Protein 3Q48 (pdb70)

Secondary structure (DSSP, 8-state):
--S-SEEEEETT-SEEEEEEEE-SSS-EEEEEEEESS--SS-GGGG--SEEEESSEEEE-TTEEEEEEEEE------SSS-EEEEEEEEEE-----EEEEEEEEEE-TT---GGGSGGG-EEEE---EEEEE-SSS-EEEEEEEEEETTEEEEEEEEEE-TTEEEEE----S-EEEEEEE-TTS-EEEEEEE--/-BSSSEEEEETT-SEEEEEEEE-SSS-EEEEEEEESS--SS-GGGG--SEEEESSEEEE-TTEEEEEEEEE------SSS-EEEEEEEEEE--EEEEEEEE-TT---HHHHGGG-EEEE--EEEEEE-SSS-EEEEEEEEEETTEEEEEEEEEE-TTEEEEEE---EEEEEEE-TTS-EEEEEEE-

Nearest PDB structures (foldseek):
  3q48-assembly1_A  TM=1.005E+00  e=4.309E-38  Pseudomonas aeruginosa
  3q48-assembly2_B  TM=1.000E+00  e=2.255E-32  Pseudomonas aeruginosa
  2os7-assembly1_A-2  TM=8.076E-01  e=2.771E-17  Yersinia pestis
  2os7-assembly2_E  TM=8.093E-01  e=1.354E-16  Yersinia pestis
  2os7-assembly2_C  TM=7.950E-01  e=2.179E-16  Yersinia pestis

CATH classification: 2.60.40.10 (+1 more: 2.60.40.10)

Solvent-accessible surface area: 20475 Å² total; per-residue (Å²): 92,14,127,30,78,31,11,36,0,48,34,91,76,194,75,26,74,19,172,5,40,10,119,52,62,83,54,16,85,4,70,2,50,9,2,59,37,77,103,83,26,77,52,149,134,22,160,27,17,17,61,17,77,60,55,82,19,132,3,95,47,120,27,53,14,85,0,99,0,33,31,138,174,26,136,30,50,53,30,27,5,13,36,14,53,0,0,12,45,69,55,24,96,112,258,57,65,109,43,62,29,39,0,12,9,26,9,62,113,18,174,53,34,136,54,3,9,28,111,6,106,12,95,57,95,77,37,0,16,0,47,0,57,5,29,7,39,8,5,4,33,32,0,42,10,26,12,138,64,121,81,72,88,16,34,151,23,42,3,34,10,61,20,32,58,72,9,113,103,179,57,88,10,38,0,102,0,48,11,46,41,34,205,29,31,152,73,85,47,68,90,83,24,73,111,22,98,48,75,34,13,33,0,51,29,88,76,196,78,26,68,22,169,5,40,5,102,46,60,91,59,22,84,5,81,4,47,6,2,45,36,75,101,86,28,74,49,163,132,18,91,29,12,13,60,13,84,60,56,80,19,136,3,92,44,127,27,52,17,84,0,102,0,35,30,128,152,29,121,38,66,62,27,42,3,13,36,12,48,0,0,10,62,82,51,151,138,52,60,34,36,0,10,9,29,9,65,110,18,178,54,33,124,55,2,10,29,112,6,108,20,109,87,82,129,41,2,10,0,43,0,52,4,30,6,39,7,5,5,35,31,0,46,12,28,33,132,67,132,72,75,89,15,37,148,26,43,2,35,3,54,28,23,54,62,9,102,91,133,14,39,0,98,0,51,11,46,42,31,192,31,32,152,73,85,44,67,85,84,52

Foldseek 3Di:
DWQDPAAEAEPVDQKDKTKDADAAQAKWKKAKDKAQPDPPDDRVVRPAQKDKPPRIDIAHHRGMDMIMIGGDDDDDDQFAKGWMKMKIKIVGPPNIDIDIHIYIYHYPVPDVPVCQVVVWAKAPPVFIKTFRQGRYKWWWPWKWKADPRDTWTFDTGIAHHRGMDTTDTDDQIKMKIWTQDNSRDIDIDIGGHD/DWPDQAAEAEPVDFKDKTKDAQAAQAKWKKAKDKAQPDPPDDRVVRPAQKGKPPRIDIAHHGGMDMIMIGGDDDDDDQFAWGWMWMWIDIDVTDIGIYIYHYNVPPCQVCQVVPWDWDDPCKIKIFRQGRYKWWWPWKWKDAPRDTWTFDTGIAHHRGMDMTHTVIKMKTWTQDPRRDIDMDIGRD

B-factor: mean 34.62, std 12.15, range [2.0, 88.77]

Organism: Pseudomonas aeruginosa (strain ATCC 15692 / DSM 22644 / CIP 104116 / JCM 14847 / LMG 12228 / 1C / PRS 101 / PAO1) (NCBI:txid208964)

Radius of gyration: 24.52 Å; Cα contacts (8 Å, |Δi|>4): 898; chains: 2; bounding box: 64×73×50 Å

Sequence (380 aa):
IAQGTRVVFPASEREVTLRVSNTSGTPVLAQAWIDDGRQDVPPEELQVPFSVTPAVTRVEPNGGAVLRIAYLKAPLPTDRESLFWLNILEVPPRFSFRSRFKLFFRPSQLKSVDSAAGKLQWKFLEVVQVNNPTPYYVSFASVELIVDGRVMSVGKGMVAPFSTKEFDWMEAASVRYEVINDYGGRNTHDRALGIAQGTRVVFPASEREVTLRVSNTSGTPVLAQAWIDDGRQDVPPEELQVPFSVTPAVTRVEPNGGAVLRIAYLKAPLPTDRESLFWLNILEVPRSRFKLFFRPSQLKSVDSAAGKLQWKFLTVVQVNNPTPYYVSFASVELIVDGRVMSVGKGMVAPFSTKEFDWAASVRYEVINDYGGRNTHDRAL

Structure (mmCIF, N/CA/C/O backbone):
data_3Q48
#
_entry.id   3Q48
#
_cell.length_a   93.520
_cell.length_b   65.780
_cell.length_c   87.510
_cell.angle_alpha   90.000
_cell.angle_beta   105.950
_cell.angle_gamma   90.000
#
_symmetry.space_group_name_H-M   'C 1 2 1'
#
loop_
_entity.id
_entity.type
_entity.pdbx_description
1 polymer 'Chaperone CupB2'
2 water water
#
loop_
_atom_site.group_PDB
_atom_site.id
_atom_site.type_symbol
_atom_site.label_atom_id
_atom_site.label_alt_id
_atom_site.label_comp_id
_atom_site.label_asym_id
_atom_site.label_entity_id
_atom_site.label_seq_id
_atom_site.pdbx_PDB_ins_code
_atom_site.Cartn_x
_atom_site.Cartn_y
_atom_site.Cartn_z
_atom_site.occupancy
_atom_site.B_iso_or_equiv
_atom_site.auth_seq_id
_atom_site.auth_comp_id
_atom_site.auth_asym_id
_atom_site.auth_atom_id
_atom_site.pdbx_PDB_model_num
ATOM 1 N N . ILE A 1 31 ? 22.475 1.315 30.982 1.00 64.00 31 ILE A N 1
ATOM 2 C CA . ILE A 1 31 ? 21.132 1.839 31.365 1.00 63.61 31 ILE A CA 1
ATOM 3 C C . ILE A 1 31 ? 20.411 2.500 30.159 1.00 62.87 31 ILE A C 1
ATOM 4 O O . ILE A 1 31 ? 20.727 3.649 29.763 1.00 63.15 31 ILE A O 1
ATOM 6 N N . ALA A 1 32 ? 19.457 1.766 29.569 1.00 61.69 32 ALA A N 1
ATOM 7 C CA . ALA A 1 32 ? 18.684 2.227 28.367 1.00 60.47 32 ALA A CA 1
ATOM 8 C C . ALA A 1 32 ? 19.375 1.979 27.005 1.00 59.58 32 ALA A C 1
ATOM 9 O O . ALA A 1 32 ? 20.509 2.388 26.785 1.00 59.46 32 ALA A O 1
ATOM 11 N N . GLN A 1 33 ? 18.692 1.278 26.109 1.00 59.06 33 GLN A N 1
ATOM 12 C CA . GLN A 1 33 ? 19.155 1.165 24.716 1.00 59.24 33 GLN A CA 1
ATOM 13 C C . GLN A 1 33 ? 18.027 1.214 23.623 1.00 57.64 33 GLN A C 1
ATOM 14 O O . GLN A 1 33 ? 17.356 0.176 23.372 1.00 58.56 33 GLN A O 1
ATOM 20 N N . GLY A 1 34 ? 17.736 2.397 23.043 1.00 54.47 34 GLY A N 1
ATOM 21 C CA . GLY A 1 34 ? 17.908 3.715 23.672 1.00 49.55 34 GLY A CA 1
ATOM 22 C C . GLY A 1 34 ? 19.135 4.591 23.502 1.00 45.98 34 GLY A C 1
ATOM 23 O O . GLY A 1 34 ? 20.131 4.422 24.219 1.00 47.09 34 GLY A O 1
ATOM 24 N N . THR A 1 35 ? 19.069 5.528 22.566 1.00 41.31 35 THR A N 1
ATOM 25 C CA . THR A 1 35 ? 19.752 6.803 22.730 1.00 37.02 35 THR A CA 1
ATOM 26 C C . THR A 1 35 ? 18.732 7.947 22.491 1.00 34.25 35 THR A C 1
ATOM 27 O O . THR A 1 35 ? 18.941 9.080 22.943 1.00 32.99 35 THR A O 1
ATOM 31 N N . ARG A 1 36 ? 17.629 7.644 21.806 1.00 30.40 36 ARG A N 1
ATOM 32 C CA . ARG A 1 36 ? 16.568 8.624 21.604 1.00 29.75 36 ARG A CA 1
ATOM 33 C C . ARG A 1 36 ? 15.240 7.893 21.525 1.00 28.58 36 ARG A C 1
ATOM 34 O O . ARG A 1 36 ? 15.236 6.696 21.253 1.00 27.46 36 ARG A O 1
ATOM 42 N N . VAL A 1 37 ? 14.132 8.622 21.739 1.00 27.34 37 VAL A N 1
ATOM 43 C CA . VAL A 1 37 ? 12.781 8.063 21.553 1.00 27.40 37 VAL A CA 1
ATOM 44 C C . VAL A 1 37 ? 12.032 8.765 20.386 1.00 27.92 37 VAL A C 1
ATOM 45 O O . VAL A 1 37 ? 11.952 9.983 20.348 1.00 28.28 37 VAL A O 1
ATOM 49 N N . VAL A 1 38 ? 11.497 8.002 19.433 1.00 27.34 38 VAL A N 1
ATOM 50 C CA . VAL A 1 38 ? 10.698 8.589 18.399 1.00 27.04 38 VAL A CA 1
ATOM 51 C C . VAL A 1 38 ? 9.260 8.299 18.727 1.00 28.10 38 VAL A C 1
ATOM 52 O O . VAL A 1 38 ? 8.872 7.138 18.957 1.00 28.15 38 VAL A O 1
ATOM 56 N N . PHE A 1 39 ? 8.461 9.359 18.792 1.00 28.07 39 PHE A N 1
ATOM 57 C CA . PHE A 1 39 ? 7.100 9.159 19.133 1.00 28.82 39 PHE A CA 1
ATOM 58 C C . PHE A 1 39 ? 6.283 9.524 17.923 1.00 30.34 39 PHE A C 1
ATOM 59 O O . PHE A 1 39 ? 6.148 10.705 17.606 1.00 32.04 39 PHE A O 1
ATOM 67 N N . PRO A 1 40 ? 5.722 8.509 17.251 1.00 31.23 40 PRO A N 1
ATOM 68 C CA . PRO A 1 40 ? 4.921 8.742 16.037 1.00 31.70 40 PRO A CA 1
ATOM 69 C C . PRO A 1 40 ? 3.484 9.127 16.410 1.00 32.68 40 PRO A C 1
ATOM 70 O O . PRO A 1 40 ? 2.852 8.443 17.233 1.00 31.63 40 PRO A O 1
ATOM 74 N N . ALA A 1 41 ? 3.004 10.241 15.839 1.00 33.71 41 ALA A N 1
ATOM 75 C CA . ALA A 1 41 ? 1.653 10.777 16.133 1.00 36.38 41 ALA A CA 1
ATOM 76 C C . ALA A 1 41 ? 0.516 9.740 16.094 1.00 38.29 41 ALA A C 1
ATOM 77 O O . ALA A 1 41 ? -0.461 9.864 16.845 1.00 38.92 41 ALA A O 1
ATOM 79 N N . SER A 1 42 ? 0.627 8.734 15.222 1.00 39.80 42 SER A N 1
ATOM 80 C CA . SER A 1 42 ? -0.423 7.716 15.142 1.00 42.66 42 SER A CA 1
ATOM 81 C C . SER A 1 42 ? -0.545 6.878 16.425 1.00 43.43 42 SER A C 1
ATOM 82 O O . SER A 1 42 ? -1.604 6.324 16.681 1.00 44.81 42 SER A O 1
ATOM 85 N N . GLU A 1 43 ? 0.529 6.785 17.225 1.00 43.65 43 GLU A N 1
ATOM 86 C CA . GLU A 1 43 ? 0.538 5.933 18.451 1.00 44.17 43 GLU A CA 1
ATOM 87 C C . GLU A 1 43 ? -0.161 6.573 19.669 1.00 44.61 43 GLU A C 1
ATOM 88 O O . GLU A 1 43 ? -0.206 7.791 19.814 1.00 44.95 43 GLU A O 1
ATOM 94 N N . ARG A 1 44 ? -0.695 5.752 20.558 1.00 45.39 44 ARG A N 1
ATOM 95 C CA . ARG A 1 44 ? -1.127 6.280 21.844 1.00 46.51 44 ARG A CA 1
ATOM 96 C C . ARG A 1 44 ? -0.037 6.158 22.897 1.00 44.91 44 ARG A C 1
ATOM 97 O O . ARG A 1 44 ? -0.020 6.929 23.854 1.00 45.31 44 ARG A O 1
ATOM 105 N N . GLU A 1 45 ? 0.853 5.177 22.724 1.00 43.48 45 GLU A N 1
ATOM 106 C CA . GLU A 1 45 ? 1.983 4.955 23.621 1.00 42.45 45 GLU A CA 1
ATOM 107 C C . GLU A 1 45 ? 3.139 4.236 22.911 1.00 40.40 45 GLU A C 1
ATOM 108 O O . GLU A 1 45 ? 2.897 3.575 21.873 1.00 41.02 45 GLU A O 1
ATOM 114 N N . VAL A 1 46 ? 4.375 4.428 23.425 1.00 36.69 46 VAL A N 1
ATOM 115 C CA . VAL A 1 46 ? 5.575 3.687 22.983 1.00 34.22 46 VAL A CA 1
ATOM 116 C C . VAL A 1 46 ? 6.325 3.237 24.233 1.00 33.80 46 VAL A C 1
ATOM 117 O O . VAL A 1 46 ? 6.343 3.969 25.246 1.00 34.02 46 VAL A O 1
ATOM 121 N N . THR A 1 47 ? 6.916 2.044 24.176 1.00 32.27 47 THR A N 1
ATOM 122 C CA . THR A 1 47 ? 7.678 1.493 25.294 1.00 31.11 47 THR A CA 1
ATOM 123 C C . THR A 1 47 ? 9.175 1.653 25.072 1.00 30.65 47 THR A C 1
ATOM 124 O O . THR A 1 47 ? 9.613 2.013 23.996 1.00 30.25 47 THR A O 1
ATOM 128 N N . LEU A 1 48 ? 9.954 1.370 26.111 1.00 31.47 48 LEU A N 1
ATOM 129 C CA . LEU A 1 48 ? 11.383 1.645 26.175 1.00 31.36 48 LEU A CA 1
ATOM 130 C C . LEU A 1 48 ? 11.930 0.756 27.273 1.00 31.59 48 LEU A C 1
ATOM 131 O O . LEU A 1 48 ? 11.348 0.687 28.356 1.00 31.70 48 LEU A O 1
ATOM 136 N N . ARG A 1 49 ? 13.047 0.082 27.014 1.00 32.48 49 ARG A N 1
ATOM 137 C CA . ARG A 1 49 ? 13.686 -0.767 28.039 1.00 33.39 49 ARG A CA 1
ATOM 138 C C . ARG A 1 49 ? 14.808 -0.018 28.741 1.00 33.79 49 ARG A C 1
ATOM 139 O O . ARG A 1 49 ? 15.592 0.687 28.074 1.00 33.17 49 ARG A O 1
ATOM 147 N N . VAL A 1 50 ? 14.859 -0.156 30.071 1.00 34.32 50 VAL A N 1
ATOM 148 C CA . VAL A 1 50 ? 15.989 0.288 30.853 1.00 36.00 50 VAL A CA 1
ATOM 149 C C . VAL A 1 50 ? 16.594 -0.894 31.594 1.00 37.43 50 VAL A C 1
ATOM 150 O O . VAL A 1 50 ? 15.918 -1.538 32.358 1.00 38.77 50 VAL A O 1
ATOM 154 N N . SER A 1 51 ? 17.868 -1.175 31.351 1.00 38.52 51 SER A N 1
ATOM 155 C CA . SER A 1 51 ? 18.577 -2.304 31.945 1.00 39.89 51 SER A CA 1
ATOM 156 C C . SER A 1 51 ? 19.408 -1.889 33.14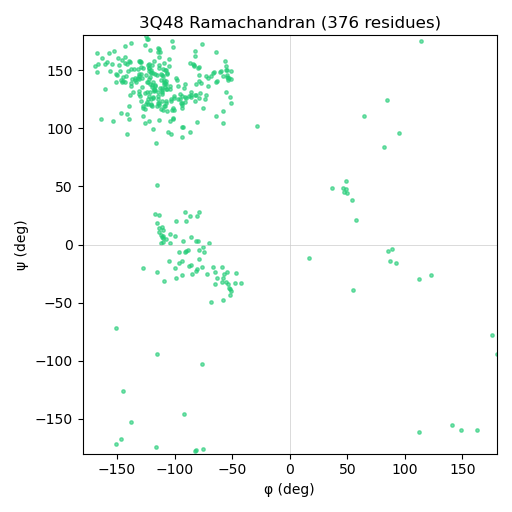3 1.00 41.29 51 SER A C 1
ATOM 157 O O . SER A 1 51 ? 20.000 -0.803 33.177 1.00 41.31 51 SER A O 1
ATOM 160 N N . ASN A 1 52 ? 19.442 -2.774 34.132 1.00 42.90 52 ASN A N 1
ATOM 161 C CA . ASN A 1 52 ? 20.305 -2.621 35.292 1.00 44.32 52 ASN A CA 1
ATOM 162 C C . ASN A 1 52 ? 21.456 -3.597 35.097 1.00 46.49 52 ASN A C 1
ATOM 163 O O . ASN A 1 52 ? 21.295 -4.833 35.196 1.00 46.77 52 ASN A O 1
ATOM 168 N N . THR A 1 53 ? 22.621 -3.044 34.765 1.00 48.29 53 THR A N 1
ATOM 169 C CA . THR A 1 53 ? 23.731 -3.914 34.366 1.00 50.78 53 THR A CA 1
ATOM 170 C C . THR A 1 53 ? 24.546 -4.429 35.566 1.00 51.99 53 THR A C 1
ATOM 171 O O . THR A 1 53 ? 25.245 -5.453 35.465 1.00 53.54 53 THR A O 1
ATOM 175 N N . SER A 1 54 ? 24.382 -3.748 36.705 1.00 51.92 54 SER A N 1
ATOM 176 C CA . SER A 1 54 ? 25.028 -4.108 37.972 1.00 53.13 54 SER A CA 1
ATOM 177 C C . SER A 1 54 ? 24.437 -5.343 38.723 1.00 53.53 54 SER A C 1
ATOM 178 O O . SER A 1 54 ? 23.515 -6.036 38.232 1.00 53.44 54 SER A O 1
ATOM 181 N N . GLY A 1 55 ? 24.970 -5.607 39.914 1.00 53.72 55 GLY A N 1
ATOM 182 C CA . GLY A 1 55 ? 24.582 -6.776 40.690 1.00 53.33 55 GLY A CA 1
ATOM 183 C C . GLY A 1 55 ? 23.654 -6.462 41.849 1.00 52.90 55 GLY A C 1
ATOM 184 O O . GLY A 1 55 ? 23.305 -7.380 42.601 1.00 53.46 55 GLY A O 1
ATOM 185 N N . THR A 1 56 ? 23.276 -5.179 42.007 1.00 51.11 56 THR A N 1
ATOM 186 C CA . THR A 1 56 ? 22.300 -4.731 43.038 1.00 50.26 56 THR A CA 1
ATOM 187 C C . THR A 1 56 ? 21.017 -4.157 42.421 1.00 47.49 56 THR A C 1
ATOM 188 O O . THR A 1 56 ? 21.073 -3.494 41.395 1.00 46.37 56 THR A O 1
ATOM 192 N N . PRO A 1 57 ? 19.855 -4.363 43.067 1.00 46.56 57 PRO A N 1
ATOM 193 C CA . PRO A 1 57 ? 18.658 -3.605 42.585 1.00 44.82 57 PRO A CA 1
ATOM 194 C C . PRO A 1 57 ? 18.811 -2.068 42.656 1.00 43.50 57 PRO A C 1
ATOM 195 O O . PRO A 1 57 ? 19.490 -1.559 43.535 1.00 44.45 57 PRO A O 1
ATOM 199 N N . VAL A 1 58 ? 18.164 -1.345 41.746 1.00 41.07 58 VAL A N 1
ATOM 200 C CA . VAL A 1 58 ? 18.186 0.101 41.730 1.00 38.76 58 VAL A CA 1
ATOM 201 C C . VAL A 1 58 ? 16.782 0.582 41.491 1.00 37.74 58 VAL A C 1
ATOM 202 O O . VAL A 1 58 ? 15.996 -0.114 40.836 1.00 37.55 58 VAL A O 1
ATOM 206 N N . LEU A 1 59 ? 16.458 1.771 42.001 1.00 36.88 59 LEU A N 1
ATOM 207 C CA . LEU A 1 59 ? 15.225 2.435 41.611 1.00 35.63 59 LEU A CA 1
ATOM 208 C C . LEU A 1 59 ? 15.480 3.352 40.442 1.00 34.94 59 LEU A C 1
ATOM 209 O O . LEU A 1 59 ? 16.444 4.125 40.416 1.00 34.98 59 LEU A O 1
ATOM 214 N N . ALA A 1 60 ? 14.595 3.277 39.464 1.00 34.85 60 ALA A N 1
ATOM 215 C CA . ALA A 1 60 ? 14.688 4.141 38.312 1.00 34.18 60 ALA A CA 1
ATOM 216 C C . ALA A 1 60 ? 13.495 5.083 38.300 1.00 33.66 60 ALA A C 1
ATOM 217 O O . ALA A 1 60 ? 12.365 4.630 38.241 1.00 33.90 60 ALA A O 1
ATOM 219 N N . GLN A 1 61 ? 13.765 6.388 38.344 1.00 33.23 61 GLN A N 1
ATOM 220 C CA . GLN A 1 61 ? 12.731 7.413 38.191 1.00 32.27 61 GLN A CA 1
ATOM 221 C C . GLN A 1 61 ? 12.830 8.019 36.798 1.00 30.28 61 GLN A C 1
ATOM 222 O O . GLN A 1 61 ? 13.921 8.356 36.329 1.00 29.16 61 GLN A O 1
ATOM 228 N N . ALA A 1 62 ? 11.673 8.194 36.173 1.00 29.09 62 ALA A N 1
ATOM 229 C CA . ALA A 1 62 ? 11.561 8.572 34.791 1.00 28.14 62 ALA A CA 1
ATOM 230 C C . ALA A 1 62 ? 10.519 9.674 34.727 1.00 28.98 62 ALA A C 1
ATOM 231 O O . ALA A 1 62 ? 9.536 9.611 35.445 1.00 30.26 62 ALA A O 1
ATOM 233 N N . TRP A 1 63 ? 10.747 10.683 33.881 1.00 28.67 63 TRP A N 1
ATOM 234 C CA . TRP A 1 63 ? 9.858 11.840 33.709 1.00 28.19 63 TRP A CA 1
ATOM 235 C C . TRP A 1 63 ? 10.289 12.571 32.456 1.00 27.55 63 TRP A C 1
ATOM 236 O O . TRP A 1 63 ? 11.475 12.509 32.072 1.00 27.44 63 TRP A O 1
ATOM 247 N N . ILE A 1 64 ? 9.339 13.295 31.861 1.00 27.41 64 ILE A N 1
ATOM 248 C CA . ILE A 1 64 ? 9.557 14.064 30.652 1.00 26.52 64 ILE A CA 1
ATOM 249 C C . ILE A 1 64 ? 9.467 15.556 30.872 1.00 27.77 64 ILE A C 1
ATOM 250 O O . ILE A 1 64 ? 8.552 16.043 31.554 1.00 28.92 64 ILE A O 1
ATOM 255 N N . ASP A 1 65 ? 10.420 16.288 30.303 1.00 26.75 65 ASP A N 1
ATOM 256 C CA . ASP A 1 65 ? 10.303 17.727 30.294 1.00 28.03 65 ASP A CA 1
ATOM 257 C C . ASP A 1 65 ? 10.379 18.303 28.866 1.00 28.19 65 ASP A C 1
ATOM 258 O O . ASP A 1 65 ? 10.524 17.548 27.924 1.00 27.75 65 ASP A O 1
ATOM 263 N N . ASP A 1 66 ? 10.213 19.614 28.707 1.00 29.27 66 ASP A N 1
ATOM 264 C CA . ASP A 1 66 ? 10.136 20.216 27.371 1.00 30.32 66 ASP A CA 1
ATOM 265 C C . ASP A 1 66 ? 11.356 21.053 27.107 1.00 30.46 66 ASP A C 1
ATOM 266 O O . ASP A 1 66 ? 11.334 21.865 26.202 1.00 31.76 66 ASP A O 1
ATOM 271 N N . GLY A 1 67 ? 12.393 20.865 27.923 1.00 31.38 67 GLY A N 1
ATOM 272 C CA . GLY A 1 67 ? 13.721 21.514 27.793 1.00 32.56 67 GLY A CA 1
ATOM 273 C C . GLY A 1 67 ? 14.135 22.309 29.032 1.00 35.00 67 GLY A C 1
ATOM 274 O O . GLY A 1 67 ? 15.323 22.529 29.284 1.00 35.92 67 GLY A O 1
ATOM 275 N N . ARG A 1 68 ? 13.144 22.778 29.790 1.00 36.95 68 ARG A N 1
ATOM 276 C CA . ARG A 1 68 ? 13.355 23.392 31.104 1.00 39.09 68 ARG A CA 1
ATOM 277 C C . ARG A 1 68 ? 13.655 22.309 32.155 1.00 39.63 68 ARG A C 1
ATOM 278 O O . ARG A 1 68 ? 12.801 21.451 32.424 1.00 39.80 68 ARG A O 1
ATOM 286 N N . GLN A 1 69 ? 14.851 22.350 32.745 1.00 40.66 69 GLN A N 1
ATOM 287 C CA . GLN A 1 69 ? 15.288 21.354 33.753 1.00 41.25 69 GLN A CA 1
ATOM 288 C C . GLN A 1 69 ? 15.359 21.984 35.112 1.00 43.07 69 GLN A C 1
ATOM 289 O O . GLN A 1 69 ? 15.867 21.392 36.074 1.00 43.67 69 GLN A O 1
ATOM 295 N N . ASP A 1 70 ? 14.891 23.212 35.190 1.00 44.70 70 ASP A N 1
ATOM 296 C CA . ASP A 1 70 ? 15.191 24.021 36.331 1.00 46.47 70 ASP A CA 1
ATOM 297 C C . ASP A 1 70 ? 13.894 24.317 37.093 1.00 46.60 70 ASP A C 1
ATOM 298 O O . ASP A 1 70 ? 13.854 25.252 37.900 1.00 48.39 70 ASP A O 1
ATOM 303 N N . VAL A 1 71 ? 12.851 23.519 36.832 1.00 44.27 71 VAL A N 1
ATOM 304 C CA . VAL A 1 71 ? 11.554 23.666 37.478 1.00 43.57 71 VAL A CA 1
ATOM 305 C C . VAL A 1 71 ? 10.877 22.317 37.659 1.00 42.32 71 VAL A C 1
ATOM 306 O O . VAL A 1 71 ? 11.081 21.410 36.871 1.00 39.73 71 VAL A O 1
ATOM 310 N N . PRO A 1 72 ? 10.074 22.180 38.724 1.00 43.15 72 PRO A N 1
ATOM 311 C CA . PRO A 1 72 ? 9.345 20.935 38.955 1.00 42.74 72 PRO A CA 1
ATOM 312 C C . PRO A 1 72 ? 8.582 20.520 37.713 1.00 42.67 72 PRO A C 1
ATOM 313 O O . PRO A 1 72 ? 7.742 21.265 37.234 1.00 43.04 72 PRO A O 1
ATOM 317 N N . PRO A 1 73 ? 8.866 19.315 37.201 1.00 42.65 73 PRO A N 1
ATOM 318 C CA . PRO A 1 73 ? 8.335 18.873 35.907 1.00 42.70 73 PRO A CA 1
ATOM 319 C C . PRO A 1 73 ? 6.809 19.017 35.752 1.00 44.47 73 PRO A C 1
ATOM 320 O O . PRO A 1 73 ? 6.353 19.403 34.670 1.00 44.21 73 PRO A O 1
ATOM 324 N N . GLU A 1 74 ? 6.051 18.742 36.819 1.00 46.18 74 GLU A N 1
ATOM 325 C CA . GLU A 1 74 ? 4.586 18.760 36.778 1.00 49.37 74 GLU A CA 1
ATOM 326 C C . GLU A 1 74 ? 4.006 20.074 36.243 1.00 50.69 74 GLU A C 1
ATOM 327 O O . GLU A 1 74 ? 2.990 20.088 35.545 1.00 51.22 74 GLU A O 1
ATOM 333 N N . GLU A 1 75 ? 4.693 21.163 36.550 1.00 51.62 75 GLU A N 1
ATOM 334 C CA . GLU A 1 75 ? 4.229 22.501 36.247 1.00 53.54 75 GLU A CA 1
ATOM 335 C C . GLU A 1 75 ? 4.436 22.920 34.781 1.00 52.64 75 GLU A C 1
ATOM 336 O O . GLU A 1 75 ? 4.000 23.995 34.352 1.00 54.01 75 GLU A O 1
ATOM 342 N N . LEU A 1 76 ? 5.099 22.059 34.014 1.00 51.06 76 LEU A N 1
ATOM 343 C CA . LEU A 1 76 ? 5.297 22.278 32.575 1.00 49.63 76 LEU A CA 1
ATOM 344 C C . LEU A 1 76 ? 4.119 21.726 31.759 1.00 49.66 76 LEU A C 1
ATOM 345 O O . LEU A 1 76 ? 3.952 22.087 30.599 1.00 49.56 76 LEU A O 1
ATOM 350 N N . GLN A 1 77 ? 3.327 20.837 32.373 1.00 49.96 77 GLN A N 1
ATOM 351 C CA . GLN A 1 77 ? 2.171 20.212 31.749 1.00 50.14 77 GLN A CA 1
ATOM 352 C C . GLN A 1 77 ? 2.505 19.707 30.345 1.00 47.81 77 GLN A C 1
ATOM 353 O O . GLN A 1 77 ? 1.780 19.988 29.403 1.00 49.39 77 GLN A O 1
ATOM 359 N N . VAL A 1 78 ? 3.616 18.984 30.200 1.00 44.60 78 VAL A N 1
ATOM 360 C CA . VAL A 1 78 ? 3.941 18.352 28.936 1.00 41.16 78 VAL A CA 1
ATOM 361 C C . VAL A 1 78 ? 2.929 17.243 28.693 1.00 40.27 78 VAL A C 1
ATOM 362 O O . VAL A 1 78 ? 2.489 16.590 29.658 1.00 39.65 78 VAL A O 1
ATOM 366 N N . PRO A 1 79 ? 2.556 17.022 27.412 1.00 39.02 79 PRO A N 1
ATOM 367 C CA . PRO A 1 79 ? 1.525 16.054 27.073 1.00 39.20 79 PRO A CA 1
ATOM 368 C C . PRO A 1 79 ? 2.000 14.604 27.078 1.00 37.81 79 PRO A C 1
ATOM 369 O O . PRO A 1 79 ? 1.462 13.787 26.359 1.00 37.70 79 PRO A O 1
ATOM 373 N N . PHE A 1 80 ? 3.000 14.288 27.880 1.00 37.53 80 PHE A N 1
ATOM 374 C CA . PHE A 1 80 ? 3.421 12.901 28.014 1.00 36.75 80 PHE A CA 1
ATOM 375 C C . PHE A 1 80 ? 3.408 12.464 29.480 1.00 37.30 80 PHE A C 1
ATOM 376 O O . PHE A 1 80 ? 3.639 13.271 30.364 1.00 38.80 80 PHE A O 1
ATOM 384 N N . SER A 1 81 ? 3.078 11.203 29.727 1.00 37.02 81 SER A N 1
ATOM 385 C CA . SER A 1 81 ? 3.274 10.600 31.023 1.00 37.00 81 SER A CA 1
ATOM 386 C C . SER A 1 81 ? 4.228 9.396 30.871 1.00 35.66 81 SER A C 1
ATOM 387 O O . SER A 1 81 ? 4.342 8.834 29.807 1.00 34.84 81 SER A O 1
ATOM 390 N N . VAL A 1 82 ? 4.936 9.034 31.934 1.00 35.84 82 VAL A N 1
ATOM 391 C CA . VAL A 1 82 ? 5.765 7.842 31.933 1.00 35.09 82 VAL A CA 1
ATOM 392 C C . VAL A 1 82 ? 5.319 6.963 33.072 1.00 36.20 82 VAL A C 1
ATOM 393 O O . VAL A 1 82 ? 5.341 7.361 34.233 1.00 37.18 82 VAL A O 1
ATOM 397 N N . THR A 1 83 ? 4.918 5.751 32.711 1.00 36.28 83 THR A N 1
ATOM 398 C CA . THR A 1 83 ? 4.424 4.754 33.630 1.00 36.47 83 THR A CA 1
ATOM 399 C C . THR A 1 83 ? 5.380 3.579 33.562 1.00 35.06 83 THR A C 1
ATOM 400 O O . THR A 1 83 ? 5.731 3.160 32.470 1.00 34.12 83 THR A O 1
ATOM 404 N N . PRO A 1 84 ? 5.826 3.061 34.721 1.00 35.27 84 PRO A N 1
ATOM 405 C CA . PRO A 1 84 ? 5.620 3.693 36.040 1.00 35.73 84 PRO A CA 1
ATOM 406 C C . PRO A 1 84 ? 6.704 4.773 36.276 1.00 35.20 84 PRO A C 1
ATOM 407 O O . PRO A 1 84 ? 7.792 4.701 35.687 1.00 34.54 84 PRO A O 1
ATOM 411 N N . ALA A 1 85 ? 6.403 5.772 37.097 1.00 35.40 85 ALA A N 1
ATOM 412 C CA . ALA A 1 85 ? 7.308 6.929 37.235 1.00 35.59 85 ALA A CA 1
ATOM 413 C C . ALA A 1 85 ? 8.575 6.552 38.008 1.00 35.37 85 ALA A C 1
ATOM 414 O O . ALA A 1 85 ? 9.606 7.175 37.834 1.00 35.71 85 ALA A O 1
ATOM 416 N N . VAL A 1 86 ? 8.475 5.521 38.841 1.00 35.47 86 VAL A N 1
ATOM 417 C CA . VAL A 1 86 ? 9.556 5.020 39.653 1.00 34.99 86 VAL A CA 1
ATOM 418 C C . VAL A 1 86 ? 9.491 3.500 39.538 1.00 35.02 86 VAL A C 1
ATOM 419 O O . VAL A 1 86 ? 8.421 2.873 39.697 1.00 34.69 86 VAL A O 1
ATOM 423 N N . THR A 1 87 ? 10.633 2.888 39.257 1.00 34.52 87 THR A N 1
ATOM 424 C CA . THR A 1 87 ? 10.653 1.439 39.105 1.00 34.02 87 THR A CA 1
ATOM 425 C C . THR A 1 87 ? 11.934 0.751 39.663 1.00 34.19 87 THR A C 1
ATOM 426 O O . THR A 1 87 ? 13.037 1.278 39.648 1.00 34.05 87 THR A O 1
ATOM 430 N N . ARG A 1 88 ? 11.731 -0.387 40.288 1.00 34.99 88 ARG A N 1
ATOM 431 C CA . ARG A 1 88 ? 12.807 -1.246 40.677 1.00 35.90 88 ARG A CA 1
ATOM 432 C C . ARG A 1 88 ? 13.305 -1.992 39.431 1.00 35.32 88 ARG A C 1
ATOM 433 O O . ARG A 1 88 ? 12.504 -2.442 38.590 1.00 35.05 88 ARG A O 1
ATOM 441 N N . VAL A 1 89 ? 14.617 -2.136 39.312 1.00 34.26 89 VAL A N 1
ATOM 442 C CA . VAL A 1 89 ? 15.172 -2.841 38.190 1.00 32.54 89 VAL A CA 1
ATOM 443 C C . VAL A 1 89 ? 16.093 -3.893 38.787 1.00 34.00 89 VAL A C 1
ATOM 444 O O . VAL A 1 89 ? 17.067 -3.550 39.448 1.00 33.92 89 VAL A O 1
ATOM 448 N N . GLU A 1 90 ? 15.779 -5.163 38.545 1.00 34.46 90 GLU A N 1
ATOM 449 C CA . GLU A 1 90 ? 16.541 -6.274 39.074 1.00 37.14 90 GLU A CA 1
ATOM 450 C C . GLU A 1 90 ? 18.009 -6.193 38.708 1.00 37.43 90 GLU A C 1
ATOM 451 O O . GLU A 1 90 ? 18.362 -5.614 37.686 1.00 35.78 90 GLU A O 1
ATOM 457 N N . PRO A 1 91 ? 18.868 -6.800 39.543 1.00 39.05 91 PRO A N 1
ATOM 458 C CA . PRO A 1 91 ? 20.242 -7.063 39.119 1.00 40.49 91 PRO A CA 1
ATOM 459 C C . PRO A 1 91 ? 20.270 -7.878 37.816 1.00 40.74 91 PRO A C 1
ATOM 460 O O . PRO A 1 91 ? 19.555 -8.879 37.683 1.00 41.52 91 PRO A O 1
ATOM 464 N N . ASN A 1 92 ? 21.070 -7.418 36.854 1.00 40.84 92 ASN A N 1
ATOM 465 C CA . ASN A 1 92 ? 21.185 -8.048 35.525 1.00 40.40 92 ASN A CA 1
ATOM 466 C C . ASN A 1 92 ? 19.817 -8.297 34.934 1.00 39.16 92 ASN A C 1
ATOM 467 O O . ASN A 1 92 ? 19.480 -9.430 34.581 1.00 41.53 92 ASN A O 1
ATOM 472 N N . GLY A 1 93 ? 19.024 -7.246 34.852 1.00 36.29 93 GLY A N 1
ATOM 473 C CA . GLY A 1 93 ? 17.635 -7.373 34.513 1.00 34.89 93 GLY A CA 1
ATOM 474 C C . GLY A 1 93 ? 17.249 -6.097 33.828 1.00 34.01 93 GLY A C 1
ATOM 475 O O . GLY A 1 93 ? 18.105 -5.276 33.502 1.00 34.51 93 GLY A O 1
ATOM 476 N N . GLY A 1 94 ? 15.970 -5.916 33.579 1.00 32.88 94 GLY A N 1
ATOM 477 C CA . GLY A 1 94 ? 15.533 -4.740 32.869 1.00 31.07 94 GLY A CA 1
ATOM 478 C C . GLY A 1 94 ? 14.095 -4.471 33.205 1.00 30.84 94 GLY A C 1
ATOM 479 O O . GLY A 1 94 ? 13.330 -5.403 33.484 1.00 31.33 94 GLY A O 1
ATOM 480 N N . ALA A 1 95 ? 13.730 -3.199 33.181 1.00 29.55 95 ALA A N 1
ATOM 481 C CA . ALA A 1 95 ? 12.339 -2.818 33.290 1.00 29.76 95 ALA A CA 1
ATOM 482 C C . ALA A 1 95 ? 11.864 -2.183 32.008 1.00 28.97 95 ALA A C 1
ATOM 483 O O . ALA A 1 95 ? 12.650 -1.850 31.138 1.00 28.98 95 ALA A O 1
ATOM 485 N N . VAL A 1 96 ? 10.562 -2.022 31.899 1.00 29.24 96 VAL A N 1
ATOM 486 C CA . VAL A 1 96 ? 9.959 -1.505 30.711 1.00 28.95 96 VAL A CA 1
ATOM 487 C C . VAL A 1 96 ? 9.217 -0.253 31.135 1.00 29.65 96 VAL A C 1
ATOM 488 O O . VAL A 1 96 ? 8.369 -0.299 32.057 1.00 30.23 96 VAL A O 1
ATOM 492 N N . LEU A 1 97 ? 9.516 0.862 30.475 1.00 28.45 97 LEU A N 1
ATOM 493 C CA . LEU A 1 97 ? 8.806 2.100 30.785 1.00 28.48 97 LEU A CA 1
ATOM 494 C C . LEU A 1 97 ? 7.870 2.341 29.649 1.00 28.14 97 LEU A C 1
ATOM 495 O O . LEU A 1 97 ? 8.187 2.014 28.506 1.00 27.56 97 LEU A O 1
ATOM 500 N N . ARG A 1 98 ? 6.732 2.944 29.963 1.00 28.09 98 ARG A N 1
ATOM 501 C CA . ARG A 1 98 ? 5.697 3.146 29.004 1.00 27.89 98 ARG A CA 1
ATOM 502 C C . ARG A 1 98 ? 5.442 4.620 28.889 1.00 27.42 98 ARG A C 1
ATOM 503 O O . ARG A 1 98 ? 5.100 5.268 29.865 1.00 26.82 98 ARG A O 1
ATOM 511 N N . ILE A 1 99 ? 5.634 5.149 27.680 1.00 28.26 99 ILE A N 1
ATOM 512 C CA . ILE A 1 99 ? 5.351 6.575 27.356 1.00 28.52 99 ILE A CA 1
ATOM 513 C C . ILE A 1 99 ? 4.035 6.778 26.593 1.00 28.93 99 ILE A C 1
ATOM 514 O O . ILE A 1 99 ? 3.892 6.286 25.480 1.00 28.86 99 ILE A O 1
ATOM 519 N N . ALA A 1 100 ? 3.081 7.481 27.213 1.00 30.14 100 ALA A N 1
ATOM 520 C CA . ALA A 1 100 ? 1.730 7.780 26.621 1.00 31.46 100 ALA A CA 1
ATOM 521 C C . ALA A 1 100 ? 1.527 9.242 26.268 1.00 32.20 100 ALA A C 1
ATOM 522 O O . ALA A 1 100 ? 1.846 10.103 27.059 1.00 31.15 100 ALA A O 1
ATOM 524 N N . TYR A 1 101 ? 0.985 9.500 25.077 1.00 34.23 101 TYR A N 1
ATOM 525 C CA . TYR A 1 101 ? 0.684 10.850 24.617 1.00 36.80 101 TYR A CA 1
ATOM 526 C C . TYR A 1 101 ? -0.724 11.257 24.975 1.00 40.67 101 TYR A C 1
ATOM 527 O O . TYR A 1 101 ? -1.655 10.539 24.635 1.00 42.23 101 TYR A O 1
ATOM 536 N N . LEU A 1 102 ? -0.902 12.399 25.633 1.00 44.61 102 LEU A N 1
ATOM 537 C CA . LEU A 1 102 ? -2.267 12.970 25.771 1.00 50.05 102 LEU A CA 1
ATOM 538 C C . LEU A 1 102 ? -2.596 13.977 24.655 1.00 52.25 102 LEU A C 1
ATOM 539 O O . LEU A 1 102 ? -2.156 15.142 24.712 1.00 53.15 102 LEU A O 1
ATOM 544 N N . LYS A 1 103 ? -3.365 13.532 23.656 1.00 54.26 103 LYS A N 1
ATOM 545 C CA . LYS A 1 103 ? -3.738 14.388 22.524 1.00 56.12 103 LYS A CA 1
ATOM 546 C C . LYS A 1 103 ? -3.794 15.881 22.921 1.00 56.48 103 LYS A C 1
ATOM 547 O O . LYS A 1 103 ? -4.730 16.342 23.585 1.00 57.63 103 LYS A O 1
ATOM 553 N N . ALA A 1 104 ? -2.751 16.609 22.550 1.00 55.41 104 ALA A N 1
ATOM 554 C CA . ALA A 1 104 ? -2.650 18.031 22.854 1.00 55.57 104 ALA A CA 1
ATOM 555 C C . ALA A 1 104 ? -2.116 18.789 21.627 1.00 54.58 104 ALA A C 1
ATOM 556 O O . ALA A 1 104 ? -1.386 18.224 20.834 1.00 54.07 104 ALA A O 1
ATOM 558 N N . PRO A 1 105 ? -2.492 20.067 21.464 1.00 54.94 105 PRO A N 1
ATOM 559 C CA . PRO A 1 105 ? -2.010 20.907 20.332 1.00 54.34 105 PRO A CA 1
ATOM 560 C C . PRO A 1 105 ? -0.485 21.068 20.233 1.00 51.95 105 PRO A C 1
ATOM 561 O O . PRO A 1 105 ? 0.122 21.808 21.031 1.00 52.58 105 PRO A O 1
ATOM 565 N N . LEU A 1 106 ? 0.116 20.354 19.276 1.00 49.06 106 LEU A N 1
ATOM 566 C CA . LEU A 1 106 ? 1.544 20.441 18.950 1.00 45.21 106 LEU A CA 1
ATOM 567 C C . LEU A 1 106 ? 1.687 20.706 17.447 1.00 43.85 106 LEU A C 1
ATOM 568 O O . LEU A 1 106 ? 0.806 20.305 16.676 1.00 43.73 106 LEU A O 1
ATOM 573 N N . PRO A 1 107 ? 2.786 21.376 17.016 1.00 42.05 107 PRO A N 1
ATOM 574 C CA . PRO A 1 107 ? 2.810 21.664 15.588 1.00 41.71 107 PRO A CA 1
ATOM 575 C C . PRO A 1 107 ? 2.588 20.407 14.745 1.00 41.42 107 PRO A C 1
ATOM 576 O O . PRO A 1 107 ? 3.051 19.307 15.098 1.00 40.66 107 PRO A O 1
ATOM 580 N N . THR A 1 108 ? 1.870 20.599 13.638 1.00 42.58 108 THR A N 1
ATOM 581 C CA . THR A 1 108 ? 1.415 19.542 12.727 1.00 41.95 108 THR A CA 1
ATOM 582 C C . THR A 1 108 ? 2.391 19.392 11.545 1.00 40.74 108 THR A C 1
ATOM 583 O O . THR A 1 108 ? 2.361 18.382 10.835 1.00 40.52 108 THR A O 1
ATOM 587 N N . ASP A 1 109 ? 3.249 20.394 11.337 1.00 39.27 109 ASP A N 1
ATOM 588 C CA . ASP A 1 109 ? 4.109 20.472 10.125 1.00 38.69 109 ASP A CA 1
ATOM 589 C C . ASP A 1 109 ? 5.612 20.251 10.404 1.00 36.04 109 ASP A C 1
ATOM 590 O O . ASP A 1 109 ? 6.456 20.460 9.522 1.00 34.55 109 ASP A O 1
ATOM 595 N N . ARG A 1 110 ? 5.925 19.893 11.647 1.00 34.58 110 ARG A N 1
ATOM 596 C CA . ARG A 1 110 ? 7.293 19.684 12.091 1.00 33.09 110 ARG A CA 1
ATOM 597 C C . ARG A 1 110 ? 7.330 18.854 13.356 1.00 31.94 110 ARG A C 1
ATOM 598 O O . ARG A 1 110 ? 6.361 18.793 14.116 1.00 32.84 110 ARG A O 1
ATOM 606 N N . GLU A 1 111 ? 8.465 18.193 13.556 1.00 30.88 111 GLU A N 1
ATOM 607 C CA . GLU A 1 111 ? 8.730 17.435 14.768 1.00 29.35 111 GLU A CA 1
ATOM 608 C C . GLU A 1 111 ? 8.693 18.393 15.956 1.00 29.10 111 GLU A C 1
ATOM 609 O O . GLU A 1 111 ? 9.028 19.594 15.836 1.00 28.92 111 GLU A O 1
ATOM 615 N N . SER A 1 112 ? 8.267 17.862 17.094 1.00 29.55 112 SER A N 1
ATOM 616 C CA . SER A 1 112 ? 8.503 18.522 18.405 1.00 29.08 112 SER A CA 1
ATOM 617 C C . SER A 1 112 ? 9.513 17.751 19.265 1.00 27.57 112 SER A C 1
ATOM 618 O O . SER A 1 112 ? 9.603 16.513 19.214 1.00 25.13 112 SER A O 1
ATOM 621 N N . LEU A 1 113 ? 10.291 18.530 20.012 1.00 27.54 113 LEU A N 1
ATOM 622 C CA . LEU A 1 113 ? 11.364 18.007 20.841 1.00 26.56 113 LEU A CA 1
ATOM 623 C C . LEU A 1 113 ? 11.052 18.058 22.352 1.00 25.92 113 LEU A C 1
ATOM 624 O O . LEU A 1 113 ? 10.756 19.126 22.899 1.00 25.76 113 LEU A O 1
ATOM 629 N N . PHE A 1 114 ? 11.083 16.880 22.982 1.00 24.76 114 PHE A N 1
ATOM 630 C CA . PHE A 1 114 ? 10.956 16.701 24.428 1.00 24.63 114 PHE A CA 1
ATOM 631 C C . PHE A 1 114 ? 12.142 15.893 24.982 1.00 24.68 114 PHE A C 1
ATOM 632 O O . PHE A 1 114 ? 12.989 15.373 24.218 1.00 24.84 114 PHE A O 1
ATOM 640 N N . TRP A 1 115 ? 12.246 15.798 26.299 1.00 24.04 115 TRP A N 1
ATOM 641 C CA . TRP A 1 115 ? 13.409 15.145 26.861 1.00 23.33 115 TRP A CA 1
ATOM 642 C C . TRP A 1 115 ? 12.948 14.127 27.865 1.00 22.81 115 TRP A C 1
ATOM 643 O O . TRP A 1 115 ? 12.123 14.427 28.717 1.00 23.87 115 TRP A O 1
ATOM 654 N N . LEU A 1 116 ? 13.427 12.899 27.724 1.00 21.16 116 LEU A N 1
ATOM 655 C CA . LEU A 1 116 ? 13.176 11.875 28.725 1.00 21.02 116 LEU A CA 1
ATOM 656 C C . LEU A 1 116 ? 14.338 11.880 29.677 1.00 21.24 116 LEU A C 1
ATOM 657 O O . LEU A 1 116 ? 15.505 11.870 29.237 1.00 19.39 116 LEU A O 1
ATOM 662 N N . ASN A 1 117 ? 14.025 11.983 30.975 1.00 22.12 117 ASN A N 1
ATOM 663 C CA . ASN A 1 117 ? 15.054 11.895 32.016 1.00 23.13 117 ASN A CA 1
ATOM 664 C C . ASN A 1 117 ? 14.925 10.536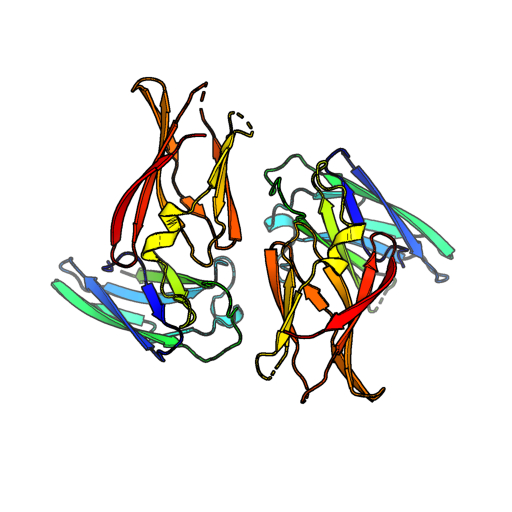 32.743 1.00 24.09 117 ASN A C 1
ATOM 665 O O . ASN A 1 117 ? 13.812 10.067 32.991 1.00 24.13 117 ASN A O 1
ATOM 670 N N . ILE A 1 118 ? 16.053 9.912 33.071 1.00 25.38 118 ILE A N 1
ATOM 671 C CA . ILE A 1 118 ? 16.064 8.678 33.863 1.00 26.67 118 ILE A CA 1
ATOM 672 C C . ILE A 1 118 ? 17.038 8.926 34.964 1.00 27.95 118 ILE A C 1
ATOM 673 O O . ILE A 1 118 ? 18.184 9.242 34.706 1.00 28.45 118 ILE A O 1
ATOM 678 N N . LEU A 1 119 ? 16.589 8.787 36.199 1.00 29.57 119 LEU A N 1
ATOM 679 C CA . LEU A 1 119 ? 17.456 8.975 37.346 1.00 31.63 119 LEU A CA 1
ATOM 680 C C . LEU A 1 119 ? 17.537 7.673 38.141 1.00 33.43 119 LEU A C 1
ATOM 681 O O . LEU A 1 119 ? 16.487 7.059 38.510 1.00 32.55 119 LEU A O 1
ATOM 686 N N . GLU A 1 120 ? 18.781 7.254 38.372 1.00 35.24 120 GLU A N 1
ATOM 687 C CA . GLU A 1 120 ? 19.083 6.053 39.141 1.00 38.54 120 GLU A CA 1
ATOM 688 C C . GLU A 1 120 ? 19.314 6.469 40.586 1.00 40.01 120 GLU A C 1
ATOM 689 O O . GLU A 1 120 ? 20.161 7.298 40.881 1.00 40.89 120 GLU A O 1
ATOM 695 N N . VAL A 1 121 ? 18.514 5.943 41.485 1.00 41.68 121 VAL A N 1
ATOM 696 C CA . VAL A 1 121 ? 18.662 6.265 42.891 1.00 44.40 121 VAL A CA 1
ATOM 697 C C . VAL A 1 121 ? 19.022 4.887 43.424 1.00 47.09 121 VAL A C 1
ATOM 698 O O . VAL A 1 121 ? 18.148 4.088 43.767 1.00 46.62 121 VAL A O 1
ATOM 702 N N . PRO A 1 122 ? 20.304 4.559 43.400 1.00 49.75 122 PRO A N 1
ATOM 703 C CA . PRO A 1 122 ? 20.638 3.129 43.379 1.00 52.97 122 PRO A CA 1
ATOM 704 C C . PRO A 1 122 ? 21.365 2.614 44.592 1.00 56.37 122 PRO A C 1
ATOM 705 O O . PRO A 1 122 ? 22.410 1.984 44.413 1.00 58.16 122 PRO A O 1
ATOM 706 N N . PRO A 1 123 ? 20.841 2.880 45.830 1.00 57.79 123 PRO A N 1
ATOM 707 C CA . PRO A 1 123 ? 21.714 2.679 46.997 1.00 59.41 123 PRO A CA 1
ATOM 708 C C . PRO A 1 123 ? 21.020 2.160 48.295 1.00 60.64 123 PRO A C 1
ATOM 709 O O . PRO A 1 123 ? 20.353 1.116 48.254 1.00 60.53 123 PRO A O 1
ATOM 713 N N . ARG A 1 124 ? 21.179 2.857 49.430 1.00 61.45 124 ARG A N 1
ATOM 714 C CA . ARG A 1 124 ? 22.072 4.038 49.579 1.00 61.82 124 ARG A CA 1
ATOM 715 C C . ARG A 1 124 ? 21.819 4.921 50.790 1.00 63.05 124 ARG A C 1
ATOM 716 O O . ARG A 1 124 ? 22.390 6.012 50.913 1.00 63.18 124 ARG A O 1
ATOM 717 N N . PHE A 1 134 ? 26.534 10.077 44.835 1.00 76.88 134 PHE A N 1
ATOM 718 C CA . PHE A 1 134 ? 25.549 9.031 45.111 1.00 76.49 134 PHE A CA 1
ATOM 719 C C . PHE A 1 134 ? 24.848 8.500 43.812 1.00 73.93 134 PHE A C 1
ATOM 720 O O . PHE A 1 134 ? 25.215 7.425 43.310 1.00 74.04 134 PHE A O 1
ATOM 728 N N . SER A 1 135 ? 23.869 9.259 43.279 1.00 71.60 135 SER A N 1
ATOM 729 C CA . SER A 1 135 ? 22.934 8.828 42.179 1.00 68.43 135 SER A CA 1
ATOM 730 C C . SER A 1 135 ? 23.238 9.444 40.800 1.00 65.59 135 SER A C 1
ATOM 731 O O . SER A 1 135 ? 23.803 10.537 40.727 1.00 65.80 135 SER A O 1
ATOM 734 N N . PHE A 1 136 ? 22.848 8.756 39.720 1.00 62.48 136 PHE A N 1
ATOM 735 C CA . PHE A 1 136 ? 23.226 9.152 38.326 1.00 59.49 136 PHE A CA 1
ATOM 736 C C . PHE A 1 136 ? 22.033 9.443 37.367 1.00 56.52 136 PHE A C 1
ATOM 737 O O . PHE A 1 136 ? 21.048 8.706 37.361 1.00 55.60 136 PHE A O 1
ATOM 739 N N . ARG A 1 137 ? 22.135 10.504 36.551 1.00 53.65 137 ARG A N 1
ATOM 740 C CA . ARG A 1 137 ? 20.976 10.997 35.796 1.00 50.32 137 ARG A CA 1
ATOM 741 C C . ARG A 1 137 ? 21.197 11.039 34.317 1.00 48.14 137 ARG A C 1
ATOM 742 O O . ARG A 1 137 ? 22.133 11.696 33.876 1.00 49.53 137 ARG A O 1
ATOM 750 N N . SER A 1 138 ? 20.312 10.398 33.546 1.00 44.55 138 SER A N 1
ATOM 751 C CA . SER A 1 138 ? 20.384 10.381 32.077 1.00 40.62 138 SER A CA 1
ATOM 752 C C . SER A 1 138 ? 19.293 11.179 31.382 1.00 37.50 138 SER A C 1
ATOM 753 O O . SER A 1 138 ? 18.181 11.292 31.885 1.00 35.76 138 SER A O 1
ATOM 756 N N . ARG A 1 139 ? 19.623 11.681 30.193 1.00 34.84 139 ARG A N 1
ATOM 757 C CA . ARG A 1 139 ? 18.760 12.611 29.481 1.00 32.76 139 ARG A CA 1
ATOM 758 C C . ARG A 1 139 ? 18.708 12.326 27.981 1.00 31.20 139 ARG A C 1
ATOM 759 O O . ARG A 1 139 ? 19.694 12.594 27.304 1.00 31.77 139 ARG A O 1
ATOM 767 N N . PHE A 1 140 ? 17.569 11.799 27.478 1.00 29.64 140 PHE A N 1
ATOM 768 C CA . PHE A 1 140 ? 17.324 11.377 26.041 1.00 28.05 140 PHE A CA 1
ATOM 769 C C . PHE A 1 140 ? 16.346 12.262 25.225 1.00 26.85 140 PHE A C 1
ATOM 770 O O . PHE A 1 140 ? 15.326 12.716 25.731 1.00 26.13 140 PHE A O 1
ATOM 778 N N . LYS A 1 141 ? 16.646 12.483 23.953 1.00 24.95 141 LYS A N 1
ATOM 779 C CA . LYS A 1 141 ? 15.778 13.266 23.137 1.00 23.95 141 LYS A CA 1
ATOM 780 C C . LYS A 1 141 ? 14.531 12.471 22.867 1.00 23.95 141 LYS A C 1
ATOM 781 O O . LYS A 1 141 ? 14.612 11.263 22.552 1.00 24.09 141 LYS A O 1
ATOM 787 N N . LEU A 1 142 ? 13.382 13.144 22.962 1.00 23.89 142 LEU A N 1
ATOM 788 C CA . LEU A 1 142 ? 12.116 12.569 22.486 1.00 24.24 142 LEU A CA 1
ATOM 789 C C . LEU A 1 142 ? 11.573 13.399 21.305 1.00 24.39 142 LEU A C 1
ATOM 790 O O . LEU A 1 142 ? 11.330 14.597 21.412 1.00 25.85 142 LEU A O 1
ATOM 795 N N . PHE A 1 143 ? 11.436 12.769 20.159 1.00 23.60 143 PHE A N 1
ATOM 796 C CA . PHE A 1 143 ? 10.918 13.416 18.967 1.00 23.61 143 PHE A CA 1
ATOM 797 C C . PHE A 1 143 ? 9.443 13.041 18.715 1.00 23.94 143 PHE A C 1
ATOM 798 O O . PHE A 1 143 ? 9.109 11.912 18.347 1.00 24.09 143 PHE A O 1
ATOM 806 N N . PHE A 1 144 ? 8.550 13.999 18.918 1.00 24.62 144 PHE A N 1
ATOM 807 C CA . PHE A 1 144 ? 7.172 13.778 18.501 1.00 25.13 144 PHE A CA 1
ATOM 808 C C . PHE A 1 144 ? 7.110 14.081 17.026 1.00 26.03 144 PHE A C 1
ATOM 809 O O . PHE A 1 144 ? 7.475 15.201 16.608 1.00 25.86 144 PHE A O 1
ATOM 817 N N . ARG A 1 145 ? 6.650 13.085 16.254 1.00 26.13 145 ARG A N 1
ATOM 818 C CA . ARG A 1 145 ? 6.674 13.156 14.813 1.00 27.10 145 ARG A CA 1
ATOM 819 C C . ARG A 1 145 ? 5.272 12.999 14.163 1.00 28.71 145 ARG A C 1
ATOM 820 O O . ARG A 1 145 ? 4.702 11.880 14.136 1.00 29.22 145 ARG A O 1
ATOM 828 N N . PRO A 1 146 ? 4.715 14.114 13.652 1.00 29.38 146 PRO A N 1
ATOM 829 C CA . PRO A 1 146 ? 3.446 13.999 12.925 1.00 31.26 146 PRO A CA 1
ATOM 830 C C . PRO A 1 146 ? 3.532 12.967 11.765 1.00 33.13 146 PRO A C 1
ATOM 831 O O . PRO A 1 146 ? 4.594 12.854 11.053 1.00 32.64 146 PRO A O 1
ATOM 835 N N . SER A 1 147 ? 2.412 12.253 11.560 1.00 34.81 147 SER A N 1
ATOM 836 C CA . SER A 1 147 ? 2.298 11.150 10.599 1.00 36.15 147 SER A CA 1
ATOM 837 C C . SER A 1 147 ? 2.746 11.461 9.199 1.00 37.95 147 SER A C 1
ATOM 838 O O . SER A 1 147 ? 3.445 10.670 8.567 1.00 39.07 147 SER A O 1
ATOM 841 N N . GLN A 1 148 ? 2.368 12.625 8.702 1.00 40.04 148 GLN A N 1
ATOM 842 C CA . GLN A 1 148 ? 2.727 12.957 7.336 1.00 41.61 148 GLN A CA 1
ATOM 843 C C . GLN A 1 148 ? 4.230 13.236 7.122 1.00 39.88 148 GLN A C 1
ATOM 844 O O . GLN A 1 148 ? 4.623 13.530 6.000 1.00 41.26 148 GLN A O 1
ATOM 850 N N . LEU A 1 149 ? 5.055 13.124 8.170 1.00 37.80 149 LEU A N 1
ATOM 851 C CA . LEU A 1 149 ? 6.523 13.299 8.045 1.00 36.35 149 LEU A CA 1
ATOM 852 C C . LEU A 1 149 ? 7.269 11.975 7.827 1.00 35.93 149 LEU A C 1
ATOM 853 O O . LEU A 1 149 ? 7.643 11.282 8.770 1.00 35.05 149 LEU A O 1
ATOM 858 N N . LYS A 1 150 ? 7.486 11.632 6.566 1.00 36.93 150 LYS A N 1
ATOM 859 C CA . LYS A 1 150 ? 7.935 10.282 6.197 1.00 37.18 150 LYS A CA 1
ATOM 860 C C . LYS A 1 150 ? 9.353 10.279 5.654 1.00 36.73 150 LYS A C 1
ATOM 861 O O . LYS A 1 150 ? 9.891 9.236 5.297 1.00 36.16 150 LYS A O 1
ATOM 867 N N . SER A 1 151 ? 9.964 11.457 5.617 1.00 36.70 151 SER A N 1
ATOM 868 C CA . SER A 1 151 ? 11.240 11.638 4.933 1.00 36.47 151 SER A CA 1
ATOM 869 C C . SER A 1 151 ? 12.380 12.046 5.864 1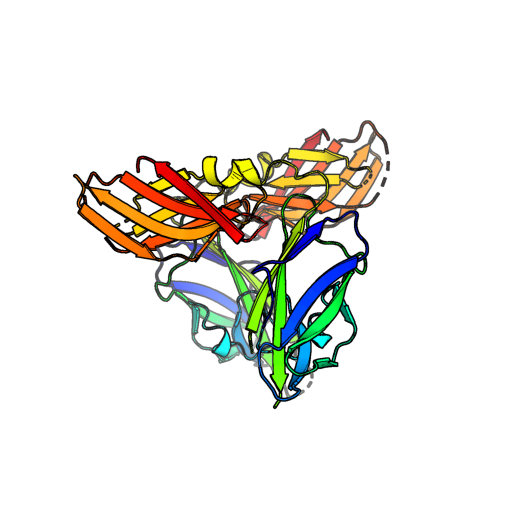.00 35.08 151 SER A C 1
ATOM 870 O O . SER A 1 151 ? 13.369 12.655 5.416 1.00 36.15 151 SER A O 1
ATOM 873 N N . VAL A 1 152 ? 12.293 11.685 7.134 1.00 34.17 152 VAL A N 1
ATOM 874 C CA . VAL A 1 152 ? 13.408 11.976 8.016 1.00 33.88 152 VAL A CA 1
ATOM 875 C C . VAL A 1 152 ? 14.736 11.485 7.432 1.00 34.84 152 VAL A C 1
ATOM 876 O O . VAL A 1 152 ? 15.720 12.190 7.533 1.00 35.48 152 VAL A O 1
ATOM 880 N N . ASP A 1 153 ? 14.750 10.301 6.813 1.00 35.69 153 ASP A N 1
ATOM 881 C CA . ASP A 1 153 ? 15.978 9.728 6.278 1.00 36.70 153 ASP A CA 1
ATOM 882 C C . ASP A 1 153 ? 16.678 10.623 5.230 1.00 37.62 153 ASP A C 1
ATOM 883 O O . ASP A 1 153 ? 17.924 10.486 5.019 1.00 38.85 153 ASP A O 1
ATOM 888 N N . SER A 1 154 ? 15.928 11.573 4.641 1.00 36.21 154 SER A N 1
ATOM 889 C CA . SER A 1 154 ? 16.489 12.421 3.610 1.00 35.55 154 SER A CA 1
ATOM 890 C C . SER A 1 154 ? 16.986 13.753 4.154 1.00 33.53 154 SER A C 1
ATOM 891 O O . SER A 1 154 ? 17.616 14.544 3.426 1.00 33.18 154 SER A O 1
ATOM 894 N N . ALA A 1 155 ? 16.724 14.011 5.425 1.00 30.51 155 ALA A N 1
ATOM 895 C CA . ALA A 1 155 ? 16.837 15.374 5.900 1.00 30.22 155 ALA A CA 1
ATOM 896 C C . ALA A 1 155 ? 18.282 15.891 5.928 1.00 30.57 155 ALA A C 1
ATOM 897 O O . ALA A 1 155 ? 18.579 17.001 5.414 1.00 31.32 155 ALA A O 1
ATOM 899 N N . ALA A 1 156 ? 19.180 15.093 6.516 1.00 30.19 156 ALA A N 1
ATOM 900 C CA . ALA A 1 156 ? 20.571 15.528 6.729 1.00 29.90 156 ALA A CA 1
ATOM 901 C C . ALA A 1 156 ? 21.172 15.961 5.392 1.00 30.92 156 ALA A C 1
ATOM 902 O O . ALA A 1 156 ? 22.016 16.874 5.349 1.00 31.40 156 ALA A O 1
ATOM 904 N N . GLY A 1 157 ? 20.727 15.318 4.313 1.00 30.54 157 GLY A N 1
ATOM 905 C CA . GLY A 1 157 ? 21.225 15.660 2.989 1.00 31.86 157 GLY A CA 1
ATOM 906 C C . GLY A 1 157 ? 20.620 16.897 2.311 1.00 33.13 157 GLY A C 1
ATOM 907 O O . GLY A 1 157 ? 20.966 17.169 1.152 1.00 34.48 157 GLY A O 1
ATOM 908 N N . LYS A 1 158 ? 19.713 17.631 2.974 1.00 32.23 158 LYS A N 1
ATOM 909 C CA . LYS A 1 158 ? 19.177 18.860 2.366 1.00 33.26 158 LYS A CA 1
ATOM 910 C C . LYS A 1 158 ? 19.697 20.084 3.110 1.00 32.72 158 LYS A C 1
ATOM 911 O O . LYS A 1 158 ? 19.325 21.205 2.841 1.00 33.85 158 LYS A O 1
ATOM 917 N N . LEU A 1 159 ? 20.534 19.851 4.093 1.00 32.37 159 LEU A N 1
ATOM 918 C CA . LEU A 1 159 ? 21.147 20.947 4.818 1.00 32.33 159 LEU A CA 1
ATOM 919 C C . LEU A 1 159 ? 22.011 21.723 3.843 1.00 33.35 159 LEU A C 1
ATOM 920 O O . LEU A 1 159 ? 22.622 21.135 2.964 1.00 34.18 159 LEU A O 1
ATOM 925 N N . GLN A 1 160 ? 22.027 23.033 3.942 1.00 34.33 160 GLN A N 1
ATOM 926 C CA . GLN A 1 160 ? 22.946 23.768 3.089 1.00 36.19 160 GLN A CA 1
ATOM 927 C C . GLN A 1 160 ? 23.946 24.495 3.941 1.00 35.41 160 GLN A C 1
ATOM 928 O O . GLN A 1 160 ? 23.659 24.869 5.082 1.00 35.65 160 GLN A O 1
ATOM 934 N N . TRP A 1 161 ? 25.152 24.633 3.448 1.00 35.24 161 TRP A N 1
ATOM 935 C CA . TRP A 1 161 ? 26.199 25.135 4.339 1.00 35.63 161 TRP A CA 1
ATOM 936 C C . TRP A 1 161 ? 26.826 26.394 3.793 1.00 37.22 161 TRP A C 1
ATOM 937 O O . TRP A 1 161 ? 26.845 26.606 2.603 1.00 37.52 161 TRP A O 1
ATOM 948 N N . LYS A 1 162 ? 27.324 27.240 4.677 1.00 39.31 162 LYS A N 1
ATOM 949 C CA . LYS A 1 162 ? 28.025 28.443 4.238 1.00 42.49 162 LYS A CA 1
ATOM 950 C C . LYS A 1 162 ? 28.963 29.013 5.309 1.00 43.81 162 LYS A C 1
ATOM 951 O O . LYS A 1 162 ? 28.790 28.775 6.537 1.00 42.04 162 LYS A O 1
ATOM 957 N N . PHE A 1 163 ? 29.949 29.775 4.822 1.00 46.66 163 PHE A N 1
ATOM 958 C CA . PHE A 1 163 ? 30.825 30.555 5.685 1.00 49.00 163 PHE A CA 1
ATOM 959 C C . PHE A 1 163 ? 30.136 31.831 6.131 1.00 51.70 163 PHE A C 1
ATOM 960 O O . PHE A 1 163 ? 29.323 32.425 5.390 1.00 52.59 163 PHE A O 1
ATOM 968 N N . LEU A 1 164 ? 30.445 32.229 7.365 1.00 54.20 164 LEU A N 1
ATOM 969 C CA . LEU A 1 164 ? 30.187 33.600 7.869 1.00 56.84 164 LEU A CA 1
ATOM 970 C C . LEU A 1 164 ? 31.543 34.251 8.166 1.00 58.69 164 LEU A C 1
ATOM 971 O O . LEU A 1 164 ? 31.673 35.481 8.165 1.00 60.06 164 LEU A O 1
ATOM 976 N N . GLU A 1 165 ? 32.549 33.401 8.407 1.00 59.62 165 GLU A N 1
ATOM 977 C CA . GLU A 1 165 ? 33.929 33.826 8.637 1.00 61.24 165 GLU A CA 1
ATOM 978 C C . GLU A 1 165 ? 34.893 32.750 8.180 1.00 61.82 165 GLU A C 1
ATOM 979 O O . GLU A 1 165 ? 35.685 32.962 7.246 1.00 63.46 165 GLU A O 1
ATOM 980 N N . VAL A 1 174 ? 33.893 30.570 11.186 1.00 50.87 174 VAL A N 1
ATOM 981 C CA . VAL A 1 174 ? 32.438 30.712 11.440 1.00 50.44 174 VAL A CA 1
ATOM 982 C C . VAL A 1 174 ? 31.613 30.165 10.274 1.00 48.88 174 VAL A C 1
ATOM 983 O O . VAL A 1 174 ? 31.636 30.745 9.164 1.00 49.94 174 VAL A O 1
ATOM 984 N N . VAL A 1 175 ? 30.922 29.043 10.500 1.00 45.47 175 VAL A N 1
ATOM 985 C CA . VAL A 1 175 ? 30.134 28.418 9.425 1.00 43.66 175 VAL A CA 1
ATOM 986 C C . VAL A 1 175 ? 28.720 28.150 9.891 1.00 41.94 175 VAL A C 1
ATOM 987 O O . VAL A 1 175 ? 28.450 28.005 11.099 1.00 41.61 175 VAL A O 1
ATOM 991 N N . GLN A 1 176 ? 27.823 28.053 8.928 1.00 39.86 176 GLN A N 1
ATOM 992 C CA . GLN A 1 176 ? 26.419 27.965 9.256 1.00 38.51 176 GLN A CA 1
ATOM 993 C C . GLN A 1 176 ? 25.791 26.856 8.444 1.00 36.41 176 GLN A C 1
ATOM 994 O O . GLN A 1 176 ? 26.126 26.659 7.278 1.00 35.48 176 GLN A O 1
ATOM 1000 N N . VAL A 1 177 ? 24.911 26.102 9.094 1.00 34.91 177 VAL A N 1
ATOM 1001 C CA . VAL A 1 177 ? 24.045 25.164 8.391 1.00 32.93 177 VAL A CA 1
ATOM 1002 C C . VAL A 1 177 ? 22.629 25.693 8.411 1.00 33.02 177 VAL A C 1
ATOM 1003 O O . VAL A 1 177 ? 22.183 26.239 9.421 1.00 32.42 177 VAL A O 1
ATOM 1007 N N . ASN A 1 178 ? 21.925 25.555 7.289 1.00 33.54 178 ASN A N 1
ATOM 1008 C CA . ASN A 1 178 ? 20.489 25.854 7.259 1.00 33.63 178 ASN A CA 1
ATOM 1009 C C . ASN A 1 178 ? 19.705 24.579 7.075 1.00 31.94 178 ASN A C 1
ATOM 1010 O O . ASN A 1 178 ? 19.936 23.839 6.134 1.00 31.31 178 ASN A O 1
ATOM 1015 N N . ASN A 1 179 ? 18.796 24.342 8.015 1.00 30.68 179 ASN A N 1
ATOM 1016 C CA . ASN A 1 179 ? 17.906 23.195 7.999 1.00 29.27 179 ASN A CA 1
ATOM 1017 C C . ASN A 1 179 ? 16.511 23.629 7.538 1.00 30.16 179 ASN A C 1
ATOM 1018 O O . ASN A 1 179 ? 15.668 24.058 8.353 1.00 29.03 179 ASN A O 1
ATOM 1023 N N . PRO A 1 180 ? 16.272 23.455 6.237 1.00 30.29 180 PRO A N 1
ATOM 1024 C CA . PRO A 1 180 ? 15.074 23.833 5.563 1.00 31.33 180 PRO A CA 1
ATOM 1025 C C . PRO A 1 180 ? 14.065 22.646 5.567 1.00 31.45 180 PRO A C 1
ATOM 1026 O O . PRO A 1 180 ? 13.233 22.547 4.664 1.00 34.40 180 PRO A O 1
ATOM 1030 N N . THR A 1 181 ? 14.134 21.778 6.569 1.00 29.13 181 THR A N 1
ATOM 1031 C CA . THR A 1 181 ? 13.300 20.584 6.641 1.00 28.26 181 THR A CA 1
ATOM 1032 C C . THR A 1 181 ? 12.445 20.555 7.928 1.00 27.92 181 THR A C 1
ATOM 1033 O O . THR A 1 181 ? 12.691 21.343 8.857 1.00 27.70 181 THR A O 1
ATOM 1037 N N . PRO A 1 182 ? 11.446 19.637 7.999 1.00 27.75 182 PRO A N 1
ATOM 1038 C CA . PRO A 1 182 ? 10.643 19.607 9.250 1.00 27.52 182 PRO A CA 1
ATOM 1039 C C . PRO A 1 182 ? 11.238 18.850 10.429 1.00 26.45 182 PRO A C 1
ATOM 1040 O O . PRO A 1 182 ? 10.605 18.804 11.490 1.00 27.78 182 PRO A O 1
ATOM 1044 N N . TYR A 1 183 ? 12.464 18.312 10.286 1.00 26.05 183 TYR A N 1
ATOM 1045 C CA . TYR A 1 183 ? 13.048 17.341 11.227 1.00 23.29 183 TYR A CA 1
ATOM 1046 C C . TYR A 1 183 ? 14.203 17.934 11.983 1.00 23.45 183 TYR A C 1
ATOM 1047 O O . TYR A 1 183 ? 14.960 18.726 11.448 1.00 24.10 183 TYR A O 1
ATOM 1056 N N . TYR A 1 184 ? 14.377 17.522 13.226 1.00 22.27 184 TYR A N 1
ATOM 1057 C CA . TYR A 1 184 ? 15.634 17.799 13.899 1.00 22.04 184 TYR A CA 1
ATOM 1058 C C . TYR A 1 184 ? 16.698 17.003 13.164 1.00 22.75 184 TYR A C 1
ATOM 1059 O O . TYR A 1 184 ? 16.414 15.919 12.593 1.00 23.86 184 TYR A O 1
ATOM 1068 N N . VAL A 1 185 ? 17.913 17.532 13.126 1.00 22.83 185 VAL A N 1
ATOM 1069 C CA . VAL A 1 185 ? 19.011 16.764 12.602 1.00 21.71 185 VAL A CA 1
ATOM 1070 C C . VAL A 1 185 ? 20.054 16.831 13.660 1.00 21.85 185 VAL A C 1
ATOM 1071 O O . VAL A 1 185 ? 20.470 17.907 14.028 1.00 23.97 185 VAL A O 1
ATOM 1075 N N . SER A 1 186 ? 20.444 15.691 14.198 1.00 21.66 186 SER A N 1
ATOM 1076 C CA . SER A 1 186 ? 21.474 15.640 15.252 1.00 22.18 186 SER A CA 1
ATOM 1077 C C . SER A 1 186 ? 22.816 15.241 14.677 1.00 22.16 186 SER A C 1
ATOM 1078 O O . SER A 1 186 ? 22.907 14.227 13.984 1.00 22.25 186 SER A O 1
ATOM 1081 N N . PHE A 1 187 ? 23.836 16.033 14.964 1.00 22.39 187 PHE A N 1
ATOM 1082 C CA . PHE A 1 187 ? 25.185 15.773 14.479 1.00 23.96 187 PHE A CA 1
ATOM 1083 C C . PHE A 1 187 ? 26.062 15.136 15.554 1.00 24.45 187 PHE A C 1
ATOM 1084 O O . PHE A 1 187 ? 26.197 15.720 16.647 1.00 25.89 187 PHE A O 1
ATOM 1092 N N . ALA A 1 188 ? 26.680 13.990 15.252 1.00 23.54 188 ALA A N 1
ATOM 1093 C CA . ALA A 1 188 ? 27.677 13.419 16.153 1.00 23.34 188 ALA A CA 1
ATOM 1094 C C . ALA A 1 188 ? 29.006 14.102 15.949 1.00 24.28 188 ALA A C 1
ATOM 1095 O O . ALA A 1 188 ? 29.877 14.066 16.840 1.00 25.19 188 ALA A O 1
ATOM 1097 N N . SER A 1 189 ? 29.192 14.697 14.766 1.00 23.86 189 SER A N 1
ATOM 1098 C CA . SER A 1 189 ? 30.445 15.405 14.470 1.00 24.33 189 SER A CA 1
ATOM 1099 C C . SER A 1 189 ? 30.259 16.205 13.244 1.00 23.72 189 SER A C 1
ATOM 1100 O O . SER A 1 189 ? 29.487 15.813 12.377 1.00 23.82 189 SER A O 1
ATOM 1103 N N . VAL A 1 190 ? 30.958 17.336 13.182 1.00 24.09 190 VAL A N 1
ATOM 1104 C CA . VAL A 1 190 ? 30.960 18.224 12.035 1.00 23.39 190 VAL A CA 1
ATOM 1105 C C . VAL A 1 190 ? 32.399 18.623 11.864 1.00 24.74 190 VAL A C 1
ATOM 1106 O O . VAL A 1 190 ? 33.077 18.914 12.828 1.00 25.24 190 VAL A O 1
ATOM 1110 N N . GLU A 1 191 ? 32.879 18.630 10.633 1.00 26.51 191 GLU A N 1
ATOM 1111 C CA . GLU A 1 191 ? 34.291 18.835 10.371 1.00 28.88 191 GLU A CA 1
ATOM 1112 C C . GLU A 1 191 ? 34.414 19.614 9.102 1.00 30.14 191 GLU A C 1
ATOM 1113 O O . GLU A 1 191 ? 33.660 19.355 8.146 1.00 30.10 191 GLU A O 1
ATOM 1119 N N . LEU A 1 192 ? 35.375 20.544 9.113 1.00 31.75 192 LEU A N 1
ATOM 1120 C CA . LEU A 1 192 ? 35.897 21.231 7.929 1.00 33.26 192 LEU A CA 1
ATOM 1121 C C . LEU A 1 192 ? 37.082 20.434 7.419 1.00 33.74 192 LEU A C 1
ATOM 1122 O O . LEU A 1 192 ? 37.910 19.996 8.218 1.00 33.97 192 LEU A O 1
ATOM 1127 N N . ILE A 1 193 ? 37.171 20.270 6.089 1.00 34.52 193 ILE A N 1
ATOM 1128 C CA . ILE A 1 193 ? 38.236 19.485 5.444 1.00 34.79 193 ILE A CA 1
ATOM 1129 C C . ILE A 1 193 ? 38.853 20.281 4.305 1.00 36.86 193 ILE A C 1
ATOM 1130 O O . ILE A 1 193 ? 38.137 20.866 3.497 1.00 37.33 193 ILE A O 1
ATOM 1135 N N . VAL A 1 194 ? 40.179 20.337 4.254 1.00 38.91 194 VAL A N 1
ATOM 1136 C CA . VAL A 1 194 ? 40.883 21.012 3.167 1.00 40.91 194 VAL A CA 1
ATOM 1137 C C . VAL A 1 194 ? 42.081 20.201 2.825 1.00 42.53 194 VAL A C 1
ATOM 1138 O O . VAL A 1 194 ? 43.000 20.149 3.635 1.00 43.94 194 VAL A O 1
ATOM 1142 N N . ASP A 1 195 ? 42.104 19.596 1.629 1.00 43.57 195 ASP A N 1
ATOM 1143 C CA . ASP A 1 195 ? 43.212 18.707 1.198 1.00 45.42 195 ASP A CA 1
ATOM 1144 C C . ASP A 1 195 ? 43.574 17.623 2.234 1.00 43.91 195 ASP A C 1
ATOM 1145 O O . ASP A 1 195 ? 44.746 17.392 2.487 1.00 45.09 195 ASP A O 1
ATOM 1150 N N . GLY A 1 196 ? 42.551 16.983 2.812 1.00 41.93 196 GLY A N 1
ATOM 1151 C CA . GLY A 1 196 ? 42.692 15.931 3.808 1.00 40.31 196 GLY A CA 1
ATOM 1152 C C . GLY A 1 196 ? 42.847 16.380 5.266 1.00 39.49 196 GLY A C 1
ATOM 1153 O O . GLY A 1 196 ? 42.887 15.531 6.161 1.00 38.28 196 GLY A O 1
ATOM 1154 N N . ARG A 1 197 ? 42.959 17.692 5.505 1.00 39.28 197 ARG A N 1
ATOM 1155 C CA . ARG A 1 197 ? 43.230 18.237 6.851 1.00 39.93 197 ARG A CA 1
ATOM 1156 C C . ARG A 1 197 ? 41.908 18.370 7.518 1.00 37.61 197 ARG A C 1
ATOM 1157 O O . ARG A 1 197 ? 41.024 18.929 6.929 1.00 37.75 197 ARG A O 1
ATOM 1165 N N . VAL A 1 198 ? 41.751 17.838 8.718 1.00 36.40 198 VAL A N 1
ATOM 1166 C CA . VAL A 1 198 ? 40.438 17.859 9.328 1.00 35.86 198 VAL A CA 1
ATOM 1167 C C . VAL A 1 198 ? 40.475 18.891 10.427 1.00 36.31 198 VAL A C 1
ATOM 1168 O O . VAL A 1 198 ? 41.418 18.941 11.204 1.00 36.83 198 VAL A O 1
ATOM 1172 N N . MET A 1 199 ? 39.457 19.731 10.471 1.00 36.77 199 MET A N 1
ATOM 1173 C CA . MET A 1 199 ? 39.317 20.707 11.551 1.00 38.10 199 MET A CA 1
ATOM 1174 C C . MET A 1 199 ? 37.941 20.533 12.130 1.00 36.23 199 MET A C 1
ATOM 1175 O O . MET A 1 199 ? 36.949 20.790 11.481 1.00 36.08 199 MET A O 1
ATOM 1180 N N . SER A 1 200 ? 37.898 20.034 13.347 1.00 35.84 200 SER A N 1
ATOM 1181 C CA . SER A 1 200 ? 36.670 19.676 13.979 1.00 36.60 200 SER A CA 1
ATOM 1182 C C . SER A 1 200 ? 35.948 20.902 14.520 1.00 36.69 200 SER A C 1
ATOM 1183 O O . SER A 1 200 ? 36.540 21.673 15.281 1.00 37.07 200 SER A O 1
ATOM 1186 N N . VAL A 1 201 ? 34.681 21.094 14.143 1.00 36.25 201 VAL A N 1
ATOM 1187 C CA . VAL A 1 201 ? 33.929 22.247 14.665 1.00 36.40 201 VAL A CA 1
ATOM 1188 C C . VAL A 1 201 ? 32.835 21.923 15.703 1.00 36.46 201 VAL A C 1
ATOM 1189 O O . VAL A 1 201 ? 32.138 22.790 16.149 1.00 37.46 201 VAL A O 1
ATOM 1193 N N . GLY A 1 202 ? 32.704 20.680 16.129 1.00 36.43 202 GLY A N 1
ATOM 1194 C CA . GLY A 1 202 ? 31.737 20.397 17.148 1.00 36.25 202 GLY A CA 1
ATOM 1195 C C . GLY A 1 202 ? 30.595 19.514 16.701 1.00 35.94 202 GLY A C 1
ATOM 1196 O O . GLY A 1 202 ? 30.512 19.144 15.538 1.00 36.40 202 GLY A O 1
ATOM 1197 N N . LYS A 1 203 ? 29.746 19.152 17.657 1.00 35.02 203 LYS A N 1
ATOM 1198 C CA . LYS A 1 203 ? 28.543 18.403 17.410 1.00 34.41 203 LYS A CA 1
ATOM 1199 C C . LYS A 1 203 ? 27.361 19.290 17.788 1.00 33.46 203 LYS A C 1
ATOM 1200 O O . LYS A 1 203 ? 27.538 20.465 18.127 1.00 35.04 203 LYS A O 1
ATOM 1206 N N . GLY A 1 204 ? 26.161 18.742 17.742 1.00 30.91 204 GLY A N 1
ATOM 1207 C CA . GLY A 1 204 ? 25.003 19.529 18.093 1.00 29.60 204 GLY A CA 1
ATOM 1208 C C . GLY A 1 204 ? 23.790 19.082 17.324 1.00 28.60 204 GLY A C 1
ATOM 1209 O O . GLY A 1 204 ? 23.724 17.954 16.808 1.00 29.09 204 GLY A O 1
ATOM 1210 N N . MET A 1 205 ? 22.817 19.963 17.253 1.00 27.43 205 MET A N 1
ATOM 1211 C CA . MET A 1 205 ? 21.542 19.619 16.677 1.00 25.91 205 MET A CA 1
ATOM 1212 C C . MET A 1 205 ? 20.988 20.897 16.107 1.00 26.18 205 MET A C 1
ATOM 1213 O O . MET A 1 205 ? 21.107 21.966 16.730 1.00 26.19 205 MET A O 1
ATOM 1218 N N . VAL A 1 206 ? 20.381 20.769 14.935 1.00 25.05 206 VAL A N 1
ATOM 1219 C CA . VAL A 1 206 ? 19.730 21.864 14.301 1.00 25.09 206 VAL A CA 1
ATOM 1220 C C . VAL A 1 206 ? 18.242 21.471 14.219 1.00 25.33 206 VAL A C 1
ATOM 1221 O O . VAL A 1 206 ? 17.862 20.340 13.865 1.00 24.60 206 VAL A O 1
ATOM 1225 N N . ALA A 1 207 ? 17.424 22.434 14.613 1.00 25.58 207 ALA A N 1
ATOM 1226 C CA . ALA A 1 207 ? 15.976 22.306 14.741 1.00 25.14 207 ALA A CA 1
ATOM 1227 C C . ALA A 1 207 ? 15.364 22.523 13.358 1.00 25.83 207 ALA A C 1
ATOM 1228 O O . ALA A 1 207 ? 15.985 23.222 12.508 1.00 25.84 207 ALA A O 1
ATOM 1230 N N . PRO A 1 208 ? 14.158 21.958 13.126 1.00 25.65 208 PRO A N 1
ATOM 1231 C CA . PRO A 1 208 ? 13.476 22.177 11.845 1.00 26.47 208 PRO A CA 1
ATOM 1232 C C . PRO A 1 208 ? 13.394 23.690 11.480 1.00 27.77 208 PRO A C 1
ATOM 1233 O O . PRO A 1 208 ? 13.209 24.537 12.348 1.00 26.52 208 PRO A O 1
ATOM 1237 N N . PHE A 1 209 ? 13.547 24.006 10.202 1.00 28.95 209 PHE A N 1
ATOM 1238 C CA . PHE A 1 209 ? 13.353 25.366 9.742 1.00 31.82 209 PHE A CA 1
ATOM 1239 C C . PHE A 1 209 ? 14.217 26.376 10.549 1.00 32.58 209 PHE A C 1
ATOM 1240 O O . PHE A 1 209 ? 13.787 27.506 10.844 1.00 34.20 209 PHE A O 1
ATOM 1248 N N . SER A 1 210 ? 15.440 25.958 10.882 1.00 32.08 210 SER A N 1
ATOM 1249 C CA . SER A 1 210 ? 16.375 26.796 11.664 1.00 33.03 210 SER A CA 1
ATOM 1250 C C . SER A 1 210 ? 17.795 26.745 11.140 1.00 32.60 210 SER A C 1
ATOM 1251 O O . SER A 1 210 ? 18.102 25.992 10.234 1.00 32.38 210 SER A O 1
ATOM 1254 N N . THR A 1 211 ? 18.640 27.579 11.717 1.00 33.36 211 THR A N 1
ATOM 1255 C CA . THR A 1 211 ? 20.039 27.650 11.343 1.00 34.65 211 THR A CA 1
ATOM 1256 C C . THR A 1 211 ? 20.897 27.385 12.575 1.00 34.83 211 THR A C 1
ATOM 1257 O O . THR A 1 211 ? 20.560 27.835 13.683 1.00 36.24 211 THR A O 1
ATOM 1261 N N . LYS A 1 212 ? 22.006 26.678 12.403 1.00 34.54 212 LYS A N 1
ATOM 1262 C CA . LYS A 1 212 ? 22.967 26.551 13.472 1.00 34.90 212 LYS A CA 1
ATOM 1263 C C . LYS A 1 212 ? 24.322 27.087 13.008 1.00 36.52 212 LYS A C 1
ATOM 1264 O O . LYS A 1 212 ? 24.701 26.937 11.851 1.00 35.96 212 LYS A O 1
ATOM 1270 N N . GLU A 1 213 ? 25.052 27.718 13.919 1.00 39.67 213 GLU A N 1
ATOM 1271 C CA . GLU A 1 213 ? 26.393 28.224 13.630 1.00 43.23 213 GLU A CA 1
ATOM 1272 C C . GLU A 1 213 ? 27.465 27.370 14.316 1.00 43.88 213 GLU A C 1
ATOM 1273 O O . GLU A 1 213 ? 27.256 26.879 15.432 1.00 43.01 213 GLU A O 1
ATOM 1279 N N . PHE A 1 214 ? 28.544 27.096 13.612 1.00 45.64 214 PHE A N 1
ATOM 1280 C CA . PHE A 1 214 ? 29.641 26.345 14.173 1.00 47.35 214 PHE A CA 1
ATOM 1281 C C . PHE A 1 214 ? 30.865 27.236 14.036 1.00 50.66 214 PHE A C 1
ATOM 1282 O O . PHE A 1 214 ? 31.042 27.889 13.044 1.00 50.76 214 PHE A O 1
ATOM 1290 N N . ASP A 1 215 ? 31.728 27.283 15.021 1.00 53.94 215 ASP A N 1
ATOM 1291 C CA . ASP A 1 215 ? 32.891 28.119 14.835 1.00 57.70 215 ASP A CA 1
ATOM 1292 C C . ASP A 1 215 ? 34.214 27.377 14.922 1.00 58.78 215 ASP A C 1
ATOM 1293 O O . ASP A 1 215 ? 34.343 26.404 15.641 1.00 58.54 215 ASP A O 1
ATOM 1298 N N . TRP A 1 216 ? 35.185 27.854 14.159 1.00 60.78 216 TRP A N 1
ATOM 1299 C CA . TRP A 1 216 ? 36.538 27.346 14.234 1.00 62.34 216 TRP A CA 1
ATOM 1300 C C . TRP A 1 216 ? 37.480 28.434 14.735 1.00 63.87 216 TRP A C 1
ATOM 1301 O O . TRP A 1 216 ? 37.798 28.496 15.910 1.00 64.12 216 TRP A O 1
ATOM 1303 N N . MET A 1 223 ? 39.545 30.653 4.492 1.00 67.88 223 MET A N 1
ATOM 1304 C CA . MET A 1 223 ? 40.067 29.275 4.652 1.00 67.39 223 MET A CA 1
ATOM 1305 C C . MET A 1 223 ? 39.003 28.149 4.555 1.00 65.34 223 MET A C 1
ATOM 1306 O O . MET A 1 223 ? 38.500 27.656 5.582 1.00 65.05 223 MET A O 1
ATOM 1311 N N . GLU A 1 224 ? 38.664 27.723 3.330 1.00 64.22 224 GLU A N 1
ATOM 1312 C CA . GLU A 1 224 ? 39.193 28.248 2.044 1.00 63.88 224 GLU A CA 1
ATOM 1313 C C . GLU A 1 224 ? 38.526 27.459 0.920 1.00 62.34 224 GLU A C 1
ATOM 1314 O O . GLU A 1 224 ? 37.419 27.805 0.490 1.00 62.15 224 GLU A O 1
ATOM 1316 N N . ALA A 1 225 ? 39.205 26.400 0.466 1.00 60.32 225 ALA A N 1
ATOM 1317 C CA . ALA A 1 225 ? 38.655 25.442 -0.493 1.00 57.94 225 ALA A CA 1
ATOM 1318 C C . ALA A 1 225 ? 37.875 24.352 0.286 1.00 54.96 225 ALA A C 1
ATOM 1319 O O . ALA A 1 225 ? 37.683 23.217 -0.184 1.00 54.36 225 ALA A O 1
ATOM 1321 N N . ALA A 1 226 ? 37.424 24.731 1.483 1.00 52.21 226 ALA A N 1
ATOM 1322 C CA . ALA A 1 226 ? 36.784 23.824 2.444 1.00 48.72 226 ALA A CA 1
ATOM 1323 C C . ALA A 1 226 ? 35.537 23.106 1.944 1.00 46.86 226 ALA A C 1
ATOM 1324 O O . ALA A 1 226 ? 34.738 23.613 1.135 1.00 47.76 226 ALA A O 1
ATOM 1326 N N . SER A 1 227 ? 35.416 21.881 2.421 1.00 44.19 227 SER A N 1
ATOM 1327 C CA . SER A 1 227 ? 34.257 21.046 2.242 1.00 41.07 227 SER A CA 1
ATOM 1328 C C . SER A 1 227 ? 33.773 20.837 3.664 1.00 38.02 227 SER A C 1
ATOM 1329 O O . SER A 1 227 ? 34.547 20.987 4.601 1.00 38.48 227 SER A O 1
ATOM 1332 N N . VAL A 1 228 ? 32.516 20.500 3.874 1.00 34.84 228 VAL A N 1
ATOM 1333 C CA . VAL A 1 228 ? 32.102 20.116 5.218 1.00 31.79 228 VAL A CA 1
ATOM 1334 C C . VAL A 1 228 ? 31.802 18.605 5.272 1.00 30.06 228 VAL A C 1
ATOM 1335 O O . VAL A 1 228 ? 31.157 18.081 4.362 1.00 30.40 228 VAL A O 1
ATOM 1339 N N . ARG A 1 229 ? 32.221 17.912 6.335 1.00 27.79 229 ARG A N 1
ATOM 1340 C CA . ARG A 1 229 ? 31.868 16.477 6.488 1.00 25.38 229 ARG A CA 1
ATOM 1341 C C . ARG A 1 229 ? 31.142 16.319 7.784 1.00 24.26 229 ARG A C 1
ATOM 1342 O O . ARG A 1 229 ? 31.638 16.763 8.841 1.00 23.25 229 ARG A O 1
ATOM 1350 N N . TYR A 1 230 ? 29.964 15.702 7.736 1.00 22.50 230 TYR A N 1
ATOM 1351 C CA . TYR A 1 230 ? 29.208 15.605 8.937 1.00 22.06 230 TYR A CA 1
ATOM 1352 C C . TYR A 1 230 ? 28.501 14.276 9.107 1.00 23.55 230 TYR A C 1
ATOM 1353 O O . TYR A 1 230 ? 28.101 13.640 8.113 1.00 24.78 230 TYR A O 1
ATOM 1362 N N . GLU A 1 231 ? 28.322 13.861 10.369 1.00 23.05 231 GLU A N 1
ATOM 1363 C CA . GLU A 1 231 ? 27.708 12.592 10.678 1.00 23.02 231 GLU A CA 1
ATOM 1364 C C . GLU A 1 231 ? 26.486 12.861 11.482 1.00 23.82 231 GLU A C 1
ATOM 1365 O O . GLU A 1 231 ? 26.543 13.620 12.453 1.00 24.42 231 GLU A O 1
ATOM 1371 N N . VAL A 1 232 ? 25.392 12.188 11.142 1.00 23.70 232 VAL A N 1
ATOM 1372 C CA . VAL A 1 232 ? 24.179 12.422 11.822 1.00 23.87 232 VAL A CA 1
ATOM 1373 C C . VAL A 1 232 ? 23.642 11.154 12.446 1.00 23.85 232 VAL A C 1
ATOM 1374 O O . VAL A 1 232 ? 23.854 10.091 11.912 1.00 26.88 232 VAL A O 1
ATOM 1378 N N . ILE A 1 233 ? 22.938 11.276 13.569 1.00 22.39 233 ILE A N 1
ATOM 1379 C CA . ILE A 1 233 ? 22.365 10.167 14.286 1.00 20.41 233 ILE A CA 1
ATOM 1380 C C . ILE A 1 233 ? 20.949 9.901 13.794 1.00 21.35 233 ILE A C 1
ATOM 1381 O O . ILE A 1 233 ? 20.082 10.783 13.836 1.00 21.99 233 ILE A O 1
ATOM 1386 N N . ASN A 1 234 ? 20.687 8.683 13.334 1.00 21.76 234 ASN A N 1
ATOM 1387 C CA . ASN A 1 234 ? 19.370 8.328 12.853 1.00 21.55 234 ASN A CA 1
ATOM 1388 C C . ASN A 1 234 ? 18.452 7.981 14.022 1.00 22.63 234 ASN A C 1
ATOM 1389 O O . ASN A 1 234 ? 18.865 8.056 15.156 1.00 21.82 234 ASN A O 1
ATOM 1394 N N . ASP A 1 235 ? 17.214 7.567 13.732 1.00 26.09 235 ASP A N 1
ATOM 1395 C CA . ASP A 1 235 ? 16.172 7.218 14.722 1.00 27.84 235 ASP A CA 1
ATOM 1396 C C . ASP A 1 235 ? 16.597 6.111 15.676 1.00 29.18 235 ASP A C 1
ATOM 1397 O O . ASP A 1 235 ? 16.128 6.077 16.819 1.00 27.68 235 ASP A O 1
ATOM 1402 N N . TYR A 1 236 ? 17.489 5.226 15.195 1.00 30.63 236 TYR A N 1
ATOM 1403 C CA . TYR A 1 236 ? 17.940 4.027 15.956 1.00 32.22 236 TYR A CA 1
ATOM 1404 C C . TYR A 1 236 ? 19.321 4.152 16.557 1.00 31.41 236 TYR A C 1
ATOM 1405 O O . TYR A 1 236 ? 19.864 3.181 17.068 1.00 31.68 236 TYR A O 1
ATOM 1414 N N . GLY A 1 237 ? 19.899 5.344 16.520 1.00 31.33 237 GLY A N 1
ATOM 1415 C CA . GLY A 1 237 ? 21.203 5.562 17.168 1.00 30.82 237 GLY A CA 1
ATOM 1416 C C . GLY A 1 237 ? 22.371 5.271 16.234 1.00 31.54 237 GLY A C 1
ATOM 1417 O O . GLY A 1 237 ? 23.524 5.485 16.607 1.00 31.97 237 GLY A O 1
ATOM 1418 N N . GLY A 1 238 ? 22.082 4.803 15.016 1.00 31.17 238 GLY A N 1
ATOM 1419 C CA . GLY A 1 238 ? 23.120 4.626 13.991 1.00 31.01 238 GLY A CA 1
ATOM 1420 C C . GLY A 1 238 ? 23.541 5.950 13.374 1.00 30.92 238 GLY A C 1
ATOM 1421 O O . GLY A 1 238 ? 22.941 7.022 13.630 1.00 31.09 238 GLY A O 1
ATOM 1422 N N . ARG A 1 239 ? 24.578 5.915 12.554 1.00 30.74 239 ARG A N 1
ATOM 1423 C CA . ARG A 1 239 ? 25.136 7.156 12.053 1.00 29.61 239 ARG A CA 1
ATOM 1424 C C . ARG A 1 239 ? 25.281 7.047 10.555 1.00 29.08 239 ARG A C 1
ATOM 1425 O O . ARG A 1 239 ? 25.551 5.990 10.033 1.00 29.92 239 ARG A O 1
ATOM 1433 N N . ASN A 1 240 ? 25.078 8.158 9.867 1.00 28.07 240 ASN A N 1
ATOM 1434 C CA . ASN A 1 240 ? 25.261 8.263 8.454 1.00 27.61 240 ASN A CA 1
ATOM 1435 C C . ASN A 1 240 ? 26.146 9.482 8.231 1.00 27.50 240 ASN A C 1
ATOM 1436 O O . ASN A 1 240 ? 26.117 10.399 9.046 1.00 27.24 240 ASN A O 1
ATOM 1441 N N . THR A 1 241 ? 26.913 9.505 7.133 1.00 26.91 241 THR A N 1
ATOM 1442 C CA . THR A 1 241 ? 27.795 10.625 6.859 1.00 25.52 241 THR A CA 1
ATOM 1443 C C . THR A 1 241 ? 27.563 11.319 5.503 1.00 26.62 241 THR A C 1
ATOM 1444 O O . THR A 1 241 ? 27.100 10.723 4.551 1.00 26.86 241 THR A O 1
ATOM 1448 N N . HIS A 1 242 ? 27.940 12.588 5.420 1.00 27.06 242 HIS A N 1
ATOM 1449 C CA . HIS A 1 242 ? 27.688 13.393 4.249 1.00 27.64 242 HIS A CA 1
ATOM 1450 C C . HIS A 1 242 ? 28.838 14.355 4.105 1.00 28.71 242 HIS A C 1
ATOM 1451 O O . HIS A 1 242 ? 29.368 14.853 5.119 1.00 28.41 242 HIS A O 1
ATOM 1458 N N . ASP A 1 243 ? 29.239 14.590 2.846 1.00 31.00 243 ASP A N 1
ATOM 1459 C CA . ASP A 1 243 ? 30.136 15.682 2.478 1.00 31.89 243 ASP A CA 1
ATOM 1460 C C . ASP A 1 243 ? 29.367 16.763 1.693 1.00 32.96 243 ASP A C 1
ATOM 1461 O O . ASP A 1 243 ? 28.529 16.456 0.857 1.00 33.01 243 ASP A O 1
ATOM 1466 N N . ARG A 1 244 ? 29.642 18.036 1.946 1.00 34.06 244 ARG A N 1
ATOM 1467 C CA . ARG A 1 244 ? 29.081 19.104 1.114 1.00 35.31 244 ARG A CA 1
ATOM 1468 C C . ARG A 1 244 ? 30.090 20.208 0.940 1.00 37.26 244 ARG A C 1
ATOM 1469 O O . ARG A 1 244 ? 30.976 20.338 1.760 1.00 38.20 244 ARG A O 1
ATOM 1477 N N . ALA A 1 245 ? 29.964 20.999 -0.124 1.00 39.48 245 ALA A N 1
ATOM 1478 C CA . ALA A 1 245 ? 30.739 22.225 -0.291 1.00 40.94 245 ALA A CA 1
ATOM 1479 C C . ALA A 1 245 ? 30.121 23.338 0.560 1.00 42.13 245 ALA A C 1
ATOM 1480 O O . ALA A 1 245 ? 28.907 23.322 0.822 1.00 41.89 245 ALA A O 1
ATOM 1482 N N . LEU A 1 246 ? 30.953 24.299 0.976 1.00 44.38 246 LEU A N 1
ATOM 1483 C CA . LEU A 1 246 ? 30.485 25.549 1.622 1.00 46.31 246 LEU A CA 1
ATOM 1484 C C . LEU A 1 246 ? 30.154 26.652 0.633 1.00 48.24 246 LEU A C 1
ATOM 1485 O O . LEU A 1 246 ? 30.997 27.021 -0.196 1.00 49.89 246 LEU A O 1
ATOM 1490 N N . GLY A 1 247 ? 28.945 27.211 0.755 1.00 49.80 247 GLY A N 1
ATOM 1491 C CA . GLY A 1 247 ? 28.579 28.447 0.059 1.00 51.80 247 GLY A CA 1
ATOM 1492 C C . GLY A 1 247 ? 29.525 29.568 0.485 1.00 53.29 247 GLY A C 1
ATOM 1493 O O . GLY A 1 247 ? 30.087 29.535 1.603 1.00 53.51 247 GLY A O 1
ATOM 1494 N N . ILE B 1 31 ? 2.329 53.290 32.913 1.00 63.03 31 ILE B N 1
ATOM 1495 C CA . ILE B 1 31 ? 1.586 53.674 31.664 1.00 63.39 31 ILE B CA 1
ATOM 1496 C C . ILE B 1 31 ? 2.480 54.075 30.410 1.00 62.69 31 ILE B C 1
ATOM 1497 O O . ILE B 1 31 ? 2.680 55.262 30.111 1.00 63.40 31 ILE B O 1
ATOM 1502 N N . ALA B 1 32 ? 2.980 53.083 29.665 1.00 61.55 32 ALA B N 1
ATOM 1503 C CA . ALA B 1 32 ? 3.949 53.332 28.557 1.00 60.91 32 ALA B CA 1
ATOM 1504 C C . ALA B 1 32 ? 3.325 53.770 27.225 1.00 61.13 32 ALA B C 1
ATOM 1505 O O . ALA B 1 32 ? 2.097 53.691 27.045 1.00 62.14 32 ALA B O 1
ATOM 1507 N N . GLN B 1 33 ? 4.170 54.258 26.311 1.00 60.41 33 GLN B N 1
ATOM 1508 C CA . GLN B 1 33 ? 3.773 54.543 24.925 1.00 60.46 33 GLN B CA 1
ATOM 1509 C C . GLN B 1 33 ? 4.996 54.717 23.973 1.00 58.97 33 GLN B C 1
ATOM 1510 O O . GLN B 1 33 ? 5.663 55.780 23.993 1.00 60.89 33 GLN B O 1
ATOM 1516 N N . GLY B 1 34 ? 5.248 53.743 23.083 1.00 55.42 34 GLY B N 1
ATOM 1517 C CA . GLY B 1 34 ? 4.229 52.797 22.565 1.00 51.17 34 GLY B CA 1
ATOM 1518 C C . GLY B 1 34 ? 3.932 51.437 23.204 1.00 47.40 34 GLY B C 1
ATOM 1519 O O . GLY B 1 34 ? 3.955 51.285 24.431 1.00 48.61 34 GLY B O 1
ATOM 1520 N N . THR B 1 35 ? 3.597 50.467 22.355 1.00 42.19 35 THR B N 1
ATOM 1521 C CA . THR B 1 35 ? 3.118 49.174 22.786 1.00 37.04 35 THR B CA 1
ATOM 1522 C C . THR B 1 35 ? 4.198 48.093 22.633 1.00 33.77 35 THR B C 1
ATOM 1523 O O . THR B 1 35 ? 4.045 46.999 23.163 1.00 33.00 35 THR B O 1
ATOM 1527 N N . ARG B 1 36 ? 5.270 48.380 21.901 1.00 30.07 36 ARG B N 1
ATOM 1528 C CA . ARG B 1 36 ? 6.383 47.421 21.682 1.00 27.73 36 ARG B CA 1
ATOM 1529 C C . ARG B 1 36 ? 7.733 48.114 21.582 1.00 26.52 36 ARG B C 1
ATOM 1530 O O . ARG B 1 36 ? 7.818 49.282 21.243 1.00 24.30 36 ARG B O 1
ATOM 1538 N N . VAL B 1 37 ? 8.799 47.365 21.824 1.00 25.81 37 VAL B N 1
ATOM 1539 C CA . VAL B 1 37 ? 10.138 47.931 21.666 1.00 26.04 37 VAL B CA 1
ATOM 1540 C C . VAL B 1 37 ? 10.939 47.187 20.610 1.00 26.16 37 VAL B C 1
ATOM 1541 O O . VAL B 1 37 ? 11.087 45.962 20.638 1.00 27.17 37 VAL B O 1
ATOM 1545 N N . VAL B 1 38 ? 11.447 47.937 19.652 1.00 26.66 38 VAL B N 1
ATOM 1546 C CA . VAL B 1 38 ? 12.302 47.358 18.664 1.00 26.31 38 VAL B CA 1
ATOM 1547 C C . VAL B 1 38 ? 13.721 47.687 19.005 1.00 26.88 38 VAL B C 1
ATOM 1548 O O . VAL B 1 38 ? 14.118 48.861 19.077 1.00 28.29 38 VAL B O 1
ATOM 1552 N N . PHE B 1 39 ? 14.471 46.626 19.262 1.00 26.46 39 PHE B N 1
ATOM 1553 C CA . PHE B 1 39 ? 15.857 46.753 19.553 1.00 26.40 39 PHE B CA 1
ATOM 1554 C C . PHE B 1 39 ? 16.659 46.395 18.325 1.00 26.82 39 PHE B C 1
ATOM 1555 O O . PHE B 1 39 ? 16.756 45.234 17.979 1.00 27.09 39 PHE B O 1
ATOM 1563 N N . PRO B 1 40 ? 17.267 47.394 17.676 1.00 27.85 40 PRO B N 1
ATOM 1564 C CA . PRO B 1 40 ? 18.061 47.057 16.477 1.00 28.72 40 PRO B CA 1
ATOM 1565 C C . PRO B 1 40 ? 19.432 46.563 16.885 1.00 30.12 40 PRO B C 1
ATOM 1566 O O . PRO B 1 40 ? 20.123 47.212 17.685 1.00 29.85 40 PRO B O 1
ATOM 1570 N N . ALA B 1 41 ? 19.812 45.408 16.359 1.00 31.41 41 ALA B N 1
ATOM 1571 C CA . ALA B 1 41 ? 21.116 44.819 16.690 1.00 34.40 41 ALA B CA 1
ATOM 1572 C C . ALA B 1 41 ? 22.341 45.727 16.648 1.00 36.59 41 ALA B C 1
ATOM 1573 O O . ALA B 1 41 ? 23.317 45.429 17.327 1.00 38.15 41 ALA B O 1
ATOM 1575 N N . SER B 1 42 ? 22.323 46.817 15.880 1.00 37.86 42 SER B N 1
ATOM 1576 C CA . SER B 1 42 ? 23.514 47.663 15.828 1.00 40.64 42 SER B CA 1
ATOM 1577 C C . SER B 1 42 ? 23.532 48.733 16.915 1.00 41.16 42 SER B C 1
ATOM 1578 O O . SER B 1 42 ? 24.503 49.480 17.010 1.00 42.74 42 SER B O 1
ATOM 1581 N N . GLU B 1 43 ? 22.450 48.839 17.696 1.00 40.78 43 GLU B N 1
ATOM 1582 C CA . GLU B 1 43 ? 22.405 49.729 18.889 1.00 40.99 43 GLU B CA 1
ATOM 1583 C C . GLU B 1 43 ? 23.005 49.070 20.151 1.00 40.85 43 GLU B C 1
ATOM 1584 O O . GLU B 1 43 ? 23.055 47.849 20.272 1.00 40.12 43 GLU B O 1
ATOM 1590 N N . ARG B 1 44 ? 23.471 49.902 21.080 1.00 42.07 44 ARG B N 1
ATOM 1591 C CA . ARG B 1 44 ? 23.825 49.450 22.434 1.00 42.77 44 ARG B CA 1
ATOM 1592 C C . ARG B 1 44 ? 22.716 49.735 23.441 1.00 40.28 44 ARG B C 1
ATOM 1593 O O . ARG B 1 44 ? 22.591 49.023 24.430 1.00 39.64 44 ARG B O 1
ATOM 1601 N N . GLU B 1 45 ? 21.931 50.784 23.194 1.00 38.94 45 GLU B N 1
ATOM 1602 C CA . GLU B 1 45 ? 20.745 51.080 24.003 1.00 37.43 45 GLU B CA 1
ATOM 1603 C C . GLU B 1 45 ? 19.638 51.736 23.191 1.00 35.15 45 GLU B C 1
ATOM 1604 O O . GLU B 1 45 ? 19.912 52.347 22.148 1.00 35.29 45 GLU B O 1
ATOM 1610 N N . VAL B 1 46 ? 18.398 51.570 23.652 1.00 31.80 46 VAL B N 1
ATOM 1611 C CA . VAL B 1 46 ? 17.274 52.357 23.193 1.00 29.71 46 VAL B CA 1
ATOM 1612 C C . VAL B 1 46 ? 16.582 52.858 24.443 1.00 29.34 46 VAL B C 1
ATOM 1613 O O . VAL B 1 46 ? 16.632 52.209 25.488 1.00 28.42 46 VAL B O 1
ATOM 1617 N N . THR B 1 47 ? 15.838 53.952 24.314 1.00 29.17 47 THR B N 1
ATOM 1618 C CA . THR B 1 47 ? 15.088 54.506 25.436 1.00 28.35 47 THR B CA 1
ATOM 1619 C C . THR B 1 47 ? 13.574 54.403 25.222 1.00 27.95 47 THR B C 1
ATOM 1620 O O . THR B 1 47 ? 13.124 54.316 24.102 1.00 27.05 47 THR B O 1
ATOM 1624 N N . LEU B 1 48 ? 12.788 54.362 26.289 1.00 28.44 48 LEU B N 1
ATOM 1625 C CA . LEU B 1 48 ? 11.389 54.578 26.130 1.00 30.33 48 LEU B CA 1
ATOM 1626 C C . LEU B 1 48 ? 10.813 55.398 27.270 1.00 31.80 48 LEU B C 1
ATOM 1627 O O . LEU B 1 48 ? 11.369 55.421 28.389 1.00 31.55 48 LEU B O 1
ATOM 1632 N N . ARG B 1 49 ? 9.697 56.072 27.000 1.00 32.35 49 ARG B N 1
ATOM 1633 C CA . ARG B 1 49 ? 9.097 56.892 28.017 1.00 34.36 49 ARG B CA 1
ATOM 1634 C C . ARG B 1 49 ? 7.957 56.160 28.709 1.00 35.41 49 ARG B C 1
ATOM 1635 O O . ARG B 1 49 ? 7.188 55.445 28.055 1.00 35.00 49 ARG B O 1
ATOM 1643 N N . VAL B 1 50 ? 7.835 56.345 30.024 1.00 36.50 50 VAL B N 1
ATOM 1644 C CA . VAL B 1 50 ? 6.623 55.946 30.714 1.00 37.94 50 VAL B CA 1
ATOM 1645 C C . VAL B 1 50 ? 6.016 57.192 31.281 1.00 39.69 50 VAL B C 1
ATOM 1646 O O . VAL B 1 50 ? 6.733 58.014 31.826 1.00 41.71 50 VAL B O 1
ATOM 1650 N N . SER B 1 51 ? 4.703 57.330 31.142 1.00 40.64 51 SER B N 1
ATOM 1651 C CA . SER B 1 51 ? 3.986 58.503 31.580 1.00 42.26 51 SER B CA 1
ATOM 1652 C C . SER B 1 51 ? 3.125 58.153 32.762 1.00 43.64 51 SER B C 1
ATOM 1653 O O . SER B 1 51 ? 2.372 57.166 32.708 1.00 43.53 51 SER B O 1
ATOM 1656 N N . ASN B 1 52 ? 3.244 58.948 33.824 1.00 44.80 52 ASN B N 1
ATOM 1657 C CA . ASN B 1 52 ? 2.285 58.936 34.920 1.00 46.41 52 ASN B CA 1
ATOM 1658 C C . ASN B 1 52 ? 1.228 60.007 34.661 1.00 49.14 52 ASN B C 1
ATOM 1659 O O . ASN B 1 52 ? 1.431 61.217 34.874 1.00 49.69 52 ASN B O 1
ATOM 1664 N N . THR B 1 53 ? 0.094 59.519 34.176 1.00 51.02 53 THR B N 1
ATOM 1665 C CA . THR B 1 53 ? -1.033 60.350 33.825 1.00 53.91 53 THR B CA 1
ATOM 1666 C C . THR B 1 53 ? -1.954 60.662 35.007 1.00 55.57 53 THR B C 1
ATOM 1667 O O . THR B 1 53 ? -3.005 61.283 34.819 1.00 57.07 53 THR B O 1
ATOM 1671 N N . SER B 1 54 ? -1.548 60.258 36.213 1.00 55.16 54 SER B N 1
ATOM 1672 C CA . SER B 1 54 ? -2.336 60.530 37.406 1.00 57.05 54 SER B CA 1
ATOM 1673 C C . SER B 1 54 ? -1.773 61.708 38.243 1.00 57.97 54 SER B C 1
ATOM 1674 O O . SER B 1 54 ? -0.702 62.260 37.932 1.00 57.46 54 SER B O 1
ATOM 1677 N N . GLY B 1 55 ? -2.510 62.081 39.292 1.00 58.55 55 GLY B N 1
ATOM 1678 C CA . GLY B 1 55 ? -2.126 63.174 40.152 1.00 58.47 55 GLY B CA 1
ATOM 1679 C C . GLY B 1 55 ? -1.449 62.771 41.446 1.00 57.65 55 GLY B C 1
ATOM 1680 O O . GLY B 1 55 ? -1.419 63.556 42.385 1.00 58.83 55 GLY B O 1
ATOM 1681 N N . THR B 1 56 ? -0.897 61.558 41.511 1.00 55.64 56 THR B N 1
ATOM 1682 C CA . THR B 1 56 ? -0.088 61.146 42.685 1.00 54.45 56 THR B CA 1
ATOM 1683 C C . THR B 1 56 ? 1.126 60.409 42.178 1.00 51.54 56 THR B C 1
ATOM 1684 O O . THR B 1 56 ? 1.009 59.618 41.243 1.00 50.20 56 THR B O 1
ATOM 1688 N N . PRO B 1 57 ? 2.302 60.659 42.783 1.00 50.68 57 PRO B N 1
ATOM 1689 C CA . PRO B 1 57 ? 3.506 59.960 42.315 1.00 48.56 57 PRO B CA 1
ATOM 1690 C C . PRO B 1 57 ? 3.321 58.436 42.343 1.00 47.37 57 PRO B C 1
ATOM 1691 O O . PRO B 1 57 ? 2.530 57.922 43.153 1.00 48.18 57 PRO B O 1
ATOM 1695 N N . VAL B 1 58 ? 4.009 57.738 41.440 1.00 44.53 58 VAL B N 1
ATOM 1696 C CA . VAL B 1 58 ? 4.117 56.287 41.513 1.00 42.86 58 VAL B CA 1
ATOM 1697 C C . VAL B 1 58 ? 5.578 55.827 41.419 1.00 40.98 58 VAL B C 1
ATOM 1698 O O . VAL B 1 58 ? 6.383 56.433 40.706 1.00 40.46 58 VAL B O 1
ATOM 1702 N N . LEU B 1 59 ? 5.901 54.735 42.107 1.00 39.80 59 LEU B N 1
ATOM 1703 C CA . LEU B 1 59 ? 7.141 54.009 41.870 1.00 38.11 59 LEU B CA 1
ATOM 1704 C C . LEU B 1 59 ? 6.997 52.980 40.740 1.00 36.21 59 LEU B C 1
ATOM 1705 O O . LEU B 1 59 ? 6.065 52.194 40.721 1.00 36.65 59 LEU B O 1
ATOM 1710 N N . ALA B 1 60 ? 7.929 52.990 39.800 1.00 34.77 60 ALA B N 1
ATOM 1711 C CA . ALA B 1 60 ? 7.870 52.088 38.650 1.00 33.07 60 ALA B CA 1
ATOM 1712 C C . ALA B 1 60 ? 9.031 51.116 38.704 1.00 31.76 60 ALA B C 1
ATOM 1713 O O . ALA B 1 60 ? 10.161 51.517 38.761 1.00 31.82 60 ALA B O 1
ATOM 1715 N N . GLN B 1 61 ? 8.748 49.833 38.657 1.00 30.87 61 GLN B N 1
ATOM 1716 C CA . GLN B 1 61 ? 9.813 48.873 38.583 1.00 30.58 61 GLN B CA 1
ATOM 1717 C C . GLN B 1 61 ? 9.815 48.187 37.211 1.00 28.59 61 GLN B C 1
ATOM 1718 O O . GLN B 1 61 ? 8.794 47.697 36.743 1.00 28.88 61 GLN B O 1
ATOM 1724 N N . ALA B 1 62 ? 10.972 48.120 36.588 1.00 26.94 62 ALA B N 1
ATOM 1725 C CA . ALA B 1 62 ? 11.080 47.625 35.242 1.00 25.26 62 ALA B CA 1
ATOM 1726 C C . ALA B 1 62 ? 12.198 46.576 35.150 1.00 25.88 62 ALA B C 1
ATOM 1727 O O . ALA B 1 62 ? 13.241 46.677 35.796 1.00 26.35 62 ALA B O 1
ATOM 1729 N N . TRP B 1 63 ? 11.942 45.566 34.339 1.00 25.55 63 TRP B N 1
ATOM 1730 C CA . TRP B 1 63 ? 12.829 44.433 34.147 1.00 25.32 63 TRP B CA 1
ATOM 1731 C C . TRP B 1 63 ? 12.428 43.684 32.846 1.00 24.11 63 TRP B C 1
ATOM 1732 O O . TRP B 1 63 ? 11.316 43.857 32.355 1.00 22.55 63 TRP B O 1
ATOM 1743 N N . ILE B 1 64 ? 13.350 42.889 32.305 1.00 24.06 64 ILE B N 1
ATOM 1744 C CA . ILE B 1 64 ? 13.134 42.140 31.072 1.00 23.17 64 ILE B CA 1
ATOM 1745 C C . ILE B 1 64 ? 13.210 40.652 31.383 1.00 24.45 64 ILE B C 1
ATOM 1746 O O . ILE B 1 64 ? 14.050 40.236 32.174 1.00 25.33 64 ILE B O 1
ATOM 1751 N N . ASP B 1 65 ? 12.297 39.862 30.818 1.00 23.83 65 ASP B N 1
ATOM 1752 C CA . ASP B 1 65 ? 12.481 38.421 30.808 1.00 24.55 65 ASP B CA 1
ATOM 1753 C C . ASP B 1 65 ? 12.403 37.872 29.365 1.00 24.39 65 ASP B C 1
ATOM 1754 O O . ASP B 1 65 ? 12.213 38.625 28.435 1.00 22.72 65 ASP B O 1
ATOM 1759 N N . ASP B 1 66 ? 12.561 36.566 29.188 1.00 25.51 66 ASP B N 1
ATOM 1760 C CA . ASP B 1 66 ? 12.665 36.009 27.859 1.00 26.59 66 ASP B CA 1
ATOM 1761 C C . ASP B 1 66 ? 11.448 35.158 27.639 1.00 27.32 66 ASP B C 1
ATOM 1762 O O . ASP B 1 66 ? 11.533 34.194 26.894 1.00 28.21 66 ASP B O 1
ATOM 1767 N N . GLY B 1 67 ? 10.349 35.455 28.342 1.00 27.98 67 GLY B N 1
ATOM 1768 C CA . GLY B 1 67 ? 9.110 34.683 28.205 1.00 29.30 67 GLY B CA 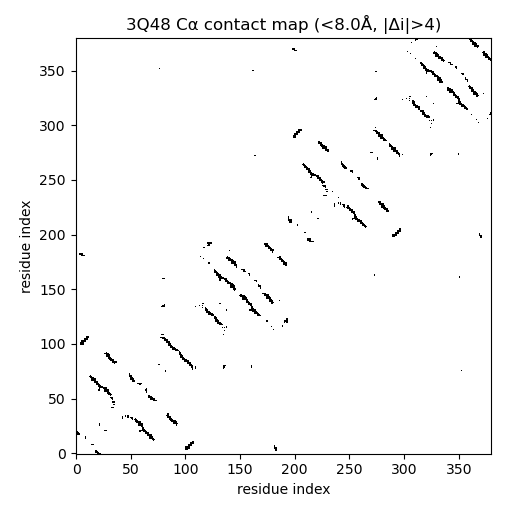1
ATOM 1769 C C . GLY B 1 67 ? 8.766 33.897 29.449 1.00 32.51 67 GLY B C 1
ATOM 1770 O O . GLY B 1 67 ? 7.577 33.667 29.719 1.00 33.41 67 GLY B O 1
ATOM 1771 N N . ARG B 1 68 ? 9.804 33.490 30.206 1.00 33.91 68 ARG B N 1
ATOM 1772 C CA . ARG B 1 68 ? 9.637 32.849 31.485 1.00 36.08 68 ARG B CA 1
ATOM 1773 C C . ARG B 1 68 ? 9.361 33.827 32.643 1.00 37.47 68 ARG B C 1
ATOM 1774 O O . ARG B 1 68 ? 10.263 34.514 33.123 1.00 38.00 68 ARG B O 1
ATOM 1782 N N . GLN B 1 69 ? 8.103 33.864 33.086 1.00 38.83 69 GLN B N 1
ATOM 1783 C CA . GLN B 1 69 ? 7.642 34.705 34.193 1.00 39.80 69 GLN B CA 1
ATOM 1784 C C . GLN B 1 69 ? 7.655 34.062 35.560 1.00 42.28 69 GLN B C 1
ATOM 1785 O O . GLN B 1 69 ? 7.225 34.691 36.528 1.00 44.15 69 GLN B O 1
ATOM 1791 N N . ASP B 1 70 ? 8.125 32.826 35.662 1.00 44.06 70 ASP B N 1
ATOM 1792 C CA . ASP B 1 70 ? 7.973 32.042 36.904 1.00 46.05 70 ASP B CA 1
ATOM 1793 C C . ASP B 1 70 ? 9.280 31.749 37.618 1.00 45.97 70 ASP B C 1
ATOM 1794 O O . ASP B 1 70 ? 9.314 30.896 38.526 1.00 48.56 70 ASP B O 1
ATOM 1799 N N . VAL B 1 71 ? 10.362 32.391 37.186 1.00 43.43 71 VAL B N 1
ATOM 1800 C CA . VAL B 1 71 ? 11.591 32.378 37.948 1.00 42.70 71 VAL B CA 1
ATOM 1801 C C . VAL B 1 71 ? 12.078 33.802 38.100 1.00 41.45 71 VAL B C 1
ATOM 1802 O O . VAL B 1 71 ? 11.683 34.686 37.320 1.00 40.07 71 VAL B O 1
ATOM 1806 N N . PRO B 1 72 ? 12.906 34.049 39.125 1.00 41.63 72 PRO B N 1
ATOM 1807 C CA . PRO B 1 72 ? 13.527 35.347 39.281 1.00 40.70 72 PRO B CA 1
ATOM 1808 C C . PRO B 1 72 ? 14.221 35.766 37.994 1.00 39.97 72 PRO B C 1
ATOM 1809 O O . PRO B 1 72 ? 15.044 35.004 37.481 1.00 39.89 72 PRO B O 1
ATOM 1813 N N . PRO B 1 73 ? 13.909 36.972 37.478 1.00 39.38 73 PRO B N 1
ATOM 1814 C CA . PRO B 1 73 ? 14.514 37.390 36.215 1.00 39.66 73 PRO B CA 1
ATOM 1815 C C . PRO B 1 73 ? 16.052 37.303 36.177 1.00 41.28 73 PRO B C 1
ATOM 1816 O O . PRO B 1 73 ? 16.583 36.945 35.137 1.00 41.47 73 PRO B O 1
ATOM 1820 N N . GLU B 1 74 ? 16.744 37.616 37.272 1.00 43.01 74 GLU B N 1
ATOM 1821 C CA . GLU B 1 74 ? 18.198 37.583 37.264 1.00 45.97 74 GLU B CA 1
ATOM 1822 C C . GLU B 1 74 ? 18.800 36.238 36.814 1.00 47.46 74 GLU B C 1
ATOM 1823 O O . GLU B 1 74 ? 19.925 36.185 36.325 1.00 48.10 74 GLU B O 1
ATOM 1829 N N . GLU B 1 75 ? 18.040 35.160 36.959 1.00 48.96 75 GLU B N 1
ATOM 1830 C CA . GLU B 1 75 ? 18.530 33.815 36.653 1.00 50.45 75 GLU B CA 1
ATOM 1831 C C . GLU B 1 75 ? 18.291 33.399 35.202 1.00 49.85 75 GLU B C 1
ATOM 1832 O O . GLU B 1 75 ? 18.750 32.348 34.781 1.00 51.64 75 GLU B O 1
ATOM 1838 N N . LEU B 1 76 ? 17.589 34.229 34.434 1.00 47.90 76 LEU B N 1
ATOM 1839 C CA . LEU B 1 76 ? 17.488 34.058 32.976 1.00 46.61 76 LEU B CA 1
ATOM 1840 C C . LEU B 1 76 ? 18.779 34.505 32.228 1.00 46.10 76 LEU B C 1
ATOM 1841 O O . LEU B 1 76 ? 19.049 34.103 31.087 1.00 45.21 76 LEU B O 1
ATOM 1846 N N . GLN B 1 77 ? 19.596 35.315 32.898 1.00 46.08 77 GLN B N 1
ATOM 1847 C CA . GLN B 1 77 ? 20.792 35.897 32.276 1.00 45.65 77 GLN B CA 1
ATOM 1848 C C . GLN B 1 77 ? 20.473 36.504 30.875 1.00 43.71 77 GLN B C 1
ATOM 1849 O O . GLN B 1 77 ? 21.240 36.271 29.921 1.00 43.33 77 GLN B O 1
ATOM 1851 N N . VAL B 1 78 ? 19.343 37.268 30.777 1.00 41.13 78 VAL B N 1
ATOM 1852 C CA . VAL B 1 78 ? 18.942 37.986 29.546 1.00 38.17 78 VAL B CA 1
ATOM 1853 C C . VAL B 1 78 ? 19.966 39.037 29.199 1.00 36.88 78 VAL B C 1
ATOM 1854 O O . VAL B 1 78 ? 20.490 39.685 30.079 1.00 37.10 78 VAL B O 1
ATOM 1858 N N . PRO B 1 79 ? 20.280 39.197 27.918 1.00 35.48 79 PRO B N 1
ATOM 1859 C CA . PRO B 1 79 ? 21.354 40.119 27.607 1.00 35.74 79 PRO B CA 1
ATOM 1860 C C . PRO B 1 79 ? 20.912 41.589 27.595 1.00 35.04 79 PRO B C 1
ATOM 1861 O O . PRO B 1 79 ? 21.536 42.430 26.954 1.00 35.83 79 PRO B O 1
ATOM 1865 N N . PHE B 1 80 ? 19.852 41.900 28.317 1.00 34.34 80 PHE B N 1
ATOM 1866 C CA . PHE B 1 80 ? 19.390 43.276 28.414 1.00 33.73 80 PHE B CA 1
ATOM 1867 C C . PHE B 1 80 ? 19.363 43.686 29.845 1.00 34.27 80 PHE B C 1
ATOM 1868 O O . PHE B 1 80 ? 19.247 42.845 30.719 1.00 35.56 80 PHE B O 1
ATOM 1876 N N . SER B 1 81 ? 19.528 44.973 30.093 1.00 34.29 81 SER B N 1
ATOM 1877 C CA . SER B 1 81 ? 19.242 45.547 31.408 1.00 34.20 81 SER B CA 1
ATOM 1878 C C . SER B 1 81 ? 18.369 46.807 31.234 1.00 32.99 81 SER B C 1
ATOM 1879 O O . SER B 1 81 ? 18.337 47.402 30.153 1.00 32.02 81 SER B O 1
ATOM 1882 N N . VAL B 1 82 ? 17.649 47.198 32.287 1.00 32.62 82 VAL B N 1
ATOM 1883 C CA . VAL B 1 82 ? 16.867 48.431 32.266 1.00 30.90 82 VAL B CA 1
ATOM 1884 C C . VAL B 1 82 ? 17.298 49.286 33.444 1.00 32.00 82 VAL B C 1
ATOM 1885 O O . VAL B 1 82 ? 17.166 48.854 34.595 1.00 31.64 82 VAL B O 1
ATOM 1889 N N . THR B 1 83 ? 17.771 50.498 33.128 1.00 32.10 83 THR B N 1
ATOM 1890 C CA . THR B 1 83 ? 18.208 51.516 34.060 1.00 32.69 83 THR B CA 1
ATOM 1891 C C . THR B 1 83 ? 17.300 52.694 33.857 1.00 32.28 83 THR B C 1
ATOM 1892 O O . THR B 1 83 ? 17.074 53.078 32.709 1.00 32.08 83 THR B O 1
ATOM 1896 N N . PRO B 1 84 ? 16.773 53.291 34.951 1.00 32.33 84 PRO B N 1
ATOM 1897 C CA . PRO B 1 84 ? 16.873 52.833 36.357 1.00 32.36 84 PRO B CA 1
ATOM 1898 C C . PRO B 1 84 ? 15.869 51.697 36.576 1.00 31.96 84 PRO B C 1
ATOM 1899 O O . PRO B 1 84 ? 14.753 51.753 36.037 1.00 32.22 84 PRO B O 1
ATOM 1903 N N . ALA B 1 85 ? 16.256 50.683 37.333 1.00 31.40 85 ALA B N 1
ATOM 1904 C CA . ALA B 1 85 ? 15.385 49.550 37.589 1.00 31.65 85 ALA B CA 1
ATOM 1905 C C . ALA B 1 85 ? 14.140 49.956 38.394 1.00 32.34 85 ALA B C 1
ATOM 1906 O O . ALA B 1 85 ? 13.063 49.373 38.222 1.00 32.94 85 ALA B O 1
ATOM 1908 N N . VAL B 1 86 ? 14.277 50.929 39.297 1.00 32.40 86 VAL B N 1
ATOM 1909 C CA . VAL B 1 86 ? 13.114 51.432 40.003 1.00 32.49 86 VAL B CA 1
ATOM 1910 C C . VAL B 1 86 ? 13.117 52.927 39.852 1.00 32.68 86 VAL B C 1
ATOM 1911 O O . VAL B 1 86 ? 14.160 53.557 40.022 1.00 33.02 86 VAL B O 1
ATOM 1915 N N . THR B 1 87 ? 11.957 53.503 39.558 1.00 32.81 87 THR B N 1
ATOM 1916 C CA . THR B 1 87 ? 11.906 54.926 39.278 1.00 34.15 87 THR B CA 1
ATOM 1917 C C . THR B 1 87 ? 10.613 55.588 39.765 1.00 34.82 87 THR B C 1
ATOM 1918 O O . THR B 1 87 ? 9.532 54.990 39.717 1.00 35.42 87 THR B O 1
ATOM 1922 N N . ARG B 1 88 ? 10.745 56.797 40.309 1.00 35.35 88 ARG B N 1
ATOM 1923 C CA . ARG B 1 88 ? 9.601 57.554 40.858 1.00 35.80 88 ARG B CA 1
ATOM 1924 C C . ARG B 1 88 ? 9.118 58.427 39.755 1.00 35.50 88 ARG B C 1
ATOM 1925 O O . ARG B 1 88 ? 9.881 59.227 39.250 1.00 36.59 88 ARG B O 1
ATOM 1933 N N . VAL B 1 89 ? 7.865 58.294 39.365 1.00 34.71 89 VAL B N 1
ATOM 1934 C CA . VAL B 1 89 ? 7.373 59.061 38.244 1.00 33.98 89 VAL B CA 1
ATOM 1935 C C . VAL B 1 89 ? 6.436 60.128 38.765 1.00 35.95 89 VAL B C 1
ATOM 1936 O O . VAL B 1 89 ? 5.427 59.801 39.375 1.00 36.99 89 VAL B O 1
ATOM 1940 N N . GLU B 1 90 ? 6.763 61.397 38.537 1.00 37.49 90 GLU B N 1
ATOM 1941 C CA . GLU B 1 90 ? 5.928 62.517 38.998 1.00 40.22 90 GLU B CA 1
ATOM 1942 C C . GLU B 1 90 ? 4.453 62.383 38.597 1.00 40.98 90 GLU B C 1
ATOM 1943 O O . GLU B 1 90 ? 4.146 61.803 37.557 1.00 40.75 90 GLU B O 1
ATOM 1949 N N . PRO B 1 91 ? 3.540 62.913 39.421 1.00 42.39 91 PRO B N 1
ATOM 1950 C CA . PRO B 1 91 ? 2.212 63.173 38.913 1.00 43.89 91 PRO B CA 1
ATOM 1951 C C . PRO B 1 91 ? 2.321 64.014 37.656 1.00 44.77 91 PRO B C 1
ATOM 1952 O O . PRO B 1 91 ? 3.192 64.897 37.573 1.00 45.61 91 PRO B O 1
ATOM 1956 N N . ASN B 1 92 ? 1.441 63.752 36.692 1.00 44.83 92 ASN B N 1
ATOM 1957 C CA . ASN B 1 92 ? 1.338 64.577 35.491 1.00 45.24 92 ASN B CA 1
ATOM 1958 C C . ASN B 1 92 ? 2.642 64.690 34.686 1.00 43.68 92 ASN B C 1
ATOM 1959 O O . ASN B 1 92 ? 2.792 65.620 33.866 1.00 45.24 92 ASN B O 1
ATOM 1964 N N . GLY B 1 93 ? 3.558 63.743 34.884 1.00 40.59 93 GLY B N 1
ATOM 1965 C CA . GLY B 1 93 ? 4.820 63.768 34.177 1.00 38.95 93 GLY B CA 1
ATOM 1966 C C . GLY B 1 93 ? 5.312 62.437 33.646 1.00 37.31 93 GLY B C 1
ATOM 1967 O O . GLY B 1 93 ? 4.521 61.525 33.369 1.00 37.22 93 GLY B O 1
ATOM 1968 N N . GLY B 1 94 ? 6.630 62.319 33.510 1.00 35.64 94 GLY B N 1
ATOM 1969 C CA . GLY B 1 94 ? 7.214 61.202 32.749 1.00 33.01 94 GLY B CA 1
ATOM 1970 C C . GLY B 1 94 ? 8.646 60.868 33.119 1.00 31.21 94 GLY B C 1
ATOM 1971 O O . GLY B 1 94 ? 9.342 61.633 33.788 1.00 31.00 94 GLY B O 1
ATOM 1972 N N . ALA B 1 95 ? 9.073 59.696 32.693 1.00 29.31 95 ALA B N 1
ATOM 1973 C CA . ALA B 1 95 ? 10.376 59.175 33.066 1.00 28.44 95 ALA B CA 1
ATOM 1974 C C . ALA B 1 95 ? 10.871 58.460 31.853 1.00 26.99 95 ALA B C 1
ATOM 1975 O O . ALA B 1 95 ? 10.091 58.107 31.020 1.00 27.41 95 ALA B O 1
ATOM 1977 N N . VAL B 1 96 ? 12.155 58.217 31.765 1.00 26.14 96 VAL B N 1
ATOM 1978 C CA . VAL B 1 96 ? 12.745 57.648 30.588 1.00 25.35 96 VAL B CA 1
ATOM 1979 C C . VAL B 1 96 ? 13.451 56.405 31.103 1.00 25.63 96 VAL B C 1
ATOM 1980 O O . VAL B 1 96 ? 14.171 56.494 32.101 1.00 27.01 96 VAL B O 1
ATOM 1984 N N . LEU B 1 97 ? 13.254 55.262 30.456 1.00 24.44 97 LEU B N 1
ATOM 1985 C CA . LEU B 1 97 ? 13.965 54.072 30.823 1.00 25.24 97 LEU B CA 1
ATOM 1986 C C . LEU B 1 97 ? 14.931 53.737 29.705 1.00 25.85 97 LEU B C 1
ATOM 1987 O O . LEU B 1 97 ? 14.614 53.944 28.532 1.00 25.27 97 LEU B O 1
ATOM 1992 N N . ARG B 1 98 ? 16.101 53.187 30.073 1.00 26.54 98 ARG B N 1
ATOM 1993 C CA . ARG B 1 98 ? 17.167 52.889 29.130 1.00 26.48 98 ARG B CA 1
ATOM 1994 C C . ARG B 1 98 ? 17.387 51.412 29.051 1.00 25.96 98 ARG B C 1
ATOM 1995 O O . ARG B 1 98 ? 17.683 50.781 30.064 1.00 25.84 98 ARG B O 1
ATOM 2003 N N . ILE B 1 99 ? 17.252 50.864 27.843 1.00 25.72 99 ILE B N 1
ATOM 2004 C CA . ILE B 1 99 ? 17.434 49.441 27.631 1.00 26.04 99 ILE B CA 1
ATOM 2005 C C . ILE B 1 99 ? 18.746 49.186 26.912 1.00 27.48 99 ILE B C 1
ATOM 2006 O O . ILE B 1 99 ? 18.939 49.603 25.742 1.00 27.54 99 ILE B O 1
ATOM 2011 N N . ALA B 1 100 ? 19.639 48.506 27.632 1.00 27.99 100 ALA B N 1
ATOM 2012 C CA . ALA B 1 100 ? 20.994 48.268 27.157 1.00 29.79 100 ALA B CA 1
ATOM 2013 C C . ALA B 1 100 ? 21.196 46.804 26.741 1.00 30.98 100 ALA B C 1
ATOM 2014 O O . ALA B 1 100 ? 20.783 45.865 27.438 1.00 30.28 100 ALA B O 1
ATOM 2016 N N . TYR B 1 101 ? 21.810 46.613 25.580 1.00 32.61 101 TYR B N 1
ATOM 2017 C CA . TYR B 1 101 ? 22.143 45.295 25.147 1.00 34.50 101 TYR B CA 1
ATOM 2018 C C . TYR B 1 101 ? 23.607 44.968 25.490 1.00 37.98 101 TYR B C 1
ATOM 2019 O O . TYR B 1 101 ? 24.496 45.702 25.161 1.00 37.90 101 TYR B O 1
ATOM 2028 N N . LEU B 1 102 ? 23.811 43.864 26.196 1.00 42.10 102 LEU B N 1
ATOM 2029 C CA . LEU B 1 102 ? 25.118 43.263 26.378 1.00 47.54 102 LEU B CA 1
ATOM 2030 C C . LEU B 1 102 ? 25.251 42.223 25.286 1.00 49.44 102 LEU B C 1
ATOM 2031 O O . LEU B 1 102 ? 24.472 41.273 25.256 1.00 50.04 102 LEU B O 1
ATOM 2036 N N . LYS B 1 103 ? 26.215 42.387 24.388 1.00 51.94 103 LYS B N 1
ATOM 2037 C CA . LYS B 1 103 ? 26.323 41.493 23.240 1.00 53.41 103 LYS B CA 1
ATOM 2038 C C . LYS B 1 103 ? 26.471 40.030 23.672 1.00 53.95 103 LYS B C 1
ATOM 2039 O O . LYS B 1 103 ? 27.437 39.647 24.321 1.00 56.06 103 LYS B O 1
ATOM 2045 N N . ALA B 1 104 ? 25.478 39.224 23.350 1.00 52.68 104 ALA B N 1
ATOM 2046 C CA . ALA B 1 104 ? 25.553 37.803 23.614 1.00 53.24 104 ALA B CA 1
ATOM 2047 C C . ALA B 1 104 ? 24.974 37.112 22.384 1.00 52.34 104 ALA B C 1
ATOM 2048 O O . ALA B 1 104 ? 24.239 37.734 21.636 1.00 51.18 104 ALA B O 1
ATOM 2050 N N . PRO B 1 105 ? 25.337 35.841 22.149 1.00 52.79 105 PRO B N 1
ATOM 2051 C CA . PRO B 1 105 ? 24.843 35.199 20.938 1.00 51.67 105 PRO B CA 1
ATOM 2052 C C . PRO B 1 105 ? 23.323 35.037 20.928 1.00 48.75 105 PRO B C 1
ATOM 2053 O O . PRO B 1 105 ? 22.779 34.281 21.713 1.00 49.77 105 PRO B O 1
ATOM 2057 N N . LEU B 1 106 ? 22.639 35.777 20.065 1.00 45.47 106 LEU B N 1
ATOM 2058 C CA . LEU B 1 106 ? 21.230 35.523 19.800 1.00 41.25 106 LEU B CA 1
ATOM 2059 C C . LEU B 1 106 ? 21.160 35.048 18.351 1.00 40.45 106 LEU B C 1
ATOM 2060 O O . LEU B 1 106 ? 22.132 35.228 17.604 1.00 40.20 106 LEU B O 1
ATOM 2065 N N . PRO B 1 107 ? 20.050 34.382 17.941 1.00 38.69 107 PRO B N 1
ATOM 2066 C CA . PRO B 1 107 ? 20.110 34.059 16.495 1.00 38.14 107 PRO B CA 1
ATOM 2067 C C . PRO B 1 107 ? 20.364 35.306 15.615 1.00 37.33 107 PRO B C 1
ATOM 2068 O O . PRO B 1 107 ? 20.049 36.454 16.006 1.00 36.49 107 PRO B O 1
ATOM 2072 N N . THR B 1 108 ? 21.026 35.061 14.490 1.00 37.84 108 THR B N 1
ATOM 2073 C CA . THR B 1 108 ? 21.360 36.051 13.484 1.00 37.77 108 THR B CA 1
ATOM 2074 C C . THR B 1 108 ? 20.356 35.992 12.305 1.00 35.81 108 THR B C 1
ATOM 2075 O O . THR B 1 108 ? 20.246 36.942 11.547 1.00 35.21 108 THR B O 1
ATOM 2079 N N . ASP B 1 109 ? 19.641 34.880 12.141 1.00 34.50 109 ASP B N 1
ATOM 2080 C CA . ASP B 1 109 ? 18.736 34.748 11.011 1.00 34.12 109 ASP B CA 1
ATOM 2081 C C . ASP B 1 109 ? 17.289 35.207 11.243 1.00 31.44 109 ASP B C 1
ATOM 2082 O O . ASP B 1 109 ? 16.505 35.247 10.301 1.00 30.81 109 ASP B O 1
ATOM 2087 N N . ARG B 1 110 ? 16.934 35.558 12.470 1.00 29.75 110 ARG B N 1
ATOM 2088 C CA . ARG B 1 110 ? 15.567 35.928 12.776 1.00 28.21 110 ARG B CA 1
ATOM 2089 C C . ARG B 1 110 ? 15.521 36.877 13.959 1.00 27.06 110 ARG B C 1
ATOM 2090 O O . ARG B 1 110 ? 16.509 37.054 14.669 1.00 27.66 110 ARG B O 1
ATOM 2098 N N . GLU B 1 111 ? 14.367 37.499 14.152 1.00 24.87 111 GLU B N 1
ATOM 2099 C CA . GLU B 1 111 ? 14.112 38.291 15.348 1.00 23.43 111 GLU B CA 1
ATOM 2100 C C . GLU B 1 111 ? 14.072 37.377 16.563 1.00 23.23 111 GLU B C 1
ATOM 2101 O O . GLU B 1 111 ? 13.717 36.207 16.441 1.00 23.97 111 GLU B O 1
ATOM 2107 N N . SER B 1 112 ? 14.503 37.898 17.707 1.00 22.60 112 SER B N 1
ATOM 2108 C CA . SER B 1 112 ? 14.301 37.269 18.981 1.00 22.52 112 SER B CA 1
ATOM 2109 C C . SER B 1 112 ? 13.353 38.176 19.788 1.00 21.91 112 SER B C 1
ATOM 2110 O O . SER B 1 112 ? 13.317 39.390 19.560 1.00 20.96 112 SER B O 1
ATOM 2113 N N . LEU B 1 113 ? 12.602 37.542 20.698 1.00 21.25 113 LEU B N 1
ATOM 2114 C CA . LEU B 1 113 ? 11.471 38.102 21.429 1.00 21.24 113 LEU B CA 1
ATOM 2115 C C . LEU B 1 113 ? 11.769 38.057 22.911 1.00 21.48 113 LEU B C 1
ATOM 2116 O O . LEU B 1 113 ? 11.980 36.963 23.471 1.00 21.86 113 LEU B O 1
ATOM 2121 N N . PHE B 1 114 ? 11.797 39.230 23.536 1.00 20.29 114 PHE B N 1
ATOM 2122 C CA . PHE B 1 114 ? 11.915 39.331 24.974 1.00 19.92 114 PHE B CA 1
ATOM 2123 C C . PHE B 1 114 ? 10.748 40.110 25.476 1.00 19.39 114 PHE B C 1
ATOM 2124 O O . PHE B 1 114 ? 9.916 40.592 24.693 1.00 19.02 114 PHE B O 1
ATOM 2132 N N . TRP B 1 115 ? 10.660 40.247 26.788 1.00 19.48 115 TRP B N 1
ATOM 2133 C CA . TRP B 1 115 ? 9.535 40.916 27.303 1.00 19.35 115 TRP B CA 1
ATOM 2134 C C . TRP B 1 115 ? 9.960 41.951 28.282 1.00 20.07 115 TRP B C 1
ATOM 2135 O O . TRP B 1 115 ? 10.742 41.640 29.198 1.00 22.37 115 TRP B O 1
ATOM 2146 N N . LEU B 1 116 ? 9.454 43.182 28.101 1.00 18.78 116 LEU B N 1
ATOM 2147 C CA . LEU B 1 116 ? 9.644 44.272 29.063 1.00 18.44 116 LEU B CA 1
ATOM 2148 C C . LEU B 1 116 ? 8.448 44.329 29.984 1.00 19.41 116 LEU B C 1
ATOM 2149 O O . LEU B 1 116 ? 7.300 44.384 29.498 1.00 19.16 116 LEU B O 1
ATOM 2154 N N . ASN B 1 117 ? 8.709 44.274 31.305 1.00 21.11 117 ASN B N 1
ATOM 2155 C CA . ASN B 1 117 ? 7.686 44.330 32.378 1.00 21.93 117 ASN B CA 1
ATOM 2156 C C . ASN B 1 117 ? 7.768 45.673 33.081 1.00 23.35 117 ASN B C 1
ATOM 2157 O O . ASN B 1 117 ? 8.889 46.151 33.397 1.00 23.55 117 ASN B O 1
ATOM 2162 N N . ILE B 1 118 ? 6.613 46.285 33.331 1.00 23.57 118 ILE B N 1
ATOM 2163 C CA . ILE B 1 118 ? 6.579 47.499 34.117 1.00 25.56 118 ILE B CA 1
ATOM 2164 C C . ILE B 1 118 ? 5.596 47.261 35.244 1.00 27.07 118 ILE B C 1
ATOM 2165 O O . ILE B 1 118 ? 4.405 47.088 34.984 1.00 27.59 118 ILE B O 1
ATOM 2170 N N . LEU B 1 119 ? 6.087 47.281 36.477 1.00 28.17 119 LEU B N 1
ATOM 2171 C CA . LEU B 1 119 ? 5.244 47.134 37.654 1.00 30.89 119 LEU B CA 1
ATOM 2172 C C . LEU B 1 119 ? 5.120 48.469 38.435 1.00 32.91 119 LEU B C 1
ATOM 2173 O O . LEU B 1 119 ? 6.113 49.067 38.886 1.00 32.38 119 LEU B O 1
ATOM 2178 N N . GLU B 1 120 ? 3.891 48.943 38.548 1.00 35.11 120 GLU B N 1
ATOM 2179 C CA . GLU B 1 120 ? 3.611 50.133 39.281 1.00 38.49 120 GLU B CA 1
ATOM 2180 C C . GLU B 1 120 ? 3.338 49.675 40.707 1.00 40.96 120 GLU B C 1
ATOM 2181 O O . GLU B 1 120 ? 2.484 48.760 40.946 1.00 41.29 120 GLU B O 1
ATOM 2187 N N . VAL B 1 121 ? 4.088 50.278 41.641 1.00 41.77 121 VAL B N 1
ATOM 2188 C CA . VAL B 1 121 ? 3.973 49.954 43.037 1.00 44.99 121 VAL B CA 1
ATOM 2189 C C . VAL B 1 121 ? 3.524 51.215 43.827 1.00 47.72 121 VAL B C 1
ATOM 2190 O O . VAL B 1 121 ? 4.310 52.127 44.095 1.00 47.49 121 VAL B O 1
ATOM 2192 N N . PRO B 1 122 ? 2.227 51.296 44.139 1.00 50.23 122 PRO B N 1
ATOM 2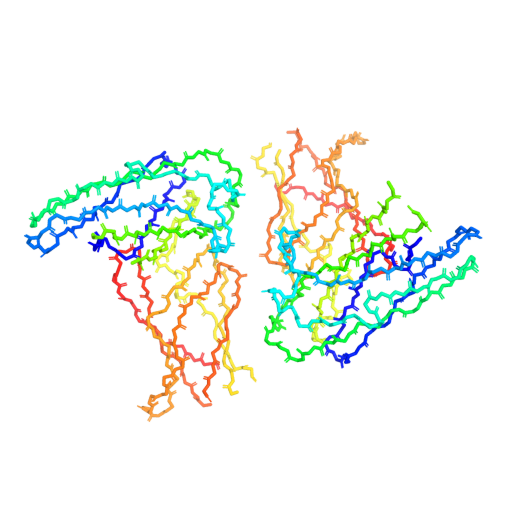193 C CA . PRO B 1 122 ? 1.669 52.527 44.743 1.00 52.23 122 PRO B CA 1
ATOM 2194 C C . PRO B 1 122 ? 1.856 52.532 46.253 1.00 52.87 122 PRO B C 1
ATOM 2195 O O . PRO B 1 122 ? 1.665 51.479 46.853 1.00 52.72 122 PRO B O 1
ATOM 2199 N N . ARG B 1 137 ? 0.901 46.083 36.811 1.00 47.39 137 ARG B N 1
ATOM 2200 C CA . ARG B 1 137 ? 1.909 45.276 36.080 1.00 46.34 137 ARG B CA 1
ATOM 2201 C C . ARG B 1 137 ? 1.604 45.093 34.619 1.00 44.36 137 ARG B C 1
ATOM 2202 O O . ARG B 1 137 ? 0.737 44.296 34.293 1.00 45.92 137 ARG B O 1
ATOM 2210 N N . SER B 1 138 ? 2.347 45.789 33.760 1.00 41.04 138 SER B N 1
ATOM 2211 C CA . SER B 1 138 ? 2.294 45.609 32.308 1.00 37.93 138 SER B CA 1
ATOM 2212 C C . SER B 1 138 ? 3.488 44.851 31.685 1.00 34.84 138 SER B C 1
ATOM 2213 O O . SER B 1 138 ? 4.573 44.805 32.239 1.00 33.43 138 SER B O 1
ATOM 2216 N N . ARG B 1 139 ? 3.265 44.315 30.492 1.00 32.32 139 ARG B N 1
ATOM 2217 C CA . ARG B 1 139 ? 4.197 43.435 29.824 1.00 30.61 139 ARG B CA 1
ATOM 2218 C C . ARG B 1 139 ? 4.232 43.787 28.312 1.00 29.09 139 ARG B C 1
ATOM 2219 O O . ARG B 1 139 ? 3.202 43.739 27.645 1.00 29.22 139 ARG B O 1
ATOM 2227 N N . PHE B 1 140 ? 5.395 44.193 27.788 1.00 27.27 140 PHE B N 1
ATOM 2228 C CA . PHE B 1 140 ? 5.532 44.685 26.374 1.00 25.46 140 PHE B CA 1
ATOM 2229 C C . PHE B 1 140 ? 6.533 43.841 25.552 1.00 23.79 140 PHE B C 1
ATOM 2230 O O . PHE B 1 140 ? 7.491 43.283 26.103 1.00 23.24 140 PHE B O 1
ATOM 2238 N N . LYS B 1 141 ? 6.301 43.708 24.250 1.00 21.72 141 LYS B N 1
ATOM 2239 C CA . LYS B 1 141 ? 7.187 42.893 23.432 1.00 20.52 141 LYS B CA 1
ATOM 2240 C C . LYS B 1 141 ? 8.428 43.691 23.148 1.00 19.96 141 LYS B C 1
ATOM 2241 O O . LYS B 1 141 ? 8.373 44.848 22.772 1.00 18.58 141 LYS B O 1
ATOM 2247 N N . LEU B 1 142 ? 9.562 43.051 23.381 1.00 20.10 142 LEU B N 1
ATOM 2248 C CA . LEU B 1 142 ? 10.802 43.573 22.900 1.00 20.52 142 LEU B CA 1
ATOM 2249 C C . LEU B 1 142 ? 11.334 42.672 21.776 1.00 20.14 142 LEU B C 1
ATOM 2250 O O . LEU B 1 142 ? 11.651 41.508 22.002 1.00 20.97 142 LEU B O 1
ATOM 2255 N N . PHE B 1 143 ? 11.424 43.207 20.568 1.00 19.31 143 PHE B N 1
ATOM 2256 C CA . PHE B 1 143 ? 11.939 42.461 19.434 1.00 17.74 143 PHE B CA 1
ATOM 2257 C C . PHE B 1 143 ? 13.384 42.845 19.180 1.00 19.10 143 PHE B C 1
ATOM 2258 O O . PHE B 1 143 ? 13.707 43.983 18.828 1.00 19.87 143 PHE B O 1
ATOM 2266 N N . PHE B 1 144 ? 14.275 41.894 19.343 1.00 19.20 144 PHE B N 1
ATOM 2267 C CA . PHE B 1 144 ? 15.656 42.115 18.925 1.00 20.00 144 PHE B CA 1
ATOM 2268 C C . PHE B 1 144 ? 15.819 41.783 17.427 1.00 20.64 144 PHE B C 1
ATOM 2269 O O . PHE B 1 144 ? 15.467 40.662 16.971 1.00 20.29 144 PHE B O 1
ATOM 2277 N N . ARG B 1 145 ? 16.368 42.726 16.661 1.00 20.75 145 ARG B N 1
ATOM 2278 C CA . ARG B 1 145 ? 16.311 42.603 15.215 1.00 21.99 145 ARG B CA 1
ATOM 2279 C C . ARG B 1 145 ? 17.676 42.692 14.624 1.00 23.37 145 ARG B C 1
ATOM 2280 O O . ARG B 1 145 ? 18.245 43.760 14.591 1.00 24.81 145 ARG B O 1
ATOM 2288 N N . PRO B 1 146 ? 18.240 41.557 14.192 1.00 24.94 146 PRO B N 1
ATOM 2289 C CA . PRO B 1 146 ? 19.572 41.583 13.565 1.00 26.70 146 PRO B CA 1
ATOM 2290 C C . PRO B 1 146 ? 19.587 42.578 12.391 1.00 28.39 146 PRO B C 1
ATOM 2291 O O . PRO B 1 146 ? 18.564 42.717 11.709 1.00 29.18 146 PRO B O 1
ATOM 2295 N N . SER B 1 147 ? 20.703 43.258 12.141 1.00 29.91 147 SER B N 1
ATOM 2296 C CA . SER B 1 147 ? 20.707 44.354 11.177 1.00 31.82 147 SER B CA 1
ATOM 2297 C C . SER B 1 147 ? 20.294 44.055 9.748 1.00 33.02 147 SER B C 1
ATOM 2298 O O . SER B 1 147 ? 19.733 44.909 9.079 1.00 33.85 147 SER B O 1
ATOM 2301 N N . GLN B 1 148 ? 20.577 42.862 9.265 1.00 34.64 148 GLN B N 1
ATOM 2302 C CA . GLN B 1 148 ? 20.256 42.548 7.871 1.00 35.95 148 GLN B CA 1
ATOM 2303 C C . GLN B 1 148 ? 18.760 42.330 7.636 1.00 34.01 148 GLN B C 1
ATOM 2304 O O . GLN B 1 1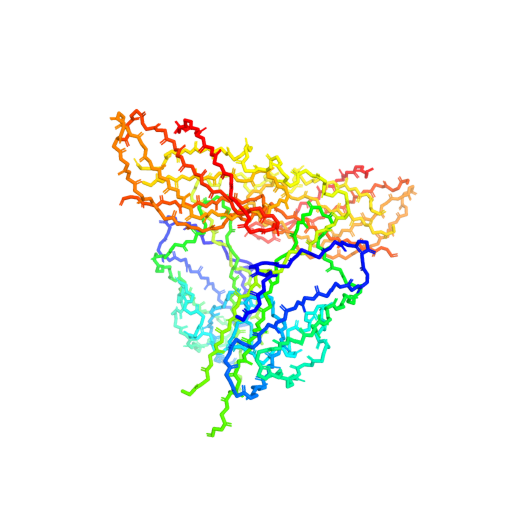48 ? 18.336 42.196 6.510 1.00 35.37 148 GLN B O 1
ATOM 2310 N N . LEU B 1 149 ? 17.943 42.305 8.680 1.00 32.25 149 LEU B N 1
ATOM 2311 C CA . LEU B 1 149 ? 16.504 42.151 8.447 1.00 30.45 149 LEU B CA 1
ATOM 2312 C C . LEU B 1 149 ? 15.846 43.515 8.199 1.00 30.02 149 LEU B C 1
ATOM 2313 O O . LEU B 1 149 ? 15.512 44.202 9.129 1.00 30.16 149 LEU B O 1
ATOM 2318 N N . LYS B 1 150 ? 15.663 43.891 6.942 1.00 30.32 150 LYS B N 1
ATOM 2319 C CA . LYS B 1 150 ? 15.181 45.214 6.582 1.00 30.44 150 LYS B CA 1
ATOM 2320 C C . LYS B 1 150 ? 13.785 45.178 6.021 1.00 29.03 150 LYS B C 1
ATOM 2321 O O . LYS B 1 150 ? 13.283 46.204 5.595 1.00 27.79 150 LYS B O 1
ATOM 2327 N N . SER B 1 151 ? 13.144 44.003 6.035 1.00 28.33 151 SER B N 1
ATOM 2328 C CA . SER B 1 151 ? 11.867 43.787 5.332 1.00 27.01 151 SER B CA 1
ATOM 2329 C C . SER B 1 151 ? 10.660 43.515 6.212 1.00 25.73 151 SER B C 1
ATOM 2330 O O . SER B 1 151 ? 9.598 43.064 5.719 1.00 25.37 151 SER B O 1
ATOM 2333 N N . VAL B 1 152 ? 10.779 43.780 7.507 1.00 25.58 152 VAL B N 1
ATOM 2334 C CA . VAL B 1 152 ? 9.644 43.603 8.414 1.00 24.32 152 VAL B CA 1
ATOM 2335 C C . VAL B 1 152 ? 8.314 44.098 7.844 1.00 25.98 152 VAL B C 1
ATOM 2336 O O . VAL B 1 152 ? 7.296 43.501 8.160 1.00 26.27 152 VAL B O 1
ATOM 2340 N N . ASP B 1 153 ? 8.289 45.158 7.031 1.00 27.42 153 ASP B N 1
ATOM 2341 C CA . ASP B 1 153 ? 6.991 45.775 6.692 1.00 29.19 153 ASP B CA 1
ATOM 2342 C C . ASP B 1 153 ? 6.265 44.960 5.604 1.00 29.04 153 ASP B C 1
ATOM 2343 O O . ASP B 1 153 ? 5.067 45.169 5.331 1.00 29.38 153 ASP B O 1
ATOM 2348 N N . SER B 1 154 ? 7.015 44.041 4.993 1.00 27.36 154 SER B N 1
ATOM 2349 C CA . SER B 1 154 ? 6.500 43.097 4.052 1.00 25.91 154 SER B CA 1
ATOM 2350 C C . SER B 1 154 ? 6.101 41.757 4.667 1.00 23.98 154 SER B C 1
ATOM 2351 O O . SER B 1 154 ? 5.435 40.994 4.002 1.00 23.43 154 SER B O 1
ATOM 2354 N N . ALA B 1 155 ? 6.512 41.462 5.899 1.00 21.35 155 ALA B N 1
ATOM 2355 C CA . ALA B 1 155 ? 6.341 40.121 6.443 1.00 20.45 155 ALA B CA 1
ATOM 2356 C C . ALA B 1 155 ? 4.883 39.662 6.450 1.00 19.75 155 ALA B C 1
ATOM 2357 O O . ALA B 1 155 ? 4.556 38.556 5.985 1.00 18.32 155 ALA B O 1
ATOM 2359 N N . ALA B 1 156 ? 3.992 40.520 6.933 1.00 19.41 156 ALA B N 1
ATOM 2360 C CA . ALA B 1 156 ? 2.586 40.077 7.134 1.00 18.96 156 ALA B CA 1
ATOM 2361 C C . ALA B 1 156 ? 1.952 39.708 5.783 1.00 18.90 156 ALA B C 1
ATOM 2362 O O . ALA B 1 156 ? 1.092 38.809 5.687 1.00 18.59 156 ALA B O 1
ATOM 2364 N N . GLY B 1 157 ? 2.446 40.358 4.740 1.00 18.53 157 GLY B N 1
ATOM 2365 C CA . GLY B 1 157 ? 2.025 40.064 3.398 1.00 19.87 157 GLY B CA 1
ATOM 2366 C C . GLY B 1 157 ? 2.423 38.683 2.903 1.00 20.78 157 GLY B C 1
ATOM 2367 O O . GLY B 1 157 ? 1.789 38.168 1.952 1.00 22.09 157 GLY B O 1
ATOM 2368 N N . LYS B 1 158 ? 3.419 38.060 3.538 1.00 19.55 158 LYS B N 1
ATOM 2369 C CA . LYS B 1 158 ? 3.910 36.811 3.032 1.00 20.08 158 LYS B CA 1
ATOM 2370 C C . LYS B 1 158 ? 3.360 35.593 3.776 1.00 20.52 158 LYS B C 1
ATOM 2371 O O . LYS B 1 158 ? 3.798 34.470 3.564 1.00 20.77 158 LYS B O 1
ATOM 2377 N N . LEU B 1 159 ? 2.408 35.811 4.660 1.00 19.78 159 LEU B N 1
ATOM 2378 C CA . LEU B 1 159 ? 1.940 34.743 5.497 1.00 19.24 159 LEU B CA 1
ATOM 2379 C C . LEU B 1 159 ? 1.100 33.770 4.644 1.00 19.47 159 LEU B C 1
ATOM 2380 O O . LEU B 1 159 ? 0.386 34.192 3.767 1.00 17.33 159 LEU B O 1
ATOM 2385 N N . GLN B 1 160 ? 1.176 32.478 4.941 1.00 20.39 160 GLN B N 1
ATOM 2386 C CA . GLN B 1 160 ? 0.503 31.498 4.126 1.00 22.46 160 GLN B CA 1
ATOM 2387 C C . GLN B 1 160 ? -0.610 30.840 4.908 1.00 22.61 160 GLN B C 1
ATOM 2388 O O . GLN B 1 160 ? -0.377 30.256 5.949 1.00 22.90 160 GLN B O 1
ATOM 2394 N N . TRP B 1 161 ? -1.833 30.936 4.413 1.00 23.15 161 TRP B N 1
ATOM 2395 C CA . TRP B 1 161 ? -2.984 30.402 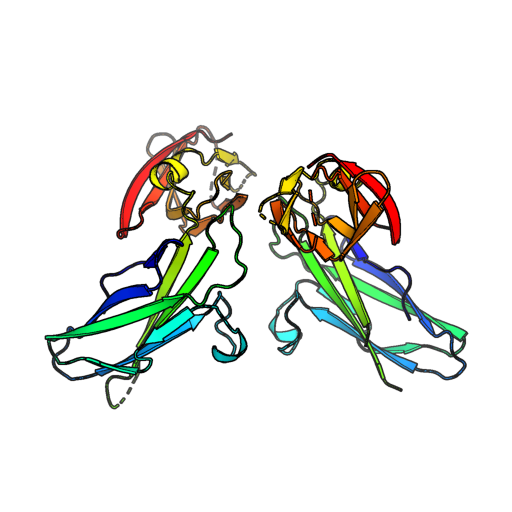5.156 1.00 23.34 161 TRP B CA 1
ATOM 2396 C C . TRP B 1 161 ? -3.591 29.149 4.571 1.00 24.28 161 TRP B C 1
ATOM 2397 O O . TRP B 1 161 ? -3.611 28.978 3.361 1.00 22.52 161 TRP B O 1
ATOM 2408 N N . LYS B 1 162 ? -4.162 28.336 5.465 1.00 26.03 162 LYS B N 1
ATOM 2409 C CA . LYS B 1 162 ? -4.931 27.169 5.084 1.00 28.99 162 LYS B CA 1
ATOM 2410 C C . LYS B 1 162 ? -5.773 26.495 6.203 1.00 30.60 162 LYS B C 1
ATOM 2411 O O . LYS B 1 162 ? -5.561 26.716 7.409 1.00 29.05 162 LYS B O 1
ATOM 2417 N N . PHE B 1 163 ? -6.696 25.643 5.761 1.00 32.83 163 PHE B N 1
ATOM 2418 C CA . PHE B 1 163 ? -7.480 24.793 6.642 1.00 36.30 163 PHE B CA 1
ATOM 2419 C C . PHE B 1 163 ? -6.725 23.559 7.055 1.00 38.84 163 PHE B C 1
ATOM 2420 O O . PHE B 1 163 ? -6.031 22.935 6.258 1.00 39.90 163 PHE B O 1
ATOM 2428 N N . LEU B 1 164 ? -6.853 23.226 8.327 1.00 42.02 164 LEU B N 1
ATOM 2429 C CA . LEU B 1 164 ? -6.594 21.878 8.810 1.00 44.31 164 LEU B CA 1
ATOM 2430 C C . LEU B 1 164 ? -7.942 21.288 9.174 1.00 45.55 164 LEU B C 1
ATOM 2431 O O . LEU B 1 164 ? -8.397 20.375 8.510 1.00 46.81 164 LEU B O 1
ATOM 2436 N N . THR B 1 173 ? -11.664 22.894 10.677 1.00 48.91 173 THR B N 1
ATOM 2437 C CA . THR B 1 173 ? -12.406 23.721 11.689 1.00 48.67 173 THR B CA 1
ATOM 2438 C C . THR B 1 173 ? -11.389 24.613 12.418 1.00 46.30 173 THR B C 1
ATOM 2439 O O . THR B 1 173 ? -11.729 25.567 13.124 1.00 45.65 173 THR B O 1
ATOM 2443 N N . VAL B 1 174 ? -10.135 24.253 12.163 1.00 44.63 174 VAL B N 1
ATOM 2444 C CA . VAL B 1 174 ? -8.906 24.921 12.575 1.00 42.06 174 VAL B CA 1
ATOM 2445 C C . VAL B 1 174 ? -8.223 25.427 11.296 1.00 39.52 174 VAL B C 1
ATOM 2446 O O . VAL B 1 174 ? -8.094 24.696 10.280 1.00 39.34 174 VAL B O 1
ATOM 2450 N N . VAL B 1 175 ? -7.824 26.686 11.315 1.00 36.45 175 VAL B N 1
ATOM 2451 C CA . VAL B 1 175 ? -7.013 27.183 10.229 1.00 33.87 175 VAL B CA 1
ATOM 2452 C C . VAL B 1 175 ? -5.632 27.395 10.752 1.00 32.16 175 VAL B C 1
ATOM 2453 O O . VAL B 1 175 ? -5.424 27.635 11.927 1.00 31.83 175 VAL B O 1
ATOM 2457 N N . GLN B 1 176 ? -4.680 27.361 9.858 1.00 30.53 176 GLN B N 1
ATOM 2458 C CA . GLN B 1 176 ? -3.314 27.529 10.269 1.00 29.81 176 GLN B CA 1
ATOM 2459 C C . GLN B 1 176 ? -2.658 28.629 9.422 1.00 27.59 176 GLN B C 1
ATOM 2460 O O . GLN B 1 176 ? -2.930 28.773 8.222 1.00 27.25 176 GLN B O 1
ATOM 2466 N N . VAL B 1 177 ? -1.805 29.414 10.048 1.00 25.06 177 VAL B N 1
ATOM 2467 C CA . VAL B 1 177 ? -0.965 30.285 9.266 1.00 23.34 177 VAL B CA 1
ATOM 2468 C C . VAL B 1 177 ? 0.477 29.800 9.397 1.00 23.45 177 VAL B C 1
ATOM 2469 O O . VAL B 1 177 ? 0.900 29.389 10.480 1.00 22.90 177 VAL B O 1
ATOM 2473 N N . ASN B 1 178 ? 1.207 29.870 8.286 1.00 22.68 178 ASN B N 1
ATOM 2474 C CA . ASN B 1 178 ? 2.625 29.633 8.263 1.00 23.13 178 ASN B CA 1
ATOM 2475 C C . ASN B 1 178 ? 3.263 30.960 7.982 1.00 21.73 178 ASN B C 1
ATOM 2476 O O . ASN B 1 178 ? 2.835 31.675 7.046 1.00 19.74 178 ASN B O 1
ATOM 2481 N N . ASN B 1 179 ? 4.290 31.253 8.795 1.00 21.26 179 ASN B N 1
ATOM 2482 C CA . ASN B 1 179 ? 5.134 32.455 8.705 1.00 20.08 179 ASN B CA 1
ATOM 2483 C C . ASN B 1 179 ? 6.520 32.107 8.131 1.00 20.87 179 ASN B C 1
ATOM 2484 O O . ASN B 1 179 ? 7.420 31.667 8.858 1.00 20.67 179 ASN B O 1
ATOM 2489 N N . PRO B 1 180 ? 6.696 32.303 6.812 1.00 20.89 180 PRO B N 1
ATOM 2490 C CA . PRO B 1 180 ? 7.931 31.873 6.150 1.00 20.88 180 PRO B CA 1
ATOM 2491 C C . PRO B 1 180 ? 8.979 32.979 6.173 1.00 21.37 180 PRO B C 1
ATOM 2492 O O . PRO B 1 180 ? 9.898 32.925 5.373 1.00 24.20 180 PRO B O 1
ATOM 2496 N N . THR B 1 181 ? 8.834 33.947 7.078 1.00 19.30 181 THR B N 1
ATOM 2497 C CA . THR B 1 181 ? 9.723 35.091 7.208 1.00 18.81 181 THR B CA 1
ATOM 2498 C C . THR B 1 181 ? 10.505 35.088 8.539 1.00 18.91 181 THR B C 1
ATOM 2499 O O . THR B 1 181 ? 10.177 34.345 9.471 1.00 18.81 181 THR B O 1
ATOM 2503 N N . PRO B 1 182 ? 11.564 35.920 8.625 1.00 19.31 182 PRO B N 1
ATOM 2504 C CA . PRO B 1 182 ? 12.376 36.120 9.860 1.00 18.85 182 PRO B CA 1
ATOM 2505 C C . PRO B 1 182 ? 11.703 36.974 10.953 1.00 18.00 182 PRO B C 1
ATOM 2506 O O . PRO B 1 182 ? 12.288 37.160 12.034 1.00 18.42 182 PRO B O 1
ATOM 2510 N N . TYR B 1 183 ? 10.503 37.486 10.703 1.00 17.16 183 TYR B N 1
ATOM 2511 C CA . TYR B 1 183 ? 9.872 38.386 11.659 1.00 17.15 183 TYR B CA 1
ATOM 2512 C C . TYR B 1 183 ? 8.700 37.795 12.442 1.00 17.82 183 TYR B C 1
ATOM 2513 O O . TYR B 1 183 ? 7.966 36.928 11.921 1.00 18.44 183 TYR B O 1
ATOM 2522 N N . TYR B 1 184 ? 8.513 38.288 13.673 1.00 16.83 184 TYR B N 1
ATOM 2523 C CA . TYR B 1 184 ? 7.313 38.006 14.419 1.00 16.83 184 TYR B CA 1
ATOM 2524 C C . TYR B 1 184 ? 6.227 38.790 13.733 1.00 17.04 184 TYR B C 1
ATOM 2525 O O . TYR B 1 184 ? 6.492 39.904 13.278 1.00 16.14 184 TYR B O 1
ATOM 2534 N N . VAL B 1 185 ? 5.017 38.210 13.669 1.00 16.97 185 VAL B N 1
ATOM 2535 C CA . VAL B 1 185 ? 3.859 38.932 13.147 1.00 16.99 185 VAL B CA 1
ATOM 2536 C C . VAL B 1 185 ? 2.789 38.895 14.223 1.00 17.50 185 VAL B C 1
ATOM 2537 O O . VAL B 1 185 ? 2.422 37.825 14.696 1.00 19.01 185 VAL B O 1
ATOM 2541 N N . SER B 1 186 ? 2.341 40.068 14.634 1.00 16.80 186 SER B N 1
ATOM 2542 C CA . SER B 1 186 ? 1.361 40.232 15.720 1.00 17.49 186 SER B CA 1
ATOM 2543 C C . SER B 1 186 ? 0.043 40.638 15.111 1.00 17.03 186 SER B C 1
ATOM 2544 O O . SER B 1 186 ? -0.024 41.677 14.405 1.00 16.52 186 SER B O 1
ATOM 2547 N N . PHE B 1 187 ? -0.974 39.846 15.394 1.00 15.71 187 PHE B N 1
ATOM 2548 C CA . PHE B 1 187 ? -2.319 40.119 14.925 1.00 17.10 187 PHE B CA 1
ATOM 2549 C C . PHE B 1 187 ? -3.101 40.847 15.989 1.00 18.78 187 PHE B C 1
ATOM 2550 O O . PHE B 1 187 ? -3.210 40.368 17.134 1.00 19.66 187 PHE B O 1
ATOM 2558 N N . ALA B 1 188 ? -3.723 41.961 15.599 1.00 19.37 188 ALA B N 1
ATOM 2559 C CA . ALA B 1 188 ? -4.788 42.533 16.402 1.00 19.39 188 ALA B CA 1
ATOM 2560 C C . ALA B 1 188 ? -6.115 41.811 16.181 1.00 20.43 188 ALA B C 1
ATOM 2561 O O . ALA B 1 188 ? -7.045 41.922 17.014 1.00 23.29 188 ALA B O 1
ATOM 2563 N N . SER B 1 189 ? -6.273 41.115 15.058 1.00 18.69 189 SER B N 1
ATOM 2564 C CA . SER B 1 189 ? -7.485 40.337 14.880 1.00 18.76 189 SER B CA 1
ATOM 2565 C C . SER B 1 189 ? -7.333 39.451 13.692 1.00 17.85 189 SER B C 1
ATOM 2566 O O . SER B 1 189 ? -6.604 39.804 12.766 1.00 18.96 189 SER B O 1
ATOM 2569 N N . VAL B 1 190 ? -8.048 38.337 13.695 1.00 16.57 190 VAL B N 1
ATOM 2570 C CA . VAL B 1 190 ? -8.035 37.425 12.606 1.00 16.94 190 VAL B CA 1
ATOM 2571 C C . VAL B 1 190 ? -9.475 36.967 12.389 1.00 18.63 190 VAL B C 1
ATOM 2572 O O . VAL B 1 190 ? -10.117 36.514 13.324 1.00 19.01 190 VAL B O 1
ATOM 2576 N N . GLU B 1 191 ? -9.958 37.052 11.154 1.00 19.67 191 GLU B N 1
ATOM 2577 C CA . GLU B 1 191 ? -11.366 36.799 10.866 1.00 23.69 191 GLU B CA 1
ATOM 2578 C C . GLU B 1 191 ? -11.519 35.866 9.696 1.00 23.71 191 GLU B C 1
ATOM 2579 O O . GLU B 1 191 ? -10.727 35.928 8.765 1.00 22.73 191 GLU B O 1
ATOM 2585 N N . LEU B 1 192 ? -12.512 34.988 9.763 1.00 24.65 192 LEU B N 1
ATOM 2586 C CA . LEU B 1 192 ? -12.856 34.185 8.612 1.00 25.43 192 LEU B CA 1
ATOM 2587 C C . LEU B 1 192 ? -14.105 34.785 8.049 1.00 26.13 192 LEU B C 1
ATOM 2588 O O . LEU B 1 192 ? -15.044 35.102 8.806 1.00 27.76 192 LEU B O 1
ATOM 2593 N N . ILE B 1 193 ? -14.120 34.951 6.729 1.00 26.10 193 ILE B N 1
ATOM 2594 C CA . ILE B 1 193 ? -15.240 35.570 6.039 1.00 27.49 193 ILE B CA 1
ATOM 2595 C C . ILE B 1 193 ? -15.740 34.614 4.996 1.00 29.07 193 ILE B C 1
ATOM 2596 O O . ILE B 1 193 ? -14.947 33.968 4.342 1.00 29.20 193 ILE B O 1
ATOM 2601 N N . VAL B 1 194 ? -17.056 34.538 4.868 1.00 31.19 194 VAL B N 1
ATOM 2602 C CA . VAL B 1 194 ? -17.775 33.605 4.043 1.00 33.06 194 VAL B CA 1
ATOM 2603 C C . VAL B 1 194 ? -18.973 34.449 3.626 1.00 35.85 194 VAL B C 1
ATOM 2604 O O . VAL B 1 194 ? -19.781 34.812 4.493 1.00 37.70 194 VAL B O 1
ATOM 2608 N N . ASP B 1 195 ? -19.094 34.788 2.337 1.00 36.72 195 ASP B N 1
ATOM 2609 C CA . ASP B 1 195 ? -20.181 35.662 1.839 1.00 39.43 195 ASP B CA 1
ATOM 2610 C C . ASP B 1 195 ? -20.579 36.804 2.792 1.00 39.11 195 ASP B C 1
ATOM 2611 O O . ASP B 1 195 ? -21.735 36.998 3.055 1.00 40.37 195 ASP B O 1
ATOM 2616 N N . GLY B 1 196 ? -19.593 37.539 3.303 1.00 38.63 196 GLY B N 1
ATOM 2617 C CA . GLY B 1 196 ? -19.800 38.778 4.073 1.00 37.50 196 GLY B CA 1
ATOM 2618 C C . GLY B 1 196 ? -20.020 38.568 5.562 1.00 36.84 196 GLY B C 1
ATOM 2619 O O . GLY B 1 196 ? -19.991 39.535 6.336 1.00 36.61 196 GLY B O 1
ATOM 2620 N N . ARG B 1 197 ? -20.297 37.320 5.938 1.00 36.11 197 ARG B N 1
ATOM 2621 C CA . ARG B 1 197 ? -20.433 36.902 7.333 1.00 36.87 197 ARG B CA 1
ATOM 2622 C C . ARG B 1 197 ? -19.058 36.854 7.978 1.00 34.44 197 ARG B C 1
ATOM 2623 O O . ARG B 1 197 ? -18.153 36.219 7.443 1.00 32.51 197 ARG B O 1
ATOM 2631 N N . VAL B 1 198 ? -18.880 37.552 9.096 1.00 34.04 198 VAL B N 1
ATOM 2632 C CA . VAL B 1 198 ? -17.568 37.566 9.743 1.00 33.62 198 VAL B CA 1
ATOM 2633 C C . VAL B 1 198 ? -17.581 36.652 10.956 1.00 34.45 198 VAL B C 1
ATOM 2634 O O . VAL B 1 198 ? -18.459 36.799 11.796 1.00 35.54 198 VAL B O 1
ATOM 2638 N N . MET B 1 199 ? -16.667 35.668 11.007 1.00 34.43 199 MET B N 1
ATOM 2639 C CA . MET B 1 199 ? -16.443 34.922 12.253 1.00 35.74 199 MET B CA 1
ATOM 2640 C C . MET B 1 199 ? -15.101 35.236 12.801 1.00 33.66 199 MET B C 1
ATOM 2641 O O . MET B 1 199 ? -14.085 34.961 12.192 1.00 34.61 199 MET B O 1
ATOM 2646 N N . SER B 1 200 ? -15.093 35.822 13.963 1.00 33.14 200 SER B N 1
ATOM 2647 C CA . SER B 1 200 ? -13.866 36.161 14.606 1.00 32.93 200 SER B CA 1
ATOM 2648 C C . SER B 1 200 ? -13.143 34.897 15.156 1.00 32.28 200 SER B C 1
ATOM 2649 O O . SER B 1 200 ? -13.771 34.095 15.876 1.00 32.44 200 SER B O 1
ATOM 2652 N N . VAL B 1 201 ? -11.845 34.722 14.834 1.00 30.97 201 VAL B N 1
ATOM 2653 C CA . VAL B 1 201 ? -11.059 33.571 15.388 1.00 30.84 201 VAL B CA 1
ATOM 2654 C C . VAL B 1 201 ? -9.944 33.863 16.389 1.00 31.00 201 VAL B C 1
ATOM 2655 O O . VAL B 1 201 ? -9.167 32.985 16.720 1.00 31.43 201 VAL B O 1
ATOM 2659 N N . GLY B 1 202 ? -9.842 35.106 16.843 1.00 32.04 202 GLY B N 1
ATOM 2660 C CA . GLY B 1 202 ? -8.867 35.481 17.844 1.00 31.37 202 GLY B CA 1
ATOM 2661 C C . GLY B 1 202 ? -7.756 36.394 17.394 1.00 30.87 202 GLY B C 1
ATOM 2662 O O . GLY B 1 202 ? -7.864 37.084 16.414 1.00 30.45 202 GLY B O 1
ATOM 2663 N N . LYS B 1 203 ? -6.680 36.429 18.170 1.00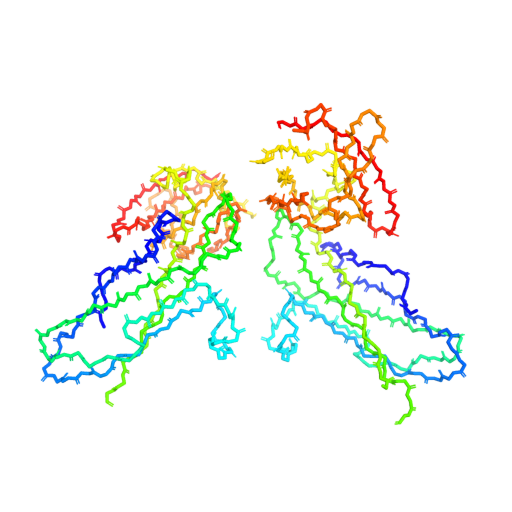 30.62 203 LYS B N 1
ATOM 2664 C CA . LYS B 1 203 ? -5.546 37.244 17.854 1.00 29.38 203 LYS B CA 1
ATOM 2665 C C . LYS B 1 203 ? -4.391 36.433 18.366 1.00 28.60 203 LYS B C 1
ATOM 2666 O O . LYS B 1 203 ? -4.580 35.249 18.706 1.00 31.37 203 LYS B O 1
ATOM 2672 N N . GLY B 1 204 ? -3.212 37.022 18.451 1.00 25.47 204 GLY B N 1
ATOM 2673 C CA . GLY B 1 204 ? -2.078 36.291 18.905 1.00 23.35 204 GLY B CA 1
ATOM 2674 C C . GLY B 1 204 ? -0.899 36.744 18.063 1.00 22.95 204 GLY B C 1
ATOM 2675 O O . GLY B 1 204 ? -0.873 37.849 17.510 1.00 21.85 204 GLY B O 1
ATOM 2676 N N . MET B 1 205 ? 0.085 35.880 17.950 1.00 21.81 205 MET B N 1
ATOM 2677 C CA . MET B 1 205 ? 1.289 36.263 17.347 1.00 21.33 205 MET B CA 1
ATOM 2678 C C . MET B 1 205 ? 1.851 35.007 16.739 1.00 21.13 205 MET B C 1
ATOM 2679 O O . MET B 1 205 ? 1.608 33.910 17.313 1.00 22.54 205 MET B O 1
ATOM 2684 N N . VAL B 1 206 ? 2.554 35.132 15.600 1.00 18.68 206 VAL B N 1
ATOM 2685 C CA . VAL B 1 206 ? 3.248 33.984 14.989 1.00 17.54 206 VAL B CA 1
ATOM 2686 C C . VAL B 1 206 ? 4.745 34.300 14.888 1.00 17.23 206 VAL B C 1
ATOM 2687 O O . VAL B 1 206 ? 5.166 35.374 14.457 1.00 16.50 206 VAL B O 1
ATOM 2691 N N . ALA B 1 207 ? 5.546 33.357 15.328 1.00 17.10 207 ALA B N 1
ATOM 2692 C CA . ALA B 1 207 ? 6.973 33.583 15.480 1.00 17.70 207 ALA B CA 1
ATOM 2693 C C . ALA B 1 207 ? 7.685 33.391 14.113 1.00 17.99 207 ALA B C 1
ATOM 2694 O O . ALA B 1 207 ? 7.097 32.799 13.183 1.00 18.60 207 ALA B O 1
ATOM 2696 N N . PRO B 1 208 ? 8.925 33.896 13.957 1.00 18.57 208 PRO B N 1
ATOM 2697 C CA . PRO B 1 208 ? 9.599 33.665 12.645 1.00 18.86 208 PRO B CA 1
ATOM 2698 C C . PRO B 1 208 ? 9.619 32.190 12.296 1.00 19.46 208 PRO B C 1
ATOM 2699 O O . PRO B 1 208 ? 9.755 31.355 13.183 1.00 18.82 208 PRO B O 1
ATOM 2703 N N . PHE B 1 209 ? 9.427 31.876 11.019 1.00 20.73 209 PHE B N 1
ATOM 2704 C CA . PHE B 1 209 ? 9.543 30.516 10.535 1.00 22.65 209 PHE B CA 1
ATOM 2705 C C . PHE B 1 209 ? 8.745 29.525 11.422 1.00 23.73 209 PHE B C 1
ATOM 2706 O O . PHE B 1 209 ? 9.269 28.480 11.825 1.00 23.80 209 PHE B O 1
ATOM 2714 N N . SER B 1 210 ? 7.487 29.866 11.739 1.00 23.10 210 SER B N 1
ATOM 2715 C CA . SER B 1 210 ? 6.673 29.022 12.634 1.00 24.00 210 SER B CA 1
ATOM 2716 C C . SER B 1 210 ? 5.254 29.040 12.137 1.00 24.42 210 SER B C 1
ATOM 2717 O O . SER B 1 210 ? 4.923 29.814 11.228 1.00 24.00 210 SER B O 1
ATOM 2720 N N . THR B 1 211 ? 4.405 28.191 12.705 1.00 25.64 211 THR B N 1
ATOM 2721 C CA . THR B 1 211 ? 2.999 28.239 12.345 1.00 25.89 211 THR B CA 1
ATOM 2722 C C . THR B 1 211 ? 2.212 28.677 13.572 1.00 26.53 211 THR B C 1
ATOM 2723 O O . THR B 1 211 ? 2.765 28.776 14.659 1.00 27.33 211 THR B O 1
ATOM 2727 N N . LYS B 1 212 ? 0.933 28.992 13.386 1.00 26.80 212 LYS B N 1
ATOM 2728 C CA . LYS B 1 212 ? 0.017 29.244 14.482 1.00 27.14 212 LYS B CA 1
ATOM 2729 C C . LYS B 1 212 ? -1.327 28.717 14.040 1.00 28.21 212 LYS B C 1
ATOM 2730 O O . LYS B 1 212 ? -1.669 28.802 12.870 1.00 27.69 212 LYS B O 1
ATOM 2736 N N . GLU B 1 213 ? -2.080 28.171 14.976 1.00 30.61 213 GLU B N 1
ATOM 2737 C CA . GLU B 1 213 ? -3.406 27.679 14.693 1.00 34.02 213 GLU B CA 1
ATOM 2738 C C . GLU B 1 213 ? -4.500 28.586 15.272 1.00 34.42 213 GLU B C 1
ATOM 2739 O O . GLU B 1 213 ? -4.314 29.208 16.315 1.00 34.34 213 GLU B O 1
ATOM 2745 N N . PHE B 1 214 ? -5.627 28.658 14.567 1.00 35.40 214 PHE B N 1
ATOM 2746 C CA . PHE B 1 214 ? -6.810 29.368 15.033 1.00 36.79 214 PHE B CA 1
ATOM 2747 C C . PHE B 1 214 ? -7.991 28.441 14.866 1.00 39.65 214 PHE B C 1
ATOM 2748 O O . PHE B 1 214 ? -8.043 27.631 13.940 1.00 39.61 214 PHE B O 1
ATOM 2756 N N . ASP B 1 215 ? -8.968 28.535 15.751 1.00 43.27 215 ASP B N 1
ATOM 2757 C CA . ASP B 1 215 ? -10.159 27.736 15.486 1.00 46.66 215 ASP B CA 1
ATOM 2758 C C . ASP B 1 215 ? -11.496 28.426 15.717 1.00 47.97 215 ASP B C 1
ATOM 2759 O O . ASP B 1 215 ? -11.641 29.233 16.630 1.00 48.63 215 ASP B O 1
ATOM 2764 N N . TRP B 1 216 ? -12.447 28.115 14.835 1.00 49.85 216 TRP B N 1
ATOM 2765 C CA . TRP B 1 216 ? -13.860 28.518 14.953 1.00 51.55 216 TRP B CA 1
ATOM 2766 C C . TRP B 1 216 ? -14.565 27.654 16.003 1.00 53.99 216 TRP B C 1
ATOM 2767 O O . TRP B 1 216 ? -15.221 26.664 15.655 1.00 55.94 216 TRP B O 1
ATOM 2769 N N . ALA B 1 225 ? -14.915 27.087 2.164 1.00 44.20 225 ALA B N 1
ATOM 2770 C CA . ALA B 1 225 ? -15.527 28.290 1.536 1.00 45.08 225 ALA B CA 1
ATOM 2771 C C . ALA B 1 225 ? -14.877 29.636 1.964 1.00 44.08 225 ALA B C 1
ATOM 2772 O O . ALA B 1 225 ? -14.680 30.564 1.144 1.00 44.18 225 ALA B O 1
ATOM 2774 N N . ALA B 1 226 ? -14.528 29.732 3.237 1.00 42.21 226 ALA B N 1
ATOM 2775 C CA . ALA B 1 226 ? -14.052 30.989 3.779 1.00 40.48 226 ALA B CA 1
ATOM 2776 C C . ALA B 1 226 ? -12.830 31.666 3.098 1.00 38.36 226 ALA B C 1
ATOM 2777 O O . ALA B 1 226 ? -12.028 31.043 2.405 1.00 38.58 226 ALA B O 1
ATOM 2779 N N . SER B 1 227 ? -12.729 32.970 3.305 1.00 35.43 227 SER B N 1
ATOM 2780 C CA . SER B 1 227 ? -11.504 33.716 3.101 1.00 31.53 227 SER B CA 1
ATOM 2781 C C . SER B 1 227 ? -11.079 34.165 4.500 1.00 28.69 227 SER B C 1
ATOM 2782 O O . SER B 1 227 ? -11.868 34.110 5.429 1.00 29.29 227 SER B O 1
ATOM 2785 N N . VAL B 1 228 ? -9.852 34.613 4.666 1.00 25.30 228 VAL B N 1
ATOM 2786 C CA . VAL B 1 228 ? -9.370 35.082 5.972 1.00 22.40 228 VAL B CA 1
ATOM 2787 C C . VAL B 1 228 ? -8.935 36.551 5.914 1.00 20.71 228 VAL B C 1
ATOM 2788 O O . VAL B 1 228 ? -8.251 36.959 4.978 1.00 20.12 228 VAL B O 1
ATOM 2792 N N . ARG B 1 229 ? -9.288 37.337 6.924 1.00 19.50 229 ARG B N 1
ATOM 2793 C CA . ARG B 1 229 ? -8.919 38.759 6.939 1.00 18.75 229 ARG B CA 1
ATOM 2794 C C . ARG B 1 229 ? -8.189 39.039 8.242 1.00 17.68 229 ARG B C 1
ATOM 2795 O O . ARG B 1 229 ? -8.660 38.612 9.303 1.00 17.86 229 ARG B O 1
ATOM 2803 N N . TYR B 1 230 ? -7.028 39.689 8.186 1.00 15.57 230 TYR B N 1
ATOM 2804 C CA . TYR B 1 230 ? -6.271 39.865 9.402 1.00 14.97 230 TYR B CA 1
ATOM 2805 C C . TYR B 1 230 ? -5.607 41.200 9.469 1.00 15.68 230 TYR B C 1
ATOM 2806 O O . TYR B 1 230 ? -5.172 41.726 8.445 1.00 15.06 230 TYR B O 1
ATOM 2815 N N . GLU B 1 231 ? -5.528 41.739 10.686 1.00 16.12 231 GLU B N 1
ATOM 2816 C CA . GLU B 1 231 ? -4.949 43.047 10.906 1.00 17.89 231 GLU B CA 1
ATOM 2817 C C . GLU B 1 231 ? -3.772 42.833 11.780 1.00 18.43 231 GLU B C 1
ATOM 2818 O O . GLU B 1 231 ? -3.919 42.134 12.824 1.00 20.60 231 GLU B O 1
ATOM 2824 N N . VAL B 1 232 ? -2.654 43.463 11.419 1.00 17.33 232 VAL B N 1
ATOM 2825 C CA . VAL B 1 232 ? -1.398 43.245 12.085 1.00 18.64 232 VAL B CA 1
ATOM 2826 C C . VAL B 1 232 ? -0.826 44.529 12.685 1.00 20.12 232 VAL B C 1
ATOM 2827 O O . VAL B 1 232 ? -1.090 45.623 12.206 1.00 23.06 232 VAL B O 1
ATOM 2831 N N . ILE B 1 233 ? -0.081 44.409 13.778 1.00 20.04 233 ILE B N 1
ATOM 2832 C CA . ILE B 1 233 ? 0.485 45.553 14.449 1.00 19.29 233 ILE B CA 1
ATOM 2833 C C . ILE B 1 233 ? 1.899 45.827 14.002 1.00 19.17 233 ILE B C 1
ATOM 2834 O O . ILE B 1 233 ? 2.735 44.947 14.147 1.00 18.79 233 ILE B O 1
ATOM 2839 N N . ASN B 1 234 ? 2.186 47.029 13.462 1.00 20.23 234 ASN B N 1
ATOM 2840 C CA . ASN B 1 234 ? 3.566 47.340 12.990 1.00 20.30 234 ASN B CA 1
ATOM 2841 C C . ASN B 1 234 ? 4.444 47.772 14.147 1.00 21.36 234 ASN B C 1
ATOM 2842 O O . ASN B 1 234 ? 3.969 47.757 15.271 1.00 20.59 234 ASN B O 1
ATOM 2847 N N . ASP B 1 235 ? 5.697 48.134 13.856 1.00 23.53 235 ASP B N 1
ATOM 2848 C CA . ASP B 1 235 ? 6.713 48.555 14.802 1.00 25.71 235 ASP B CA 1
ATOM 2849 C C . ASP B 1 235 ? 6.296 49.755 15.661 1.00 28.47 235 ASP B C 1
ATOM 2850 O O . ASP B 1 235 ? 6.853 49.944 16.774 1.00 28.40 235 ASP B O 1
ATOM 2855 N N . TYR B 1 236 ? 5.363 50.576 15.154 1.00 30.50 236 TYR B N 1
ATOM 2856 C CA . TYR B 1 236 ? 4.979 51.839 15.816 1.00 32.51 236 TYR B CA 1
ATOM 2857 C C . TYR B 1 236 ? 3.566 51.802 16.410 1.00 32.09 236 TYR B C 1
ATOM 2858 O O . TYR B 1 236 ? 3.011 52.840 16.813 1.00 32.67 236 TYR B O 1
ATOM 2867 N N . GLY B 1 237 ? 2.978 50.620 16.494 1.00 30.64 237 GLY B N 1
ATOM 2868 C CA . GLY B 1 237 ? 1.654 50.526 17.095 1.00 30.68 237 GLY B CA 1
ATOM 2869 C C . GLY B 1 237 ? 0.509 50.641 16.074 1.00 31.10 237 GLY B C 1
ATOM 2870 O O . GLY B 1 237 ? -0.611 50.230 16.357 1.00 31.81 237 GLY B O 1
ATOM 2871 N N . GLY B 1 238 ? 0.794 51.123 14.868 1.00 30.49 238 GLY B N 1
ATOM 2872 C CA . GLY B 1 238 ? -0.197 51.116 13.788 1.00 29.77 238 GLY B CA 1
ATOM 2873 C C . GLY B 1 238 ? -0.648 49.737 13.307 1.00 28.51 238 GLY B C 1
ATOM 2874 O O . GLY B 1 238 ? 0.011 48.705 13.584 1.00 26.75 238 GLY B O 1
ATOM 2875 N N . ARG B 1 239 ? -1.753 49.733 12.551 1.00 27.75 239 ARG B N 1
ATOM 2876 C CA . ARG B 1 239 ? -2.313 48.518 12.004 1.00 27.34 239 ARG B CA 1
ATOM 2877 C C . ARG B 1 239 ? -2.367 48.472 10.443 1.00 26.85 239 ARG B C 1
ATOM 2878 O O . ARG B 1 239 ? -2.545 49.475 9.767 1.00 27.52 239 ARG B O 1
ATOM 2886 N N . ASN B 1 240 ? -2.224 47.284 9.887 1.00 24.48 240 ASN B N 1
ATOM 2887 C CA . ASN B 1 240 ? -2.406 47.090 8.480 1.00 24.44 240 ASN B CA 1
ATOM 2888 C C . ASN B 1 240 ? -3.309 45.876 8.317 1.00 23.69 240 ASN B C 1
ATOM 2889 O O . ASN B 1 240 ? -3.292 44.992 9.156 1.00 23.51 240 ASN B O 1
ATOM 2894 N N . THR B 1 241 ? -4.088 45.817 7.244 1.00 22.61 241 THR B N 1
ATOM 2895 C CA . THR B 1 241 ? -5.011 44.718 7.090 1.00 20.83 241 THR B CA 1
ATOM 2896 C C . THR B 1 241 ? -4.723 43.968 5.771 1.00 20.71 241 THR B C 1
ATOM 2897 O O . THR B 1 241 ? -4.176 44.535 4.838 1.00 20.80 241 THR B O 1
ATOM 2901 N N . HIS B 1 242 ? -5.109 42.701 5.720 1.00 19.59 242 HIS B N 1
ATOM 2902 C CA . HIS B 1 242 ? -4.836 41.841 4.593 1.00 19.48 242 HIS B CA 1
ATOM 2903 C C . HIS B 1 242 ? -5.958 40.828 4.493 1.00 19.57 242 HIS B C 1
ATOM 2904 O O . HIS B 1 242 ? -6.507 40.378 5.519 1.00 18.43 242 HIS B O 1
ATOM 2911 N N . ASP B 1 243 ? -6.283 40.465 3.251 1.00 20.76 243 ASP B N 1
ATOM 2912 C CA . ASP B 1 243 ? -7.219 39.369 2.967 1.00 21.72 243 ASP B CA 1
ATOM 2913 C C . ASP B 1 243 ? -6.491 38.289 2.182 1.00 21.60 243 ASP B C 1
ATOM 2914 O O . ASP B 1 243 ? -5.755 38.623 1.248 1.00 21.89 243 ASP B O 1
ATOM 2919 N N . ARG B 1 244 ? -6.747 37.019 2.492 1.00 20.91 244 ARG B N 1
ATOM 2920 C CA . ARG B 1 244 ? -6.200 35.918 1.715 1.00 22.13 244 ARG B CA 1
ATOM 2921 C C . ARG B 1 244 ? -7.248 34.850 1.549 1.00 24.05 244 ARG B C 1
ATOM 2922 O O . ARG B 1 244 ? -8.219 34.783 2.328 1.00 26.21 244 ARG B O 1
ATOM 2930 N N . ALA B 1 245 ? -7.093 34.022 0.532 1.00 24.29 245 ALA B N 1
ATOM 2931 C CA . ALA B 1 245 ? -7.962 32.880 0.382 1.00 24.65 245 ALA B CA 1
ATOM 2932 C C . ALA B 1 245 ? -7.345 31.753 1.210 1.00 26.03 245 ALA B C 1
ATOM 2933 O O . ALA B 1 245 ? -6.137 31.743 1.472 1.00 24.38 245 ALA B O 1
ATOM 2935 N N . LEU B 1 246 ? -8.165 30.799 1.630 1.00 28.92 246 LEU B N 1
ATOM 2936 C CA . LEU B 1 246 ? -7.636 29.667 2.385 1.00 30.95 246 LEU B CA 1
ATOM 2937 C C . LEU B 1 246 ? -7.148 28.567 1.470 1.00 32.03 246 LEU B C 1
ATOM 2938 O O . LEU B 1 246 ? -7.931 27.935 0.771 1.00 33.72 246 LEU B O 1
#

InterPro domains:
  IPR001829 Pili assembly chaperone, bacterial [PR00969] (30-39)
  IPR001829 Pili assembly chaperone, bacterial [PR00969] (79-100)
  IPR001829 Pili assembly chaperone, bacterial [PR00969] (107-124)
  IPR001829 Pili assembly chaperone, bacterial [PR00969] (131-146)
  IPR001829 Pili assembly chaperone, bacterial [PR00969] (172-187)
  IPR008962 PapD-like superfamily [SSF49354] (25-149)
  IPR013783 Immunoglobulin-like fold [G3DSA:2.60.40.10] (31-150)
  IPR013783 Immunoglobulin-like fold [G3DSA:2.60.40.10] (151-248)
  IPR016147 Pili assembly chaperone, N-terminal [PF00345] (30-149)
  IPR016148 Pili assembly chaperone, C-terminal [PF02753] (177-240)
  IPR018046 Pili assembly chaperone, conserved site [PS00635] (106-123)
  IPR036316 Pili assembly chaperone, C-terminal domain superfamily [SSF49584] (151-242)
  IPR050643 Periplasmic Pilus Chaperone [PTHR30251] (10-245)